Protein AF-0000000070569114 (afdb_homodimer)

Sequence (720 aa):
MTEALQLIELPEAEQGWNDVSFHEATQVRTPNLDVMAGDGVILNNYYVTPLCTPSRAALLTGTYPIRIGMVSALDDSIGEIMKALLFTNAIKDTILVVTTDNGGASGGVDNSAGSNWPLRGTKGTLWEGGVRGVAFVWSTFIRRPHVAHQLMHITDWLPTLYAAAGGKVDDLGDIDGINMWDTLIADNVSPRTEILLNIDPVWNMSALRYHGYKLVEGSLARGRYDGWYIASEPGMQPGNANRIRSQFFSNPGSFNTKCAAARTIRAMGRSMPTHRPDELFVLCGRNNGTSCHPMRRPCLFNIDSDPCELDNIAKEHPDILDFLQLRMKQYKKKMVPPLNQPPTKKADPRNFNYTWAPFIMTEALQLIELPEAEQGWNDVSFHEATQVRTPNLDVMAGDGVILNNYYVTPLCTPSRAALLTGTYPIRIGMVSALDDSIGEIMKALLFTNAIKDTILVVTTDNGGASGGVDNSAGSNWPLRGTKGTLWEGGVRGVAFVWSTFIRRPHVAHQLMHITDWLPTLYAAAGGKVDDLGDIDGINMWDTLIADNVSPRTEILLNIDPVWNMSALRYHGYKLVEGSLARGRYDGWYIASEPGMQPGNANRIRSQFFSNPGSFNTKCAAARTIRAMGRSMPTHRPDELFVLCGRNNGTSCHPMRRPCLFNIDSDPCELDNIAKEHPDILDFLQLRMKQYKKKMVPPLNQPPTKKADPRNFNYTWAPFI

Foldseek 3Di:
DLDDDDDDDDPPPPQDCQNAVCSPVVPDDDPVVNVVCVVDPDDPPDDADPDDLQRVLCVQQVDHSVPDDSVVSNVQSVLVVLLVCVVSVVQQVDKDKDKDPWAAAFPCRVPGLGALPPAWFGDPKLTCRTQVMDMDMDGPLQPDDDDAPADAHPQQVVLQVCVVVVHDSVVVPDGPHDHCNCCRRVVDHDPDFKDWRDQDPQQRWTWIDGHQKIKTAGTDPQCPGGGGGDNPPPPDDPPDSDCPWPCVPPPQDDPPCPGSNNVSCVVVVHDDDGDDVVVVTDDQADQPPDDDRRHVPMFMDRCVRHVRRRYGCCVVCVPVVVVVVVVVVVVVVVDDPLCPPDPDVCVRCVNVVVPPPRSD/DLPDDDDDDDPPPPQDCQNAVCSPVVPDDDPVVNVVCVVDPDDPPDDADPDDLQRVLCVQQVDHSVPDDSVVSNVQSVLVVLLVCVVSVVQQVDKDKDKDPWAAAFPCRVPGLGALPPAWFGDPKLTCRTQVMDMDMDGPLQPDDDDAPADAHPQQVVLQVCVVVVHDSVVVPDGPHDHCNCCRRVVDHDPDFKDWRDQDPQQRWTWIDGHQKIKTAGTDPQCPGGGGGDNPPPPDDPPDSDCVWPCVPPDLDDPPCPGSNNVSCVVVVHDDDHDDVVVVTDDQADQPPDDDNRHVPMFMDRCVRGVRRRYGCCVVCVPVVVVVVVVVVVVVVVDDPLCPPDPDVCNRCVNVVVPPDRSD

Organism: Amblyomma americanum (NCBI:txid6943)

Structure (mmCIF, N/CA/C/O backbone):
data_AF-0000000070569114-model_v1
#
loop_
_entity.id
_entity.type
_entity.pdbx_description
1 polymer 'Sulfatase N-terminal domain-containing protein'
#
loop_
_atom_site.group_PDB
_atom_site.id
_atom_site.type_symbol
_atom_site.label_atom_id
_atom_site.label_alt_id
_atom_site.label_comp_id
_atom_site.label_asym_id
_atom_site.label_entity_id
_atom_site.label_seq_id
_atom_site.pdbx_PDB_ins_code
_atom_site.Cartn_x
_atom_site.Cartn_y
_atom_site.Cartn_z
_atom_site.occupancy
_atom_site.B_iso_or_equiv
_atom_site.auth_seq_id
_atom_site.auth_comp_id
_atom_site.auth_asym_id
_atom_site.auth_atom_id
_atom_site.pdbx_PDB_model_num
ATOM 1 N N . MET A 1 1 ? -30.438 -8.219 -2.092 1 23.2 1 MET A N 1
ATOM 2 C CA . MET A 1 1 ? -29.703 -7.672 -0.954 1 23.2 1 MET A CA 1
ATOM 3 C C . MET A 1 1 ? -28.203 -7.656 -1.231 1 23.2 1 MET A C 1
ATOM 5 O O . MET A 1 1 ? -27.547 -8.695 -1.167 1 23.2 1 MET A O 1
ATOM 9 N N . THR A 1 2 ? -27.797 -6.949 -2.164 1 28.5 2 THR A N 1
ATOM 10 C CA . THR A 1 2 ? -26.469 -6.879 -2.783 1 28.5 2 THR A CA 1
ATOM 11 C C . THR A 1 2 ? -25.406 -6.508 -1.753 1 28.5 2 THR A C 1
ATOM 13 O O . THR A 1 2 ? -25.438 -5.406 -1.199 1 28.5 2 THR A O 1
ATOM 16 N N . GLU A 1 3 ? -25.062 -7.449 -0.856 1 33.03 3 GLU A N 1
ATOM 17 C CA . GLU A 1 3 ? -24.219 -7.508 0.332 1 33.03 3 GLU A CA 1
ATOM 18 C C . GLU A 1 3 ? -22.828 -6.93 0.052 1 33.03 3 GLU A C 1
ATOM 20 O O . GLU A 1 3 ? -22.266 -7.152 -1.019 1 33.03 3 GLU A O 1
ATOM 25 N N . ALA A 1 4 ? -22.703 -5.723 0.595 1 34.94 4 ALA A N 1
ATOM 26 C CA . ALA A 1 4 ? -21.547 -4.82 0.541 1 34.94 4 ALA A CA 1
ATOM 27 C C . ALA A 1 4 ? -20.266 -5.551 0.885 1 34.94 4 ALA A C 1
ATOM 29 O O . ALA A 1 4 ? -20.156 -6.184 1.938 1 34.94 4 ALA A O 1
ATOM 30 N N . LEU A 1 5 ? -19.594 -5.965 -0.078 1 35.66 5 LEU A N 1
ATOM 31 C CA . LEU A 1 5 ? -18.312 -6.656 0.064 1 35.66 5 LEU A CA 1
ATOM 32 C C . LEU A 1 5 ? -17.25 -5.715 0.625 1 35.66 5 LEU A C 1
ATOM 34 O O . LEU A 1 5 ? -17.156 -4.562 0.2 1 35.66 5 LEU A O 1
ATOM 38 N N . GLN A 1 6 ? -16.953 -5.875 1.945 1 39.44 6 GLN A N 1
ATOM 39 C CA . GLN A 1 6 ? -15.844 -5.152 2.551 1 39.44 6 GLN A CA 1
ATOM 40 C C . GLN A 1 6 ? -14.5 -5.746 2.123 1 39.44 6 GLN A C 1
ATOM 42 O O . GLN A 1 6 ? -14.328 -6.965 2.139 1 39.44 6 GLN A O 1
ATOM 47 N N . LEU A 1 7 ? -13.805 -4.883 1.238 1 37.47 7 LEU A N 1
ATOM 48 C CA . LEU A 1 7 ? -12.477 -5.344 0.847 1 37.47 7 LEU A CA 1
ATOM 49 C C . LEU A 1 7 ? -11.406 -4.746 1.755 1 37.47 7 LEU A C 1
ATOM 51 O O . LEU A 1 7 ? -11.406 -3.541 2.012 1 37.47 7 LEU A O 1
ATOM 55 N N . ILE A 1 8 ? -10.852 -5.527 2.619 1 34.62 8 ILE A N 1
ATOM 56 C CA . ILE A 1 8 ? -9.664 -5.078 3.338 1 34.62 8 ILE A CA 1
ATOM 57 C C . ILE A 1 8 ? -8.414 -5.566 2.617 1 34.62 8 ILE A C 1
ATOM 59 O O . ILE A 1 8 ? -8.258 -6.766 2.371 1 34.62 8 ILE A O 1
ATOM 63 N N . GLU A 1 9 ? -7.789 -4.648 1.785 1 37.62 9 GLU A N 1
ATOM 64 C CA . GLU A 1 9 ? -6.52 -5.035 1.18 1 37.62 9 GLU A CA 1
ATOM 65 C C . GLU A 1 9 ? -5.34 -4.602 2.047 1 37.62 9 GLU A C 1
ATOM 67 O O . GLU A 1 9 ? -5.266 -3.447 2.471 1 37.62 9 GLU A O 1
ATOM 72 N N . LEU A 1 10 ? -4.598 -5.574 2.656 1 36.81 10 LEU A N 1
ATOM 73 C CA . LEU A 1 10 ? -3.426 -5.281 3.473 1 36.81 10 LEU A CA 1
ATOM 74 C C . LEU A 1 10 ? -2.141 -5.531 2.689 1 36.81 10 LEU A C 1
ATOM 76 O O . LEU A 1 10 ? -1.729 -6.684 2.52 1 36.81 10 LEU A O 1
ATOM 80 N N . PRO A 1 11 ? -1.779 -4.469 1.733 1 37.59 11 PRO A N 1
ATOM 81 C CA . PRO A 1 11 ? -0.485 -4.754 1.108 1 37.59 11 PRO A CA 1
ATOM 82 C C . PRO A 1 11 ? 0.663 -4.781 2.115 1 37.59 11 PRO A C 1
ATOM 84 O O . PRO A 1 11 ? 0.743 -3.914 2.99 1 37.59 11 PRO A O 1
ATOM 87 N N . GLU A 1 12 ? 1.158 -5.949 2.611 1 39.28 12 GLU A N 1
ATOM 88 C CA . GLU A 1 12 ? 2.346 -6.004 3.459 1 39.28 12 GLU A CA 1
ATOM 89 C C . GLU A 1 12 ? 3.611 -5.73 2.65 1 39.28 12 GLU A C 1
ATOM 91 O O . GLU A 1 12 ? 3.891 -6.418 1.667 1 39.28 12 GLU A O 1
ATOM 96 N N . ALA A 1 13 ? 3.98 -4.492 2.75 1 41.88 13 ALA A N 1
ATOM 97 C CA . ALA A 1 13 ? 5.234 -4.117 2.102 1 41.88 13 ALA A CA 1
ATOM 98 C C . ALA A 1 13 ? 6.418 -4.852 2.73 1 41.88 13 ALA A C 1
ATOM 100 O O . ALA A 1 13 ? 6.438 -5.086 3.939 1 41.88 13 ALA A O 1
ATOM 101 N N . GLU A 1 14 ? 7.285 -5.438 2.006 1 42.25 14 GLU A N 1
ATOM 102 C CA . GLU A 1 14 ? 8.633 -5.93 2.291 1 42.25 14 GLU A CA 1
ATOM 103 C C . GLU A 1 14 ? 8.586 -7.305 2.957 1 42.25 14 GLU A C 1
ATOM 105 O O . GLU A 1 14 ? 9.586 -7.758 3.523 1 42.25 14 GLU A O 1
ATOM 110 N N . GLN A 1 15 ? 7.355 -7.844 3.051 1 38 15 GLN A N 1
ATOM 111 C CA . GLN A 1 15 ? 7.344 -9.188 3.623 1 38 15 GLN A CA 1
ATOM 112 C C . GLN A 1 15 ? 7.707 -10.234 2.576 1 38 15 GLN A C 1
ATOM 114 O O . GLN A 1 15 ? 7.109 -10.281 1.498 1 38 15 GLN A O 1
ATOM 119 N N . GLY A 1 16 ? 8.82 -10.781 2.797 1 38.16 16 GLY A N 1
ATOM 120 C CA . GLY A 1 16 ? 9.219 -11.906 1.964 1 38.16 16 GLY A CA 1
ATOM 121 C C . GLY A 1 16 ? 8.398 -13.156 2.223 1 38.16 16 GLY A C 1
ATOM 122 O O . GLY A 1 16 ? 7.527 -13.172 3.094 1 38.16 16 GLY A O 1
ATOM 123 N N . TRP A 1 17 ? 8.492 -14.039 1.322 1 37.25 17 TRP A N 1
ATOM 124 C CA . TRP A 1 17 ? 7.793 -15.32 1.345 1 37.25 17 TRP A CA 1
ATOM 125 C C . TRP A 1 17 ? 7.809 -15.922 2.744 1 37.25 17 TRP A C 1
ATOM 127 O O . TRP A 1 17 ? 6.797 -16.453 3.211 1 37.25 17 TRP A O 1
ATOM 137 N N . ASN A 1 18 ? 8.836 -15.648 3.529 1 37.94 18 ASN A N 1
ATOM 138 C CA . ASN A 1 18 ? 9 -16.297 4.824 1 37.94 18 ASN A CA 1
ATOM 139 C C . ASN A 1 18 ? 8.758 -15.32 5.977 1 37.94 18 ASN A C 1
ATOM 141 O O . ASN A 1 18 ? 9.164 -15.586 7.109 1 37.94 18 ASN A O 1
ATOM 145 N N . ASP A 1 19 ? 8.172 -14.203 5.73 1 39.88 19 ASP A N 1
ATOM 146 C CA . ASP A 1 19 ? 8.023 -13.219 6.801 1 39.88 19 ASP A CA 1
ATOM 147 C C . ASP A 1 19 ? 6.695 -13.391 7.531 1 39.88 19 ASP A C 1
ATOM 149 O O . ASP A 1 19 ? 6.457 -12.758 8.562 1 39.88 19 ASP A O 1
ATOM 153 N N . VAL A 1 20 ? 5.723 -14.164 7.023 1 34.66 20 VAL A N 1
ATOM 154 C CA . VAL A 1 20 ? 4.453 -14.422 7.691 1 34.66 20 VAL A CA 1
ATOM 155 C C . VAL A 1 20 ? 4.441 -15.852 8.234 1 34.66 20 VAL A C 1
ATOM 157 O O . VAL A 1 20 ? 4.977 -16.766 7.609 1 34.66 20 VAL A O 1
ATOM 160 N N . SER A 1 21 ? 3.988 -15.953 9.547 1 36.78 21 SER A N 1
ATOM 161 C CA . SER A 1 21 ? 4.078 -17.25 10.219 1 36.78 21 SER A CA 1
ATOM 162 C C . SER A 1 21 ? 3.404 -18.344 9.398 1 36.78 21 SER A C 1
ATOM 164 O O . SER A 1 21 ?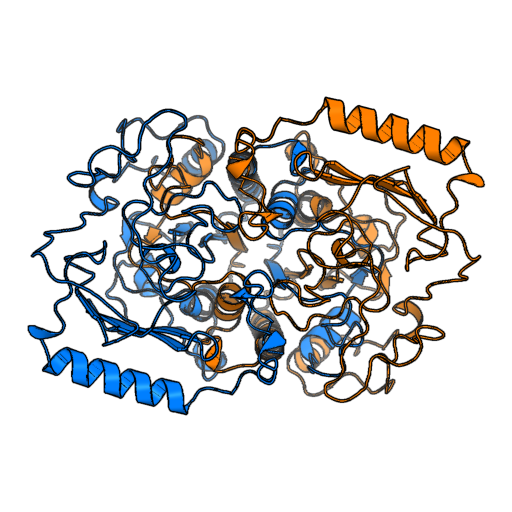 3.795 -19.5 9.477 1 36.78 21 SER A O 1
ATOM 166 N N . PHE A 1 22 ? 2.336 -17.875 8.656 1 34.53 22 PHE A N 1
ATOM 167 C CA . PHE A 1 22 ? 1.723 -19 7.973 1 34.53 22 PHE A CA 1
ATOM 168 C C . PHE A 1 22 ? 2.615 -19.5 6.84 1 34.53 22 PHE A C 1
ATOM 170 O O . PHE A 1 22 ? 2.365 -20.562 6.266 1 34.53 22 PHE A O 1
ATOM 177 N N . HIS A 1 23 ? 3.57 -18.625 6.449 1 34.56 23 HIS A N 1
ATOM 178 C CA . HIS A 1 23 ? 4.609 -19.125 5.566 1 34.56 23 HIS A CA 1
ATOM 179 C C . HIS A 1 23 ? 5.914 -19.359 6.328 1 34.56 23 HIS A C 1
ATOM 181 O O . HIS A 1 23 ? 7 -19.172 5.777 1 34.56 23 HIS A O 1
ATOM 187 N N . GLU A 1 24 ? 5.945 -19.672 7.543 1 40.38 24 GLU A N 1
ATOM 188 C CA . GLU A 1 24 ? 7.02 -20.281 8.312 1 40.38 24 GLU A CA 1
ATOM 189 C C . GLU A 1 24 ? 7.902 -19.234 8.977 1 40.38 24 GLU A C 1
ATOM 191 O O . GLU A 1 24 ? 9.055 -19.516 9.312 1 40.38 24 GLU A O 1
ATOM 196 N N . ALA A 1 25 ? 7.516 -17.875 8.977 1 41.66 25 ALA A N 1
ATOM 197 C CA . ALA A 1 25 ? 8.43 -16.953 9.656 1 41.66 25 ALA A CA 1
ATOM 198 C C . ALA A 1 25 ? 8.406 -17.203 11.164 1 41.66 25 ALA A C 1
ATOM 200 O O . ALA A 1 25 ? 7.34 -17.25 11.781 1 41.66 25 ALA A O 1
ATOM 201 N N . THR A 1 26 ? 9.516 -17.891 11.797 1 43.16 26 THR A N 1
ATOM 202 C CA . THR A 1 26 ? 9.633 -18.25 13.211 1 43.16 26 THR A CA 1
ATOM 203 C C . THR A 1 26 ? 9.773 -17 14.078 1 43.16 26 THR A C 1
ATOM 205 O O . THR A 1 26 ? 9.586 -17.062 15.289 1 43.16 26 THR A O 1
ATOM 208 N N . GLN A 1 27 ? 9.969 -15.844 13.422 1 49.16 27 GLN A N 1
ATOM 209 C CA . GLN A 1 27 ? 10.406 -14.773 14.312 1 49.16 27 GLN A CA 1
ATOM 210 C C . GLN A 1 27 ? 9.219 -13.93 14.781 1 49.16 27 GLN A C 1
ATOM 212 O O . GLN A 1 27 ? 9.211 -13.445 15.914 1 49.16 27 GLN A O 1
ATOM 217 N N . VAL A 1 28 ? 8.258 -13.797 13.945 1 57.84 28 VAL A N 1
ATOM 218 C CA . VAL A 1 28 ? 7.141 -12.961 14.375 1 57.84 28 VAL A CA 1
ATOM 219 C C . VAL A 1 28 ? 5.848 -13.773 14.344 1 57.84 28 VAL A C 1
ATOM 221 O O . VAL A 1 28 ? 5.508 -14.367 13.312 1 57.84 28 VAL A O 1
ATOM 224 N N . ARG A 1 29 ? 5.281 -13.953 15.539 1 67.75 29 ARG A N 1
ATOM 225 C CA . ARG A 1 29 ? 4.023 -14.68 15.648 1 67.75 29 ARG A CA 1
ATOM 226 C C . ARG A 1 29 ? 2.859 -13.852 15.117 1 67.75 29 ARG A C 1
ATOM 228 O O . ARG A 1 29 ? 2.736 -12.664 15.445 1 67.75 29 ARG A O 1
ATOM 235 N N . THR A 1 30 ? 2.131 -14.453 14.109 1 78.5 30 THR A N 1
ATOM 236 C CA . THR A 1 30 ? 0.948 -13.797 13.562 1 78.5 30 THR A CA 1
ATOM 237 C C . THR A 1 30 ? -0.278 -14.695 13.703 1 78.5 30 THR A C 1
ATOM 239 O O . THR A 1 30 ? -0.872 -15.102 12.703 1 78.5 30 THR A O 1
ATOM 242 N N . PRO A 1 31 ? -0.72 -14.945 14.961 1 84.06 31 PRO A N 1
ATOM 243 C CA . PRO A 1 31 ? -1.785 -15.922 15.195 1 84.06 31 PRO A CA 1
ATOM 244 C C . PRO A 1 31 ? -3.09 -15.547 14.492 1 84.06 31 PRO A C 1
ATOM 246 O O . PRO A 1 31 ? -3.812 -16.422 14.016 1 84.06 31 PRO A O 1
ATOM 249 N N . ASN A 1 32 ? -3.463 -14.273 14.469 1 86.19 32 ASN A N 1
ATOM 250 C CA . ASN A 1 32 ? -4.707 -13.867 13.828 1 86.19 32 ASN A CA 1
ATOM 251 C C . ASN A 1 32 ? -4.672 -14.109 12.328 1 86.19 32 ASN A C 1
ATOM 253 O O . ASN A 1 32 ? -5.617 -14.672 11.758 1 86.19 32 ASN A O 1
ATOM 257 N N . LEU A 1 33 ? -3.535 -13.766 11.734 1 82.62 33 LEU A N 1
ATOM 258 C CA . LEU A 1 33 ? -3.371 -14 10.305 1 82.62 33 LEU A CA 1
ATOM 259 C C . LEU A 1 33 ? -3.373 -15.492 9.992 1 82.62 33 LEU A C 1
ATOM 261 O O . LEU A 1 33 ? -3.951 -15.922 8.992 1 82.62 33 LEU A O 1
ATOM 265 N N . ASP A 1 34 ? -2.746 -16.234 10.859 1 83.25 34 ASP A N 1
ATOM 266 C CA . ASP A 1 34 ? -2.684 -17.672 10.656 1 83.25 34 ASP A CA 1
ATOM 267 C C . ASP A 1 34 ? -4.082 -18.281 10.664 1 83.25 34 ASP A C 1
ATOM 269 O O . ASP A 1 34 ? -4.406 -19.109 9.812 1 83.25 34 ASP A O 1
ATOM 273 N N . VAL A 1 35 ? -4.848 -17.875 11.594 1 88.75 35 VAL A N 1
ATOM 274 C CA . VAL A 1 35 ? -6.199 -18.406 11.719 1 88.75 35 VAL A CA 1
ATOM 275 C C . VAL A 1 35 ? -7.031 -18 10.508 1 88.75 35 VAL A C 1
ATOM 277 O O . VAL A 1 35 ? -7.738 -18.828 9.922 1 88.75 35 VAL A O 1
ATOM 280 N N . MET A 1 36 ? -6.93 -16.75 10.117 1 89.12 36 MET A N 1
ATOM 281 C CA . MET A 1 36 ? -7.715 -16.281 8.984 1 89.12 36 MET A CA 1
ATOM 282 C C . MET A 1 36 ? -7.301 -16.969 7.699 1 89.12 36 MET A C 1
ATOM 284 O O . MET A 1 36 ? -8.148 -17.359 6.891 1 89.12 36 MET A O 1
ATOM 288 N N . ALA A 1 37 ? -6.004 -17.109 7.539 1 87.5 37 ALA A N 1
ATOM 289 C CA . ALA A 1 37 ? -5.508 -17.828 6.363 1 87.5 37 ALA A CA 1
ATOM 290 C C . ALA A 1 37 ? -5.98 -19.281 6.355 1 87.5 37 ALA A C 1
ATOM 292 O O . ALA A 1 37 ? -6.43 -19.781 5.324 1 87.5 37 ALA A O 1
ATOM 293 N N . GLY A 1 38 ? -5.883 -19.906 7.484 1 89.81 38 GLY A N 1
ATOM 294 C CA . GLY A 1 38 ? -6.301 -21.281 7.602 1 89.81 38 GLY A CA 1
ATOM 295 C C . GLY A 1 38 ? -7.785 -21.484 7.359 1 89.81 38 GLY A C 1
ATOM 296 O O . GLY A 1 38 ? -8.211 -22.531 6.871 1 89.81 38 GLY A O 1
ATOM 297 N N . ASP A 1 39 ? -8.57 -20.484 7.738 1 93 39 ASP A N 1
ATOM 298 C CA . ASP A 1 39 ? -10.023 -20.562 7.578 1 93 39 ASP A CA 1
ATOM 299 C C . ASP A 1 39 ? -10.453 -20.031 6.211 1 93 39 ASP A C 1
ATOM 301 O O . ASP A 1 39 ? -11.641 -20 5.902 1 93 39 ASP A O 1
ATOM 305 N N . GLY A 1 40 ? -9.508 -19.609 5.406 1 93.56 40 GLY A N 1
ATOM 306 C CA . GLY A 1 40 ? -9.766 -19.062 4.082 1 93.56 40 GLY A CA 1
ATOM 307 C C . GLY A 1 40 ? -9.109 -19.875 2.973 1 93.56 40 GLY A C 1
ATOM 308 O O . GLY A 1 40 ? -9.07 -21.094 3.029 1 93.56 40 GLY A O 1
ATOM 309 N N . VAL A 1 41 ? -8.75 -19.219 1.912 1 94 41 VAL A N 1
ATOM 310 C CA . VAL A 1 41 ? -8.016 -19.812 0.793 1 94 41 VAL A CA 1
ATOM 311 C C . VAL A 1 41 ? -6.625 -19.188 0.711 1 94 41 VAL A C 1
ATOM 313 O O . VAL A 1 41 ? -6.48 -17.984 0.477 1 94 41 VAL A O 1
ATOM 316 N N . ILE A 1 42 ? -5.617 -19.969 0.949 1 90.88 42 ILE A N 1
ATOM 317 C CA . ILE A 1 42 ? -4.234 -19.531 0.82 1 90.88 42 ILE A CA 1
ATOM 318 C C . ILE A 1 42 ? -3.785 -19.656 -0.634 1 90.88 42 ILE A C 1
ATOM 320 O O . ILE A 1 42 ? -4.023 -20.688 -1.277 1 90.88 42 ILE A O 1
ATOM 324 N N . LEU A 1 43 ? -3.182 -18.609 -1.142 1 92.25 43 LEU A N 1
ATOM 325 C CA . LEU A 1 43 ? -2.734 -18.625 -2.531 1 92.25 43 LEU A CA 1
ATOM 326 C C . LEU A 1 43 ? -1.269 -19.031 -2.627 1 92.25 43 LEU A C 1
ATOM 328 O O . LEU A 1 43 ? -0.378 -18.25 -2.299 1 92.25 43 LEU A O 1
ATOM 332 N N . ASN A 1 44 ? -1.009 -20.219 -3.197 1 90.06 44 ASN A N 1
ATOM 333 C CA . ASN A 1 44 ? 0.342 -20.781 -3.191 1 90.06 44 ASN A CA 1
ATOM 334 C C . ASN A 1 44 ? 1.004 -20.656 -4.559 1 90.06 44 ASN A C 1
ATOM 336 O O . ASN A 1 44 ? 2.146 -21.078 -4.742 1 90.06 44 ASN A O 1
ATOM 340 N N . ASN A 1 45 ? 0.341 -20.219 -5.508 1 94.12 45 ASN A N 1
ATOM 341 C CA . ASN A 1 45 ? 0.81 -19.953 -6.859 1 94.12 45 ASN A CA 1
ATOM 342 C C . ASN A 1 45 ? 0.359 -18.562 -7.336 1 94.12 45 ASN A C 1
ATOM 344 O O . ASN A 1 45 ? -0.209 -18.438 -8.422 1 94.12 45 ASN A O 1
ATOM 348 N N . TYR A 1 46 ? 0.665 -17.578 -6.457 1 94.5 46 TYR A N 1
ATOM 349 C CA . TYR A 1 46 ? 0.274 -16.188 -6.613 1 94.5 46 TYR A CA 1
ATOM 350 C C . TYR A 1 46 ? 1.484 -15.312 -6.922 1 94.5 46 TYR A C 1
ATOM 352 O O . TYR A 1 46 ? 2.541 -15.461 -6.301 1 94.5 46 TYR A O 1
ATOM 360 N N . TYR A 1 47 ? 1.212 -14.414 -7.926 1 96.56 47 TYR A N 1
ATOM 361 C CA . TYR A 1 47 ? 2.35 -13.609 -8.352 1 96.56 47 TYR A CA 1
ATOM 362 C C . TYR A 1 47 ? 2.006 -12.125 -8.328 1 96.56 47 TYR A C 1
ATOM 364 O O . TYR A 1 47 ? 0.844 -11.742 -8.5 1 96.56 47 TYR A O 1
ATOM 372 N N . VAL A 1 48 ? 3.025 -11.383 -8.047 1 92.94 48 VAL A N 1
ATOM 373 C CA . VAL A 1 48 ? 2.992 -9.922 -8.008 1 92.94 48 VAL A CA 1
ATOM 374 C C . VAL A 1 48 ? 4.102 -9.359 -8.898 1 92.94 48 VAL A C 1
ATOM 376 O O . VAL A 1 48 ? 4.793 -10.109 -9.586 1 92.94 48 VAL A O 1
ATOM 379 N N . THR A 1 49 ? 4.188 -8.055 -9 1 88.06 49 THR A N 1
ATOM 380 C CA . THR A 1 49 ? 5.324 -7.426 -9.672 1 88.06 49 THR A CA 1
ATOM 381 C C . THR A 1 49 ? 6.5 -7.277 -8.711 1 88.06 49 THR A C 1
ATOM 383 O O . THR A 1 49 ? 6.359 -7.504 -7.508 1 88.06 49 THR A O 1
ATOM 386 N N . PRO A 1 50 ? 7.645 -7.012 -9.211 1 85.31 50 PRO A N 1
ATOM 387 C CA . PRO A 1 50 ? 8.82 -7.02 -8.344 1 85.31 50 PRO A CA 1
ATOM 388 C C . PRO A 1 50 ? 8.906 -5.785 -7.445 1 85.31 50 PRO A C 1
ATOM 390 O O . PRO A 1 50 ? 9.734 -5.73 -6.535 1 85.31 50 PRO A O 1
ATOM 393 N N . LEU A 1 51 ? 7.98 -4.816 -7.707 1 74.88 51 LEU A N 1
ATOM 394 C CA . LEU A 1 51 ? 8.039 -3.584 -6.93 1 74.88 51 LEU A CA 1
ATOM 395 C C . LEU A 1 51 ? 6.656 -3.207 -6.406 1 74.88 51 LEU A C 1
ATOM 397 O O . LEU A 1 51 ? 5.641 -3.564 -7.008 1 74.88 51 LEU A O 1
ATOM 401 N N . CYS A 1 52 ? 6.629 -2.428 -5.336 1 71.25 52 CYS A N 1
ATOM 402 C CA . CYS A 1 52 ? 5.414 -2.111 -4.598 1 71.25 52 CYS A CA 1
ATOM 403 C C . CYS A 1 52 ? 4.465 -1.266 -5.441 1 71.25 52 CYS A C 1
ATOM 405 O O . CYS A 1 52 ? 3.316 -1.647 -5.664 1 71.25 52 CYS A O 1
ATOM 407 N N . THR A 1 53 ? 4.961 -0.062 -6.043 1 67.88 53 THR A N 1
ATOM 408 C CA . THR A 1 53 ? 4.082 0.863 -6.75 1 67.88 53 THR A CA 1
ATOM 409 C C . THR A 1 53 ? 3.441 0.185 -7.957 1 67.88 53 THR A C 1
ATOM 411 O O . THR A 1 53 ? 2.219 0.217 -8.117 1 67.88 53 THR A O 1
ATOM 414 N N . PRO A 1 54 ? 4.27 -0.544 -8.781 1 74.38 54 PRO A N 1
ATOM 415 C CA . PRO A 1 54 ? 3.654 -1.23 -9.914 1 74.38 54 PRO A CA 1
ATOM 416 C C . PRO A 1 54 ? 2.666 -2.312 -9.484 1 74.38 54 PRO A C 1
ATOM 418 O O . PRO A 1 54 ? 1.637 -2.508 -10.141 1 74.38 54 PRO A O 1
ATOM 421 N N . SER A 1 55 ? 2.945 -3.053 -8.422 1 82.19 55 SER A N 1
ATOM 422 C CA . SER A 1 55 ? 2.027 -4.082 -7.941 1 82.19 55 SER A CA 1
ATOM 423 C C . SER A 1 55 ? 0.704 -3.477 -7.488 1 82.19 55 SER A C 1
ATOM 425 O O . SER A 1 55 ? -0.365 -4.012 -7.789 1 82.19 55 SER A O 1
ATOM 427 N N . ARG A 1 56 ? 0.753 -2.443 -6.816 1 74.81 56 ARG A N 1
ATOM 428 C CA . ARG A 1 56 ? -0.467 -1.802 -6.336 1 74.81 56 ARG A CA 1
ATOM 429 C C . ARG A 1 56 ? -1.284 -1.244 -7.496 1 74.81 56 ARG A C 1
ATOM 431 O O . ARG A 1 56 ? -2.512 -1.353 -7.508 1 74.81 56 ARG A O 1
ATOM 438 N N . ALA A 1 57 ? -0.555 -0.61 -8.422 1 72.06 57 ALA A N 1
ATOM 439 C CA . ALA A 1 57 ? -1.25 -0.176 -9.633 1 72.06 57 ALA A CA 1
ATOM 440 C C . ALA A 1 57 ? -1.915 -1.355 -10.336 1 72.06 57 ALA A C 1
ATOM 442 O O . ALA A 1 57 ? -3.074 -1.266 -10.75 1 72.06 57 ALA A O 1
ATOM 443 N N . ALA A 1 58 ? -1.209 -2.404 -10.438 1 85.31 58 ALA A N 1
ATOM 444 C CA . ALA A 1 58 ? -1.739 -3.6 -11.086 1 85.31 58 ALA A CA 1
ATOM 445 C C . ALA A 1 58 ? -2.957 -4.137 -10.336 1 85.31 58 ALA A C 1
ATOM 447 O O . ALA A 1 58 ? -3.936 -4.559 -10.953 1 85.31 58 ALA A O 1
ATOM 448 N N . LEU A 1 59 ? -2.885 -4.145 -9.055 1 85.81 59 LEU A N 1
ATOM 449 C CA . LEU A 1 59 ? -3.977 -4.605 -8.203 1 85.81 59 LEU A CA 1
ATOM 450 C C . LEU A 1 59 ? -5.23 -3.768 -8.43 1 85.81 59 LEU A C 1
ATOM 452 O O . LEU A 1 59 ? -6.328 -4.312 -8.562 1 85.81 59 LEU A O 1
ATOM 456 N N . LEU A 1 60 ? -5.062 -2.492 -8.555 1 75.88 60 LEU A N 1
ATOM 457 C CA . LEU A 1 60 ? -6.191 -1.569 -8.594 1 75.88 60 LEU A CA 1
ATOM 458 C C . LEU A 1 60 ? -6.734 -1.434 -10.016 1 75.88 60 LEU A C 1
ATOM 460 O O . LEU A 1 60 ? -7.914 -1.14 -10.203 1 75.88 60 LEU A O 1
ATOM 464 N N . THR A 1 61 ? -5.867 -1.677 -11.047 1 79 61 THR A N 1
ATOM 465 C CA . THR A 1 61 ? -6.293 -1.395 -12.414 1 79 61 THR A CA 1
ATOM 466 C C . THR A 1 61 ? -6.559 -2.689 -13.172 1 79 61 THR A C 1
ATOM 468 O O . THR A 1 61 ? -7.191 -2.676 -14.234 1 79 61 THR A O 1
ATOM 471 N N . GLY A 1 62 ? -5.984 -3.766 -12.68 1 87.88 62 GLY A N 1
ATOM 472 C CA . GLY A 1 62 ? -6.105 -5.027 -13.391 1 87.88 62 GLY A CA 1
ATOM 473 C C . GLY A 1 62 ? -5.254 -5.086 -14.641 1 87.88 62 GLY A C 1
ATOM 474 O O . GLY A 1 62 ? -5.492 -5.918 -15.523 1 87.88 62 GLY A O 1
ATOM 475 N N . THR A 1 63 ? -4.293 -4.129 -14.742 1 86.56 63 THR A N 1
ATOM 476 C CA . THR A 1 63 ? -3.449 -4.059 -15.93 1 86.56 63 THR A CA 1
ATOM 477 C C . THR A 1 63 ? -1.976 -4.191 -15.562 1 86.56 63 THR A C 1
ATOM 479 O O . THR A 1 63 ? -1.57 -3.797 -14.461 1 86.56 63 THR A O 1
ATOM 482 N N . TYR A 1 64 ? -1.229 -4.762 -16.516 1 88.06 64 TYR A N 1
ATOM 483 C CA . TYR A 1 64 ? 0.217 -4.773 -16.328 1 88.06 64 TYR A CA 1
ATOM 484 C C . TYR A 1 64 ? 0.779 -3.357 -16.344 1 88.06 64 TYR A C 1
ATOM 486 O O . TYR A 1 64 ? 0.355 -2.52 -17.141 1 88.06 64 TYR A O 1
ATOM 494 N N . PRO A 1 65 ? 1.76 -3.102 -15.461 1 73.75 65 PRO A N 1
ATOM 495 C CA . PRO A 1 65 ? 2.307 -1.745 -15.359 1 73.75 65 PRO A CA 1
ATOM 496 C C . PRO A 1 65 ? 2.945 -1.271 -16.672 1 73.75 65 PRO A C 1
ATOM 498 O O . PRO A 1 65 ? 3.025 -0.065 -16.922 1 73.75 65 PRO A O 1
ATOM 501 N N . ILE A 1 66 ? 3.355 -2.117 -17.484 1 67.06 66 ILE A N 1
ATOM 502 C CA . ILE A 1 66 ? 4.039 -1.742 -18.719 1 67.06 66 ILE A CA 1
ATOM 503 C C . ILE A 1 66 ? 3.045 -1.092 -19.672 1 67.06 66 ILE A C 1
ATOM 505 O O . ILE A 1 66 ? 3.445 -0.436 -20.641 1 67.06 66 ILE A O 1
ATOM 509 N N . ARG A 1 67 ? 1.767 -1.295 -19.594 1 60.75 67 ARG A N 1
ATOM 510 C CA . ARG A 1 67 ? 0.743 -0.87 -20.547 1 60.75 67 ARG A CA 1
ATOM 511 C C . ARG A 1 67 ? 0.26 0.542 -20.234 1 60.75 67 ARG A C 1
ATOM 513 O O . ARG A 1 67 ? -0.424 1.164 -21.047 1 60.75 67 ARG A O 1
ATOM 520 N N . ILE A 1 68 ? 0.427 0.975 -18.984 1 55.94 68 ILE A N 1
ATOM 521 C CA . ILE A 1 68 ? -0.33 2.186 -18.688 1 55.94 68 ILE A CA 1
ATOM 522 C C . ILE A 1 68 ? 0.484 3.088 -17.766 1 55.94 68 ILE A C 1
ATOM 524 O O . ILE A 1 68 ? 1.349 2.609 -17.016 1 55.94 68 ILE A O 1
ATOM 528 N N . GLY A 1 69 ? 0.355 4.434 -18.125 1 60.97 69 GLY A N 1
ATOM 529 C CA . GLY A 1 69 ? 0.732 5.348 -17.062 1 60.97 69 GLY A CA 1
ATOM 530 C C . GLY A 1 69 ? 0.013 5.07 -15.75 1 60.97 69 GLY A C 1
ATOM 531 O O . GLY A 1 69 ? -1.219 5.082 -15.703 1 60.97 69 GLY A O 1
ATOM 532 N N . MET A 1 70 ? 0.699 4.656 -14.758 1 61.41 70 MET A N 1
ATOM 533 C CA . MET A 1 70 ? 0.169 4.141 -13.5 1 61.41 70 MET A CA 1
ATOM 534 C C . MET A 1 70 ? -0.849 5.105 -12.898 1 61.41 70 MET A C 1
ATOM 536 O O . MET A 1 70 ? -1.919 4.688 -12.453 1 61.41 70 MET A O 1
ATOM 540 N N . VAL A 1 71 ? -0.624 6.355 -13.016 1 63.84 71 VAL A N 1
ATOM 541 C CA . VAL A 1 71 ? -1.484 7.336 -12.359 1 63.84 71 VAL A CA 1
ATOM 542 C C . VAL A 1 71 ? -2.797 7.465 -13.125 1 63.84 71 VAL A C 1
ATOM 544 O O . VAL A 1 71 ? -3.873 7.508 -12.523 1 63.84 71 VAL A O 1
ATOM 547 N N . SER A 1 72 ? -2.703 7.477 -14.445 1 68.88 72 SER A N 1
ATOM 548 C CA . SER A 1 72 ? -3.906 7.582 -15.266 1 68.88 72 SER A CA 1
ATOM 549 C C . SER A 1 72 ? -4.773 6.332 -15.141 1 68.88 72 SER A C 1
ATOM 551 O O . SER A 1 72 ? -6 6.426 -15.086 1 68.88 72 SER A O 1
ATOM 553 N N . ALA A 1 73 ? -4.125 5.25 -15.109 1 69.62 73 ALA A N 1
ATOM 554 C CA . ALA A 1 73 ? -4.859 3.994 -14.969 1 69.62 73 ALA A CA 1
ATOM 555 C C . ALA A 1 73 ? -5.574 3.922 -13.625 1 69.62 73 ALA A C 1
ATOM 557 O O . ALA A 1 73 ? -6.715 3.469 -13.547 1 69.62 73 ALA A O 1
ATOM 558 N N . LEU A 1 74 ? -4.91 4.363 -12.617 1 70.69 74 LEU A N 1
ATOM 559 C CA . LEU A 1 74 ? -5.531 4.418 -11.297 1 70.69 74 LEU A CA 1
ATOM 560 C C . LEU A 1 74 ? -6.734 5.355 -11.305 1 70.69 74 LEU A C 1
ATOM 562 O O . LEU A 1 74 ? -7.785 5.027 -10.742 1 70.69 74 LEU A O 1
ATOM 566 N N . ASP A 1 75 ? -6.578 6.492 -11.938 1 76.19 75 ASP A N 1
ATOM 567 C CA . ASP A 1 75 ? -7.668 7.457 -12.047 1 76.19 75 ASP A CA 1
ATOM 568 C C . ASP A 1 75 ? -8.883 6.836 -12.727 1 76.19 75 ASP A C 1
ATOM 570 O O . ASP A 1 75 ? -10 6.93 -12.211 1 76.19 75 ASP A O 1
ATOM 574 N N . ASP A 1 76 ? -8.625 6.176 -13.82 1 76 76 ASP A N 1
ATOM 575 C CA . ASP A 1 76 ? -9.703 5.527 -14.562 1 76 76 ASP A CA 1
ATOM 576 C C . ASP A 1 76 ? -10.375 4.441 -13.719 1 76 76 ASP A C 1
ATOM 578 O O . ASP A 1 76 ? -11.602 4.309 -13.727 1 76 76 ASP A O 1
ATOM 582 N N . SER A 1 77 ? -9.578 3.758 -13.039 1 73.88 77 SER A N 1
ATOM 583 C CA . SER A 1 77 ? -10.102 2.686 -12.203 1 73.88 77 SER A CA 1
ATOM 584 C C . SER A 1 77 ? -11.023 3.234 -11.117 1 73.88 77 SER A C 1
ATOM 586 O O . SER A 1 77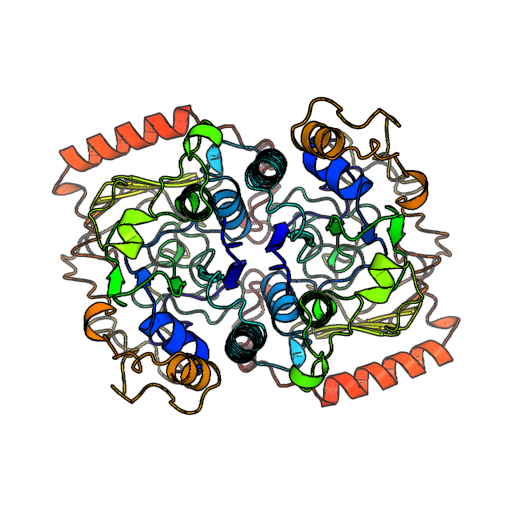 ? -12.07 2.648 -10.828 1 73.88 77 SER A O 1
ATOM 588 N N . ILE A 1 78 ? -10.633 4.281 -10.57 1 78 78 ILE A N 1
ATOM 589 C CA . ILE A 1 78 ? -11.461 4.902 -9.539 1 78 78 ILE A CA 1
ATOM 590 C C . ILE A 1 78 ? -12.797 5.324 -10.133 1 78 78 ILE A C 1
ATOM 592 O O . ILE A 1 78 ? -13.852 5.121 -9.523 1 78 78 ILE A O 1
ATOM 596 N N . GLY A 1 79 ? -12.766 5.906 -11.305 1 84.06 79 GLY A N 1
ATOM 597 C CA . GLY A 1 79 ? -14.008 6.242 -11.992 1 84.06 79 GLY A CA 1
ATOM 598 C C . GLY A 1 79 ? -14.922 5.047 -12.188 1 84.06 79 GLY A C 1
ATOM 599 O O . GLY A 1 79 ? -16.109 5.113 -11.875 1 84.06 79 GLY A O 1
ATOM 600 N N . GLU A 1 80 ? -14.359 3.975 -12.594 1 79.75 80 GLU A N 1
ATOM 601 C CA . GLU A 1 80 ? -15.141 2.77 -12.867 1 79.75 80 GLU A CA 1
ATOM 602 C C . GLU A 1 80 ? -15.672 2.152 -11.57 1 79.75 80 GLU A C 1
ATOM 604 O O . GLU A 1 80 ? -16.781 1.623 -11.547 1 79.75 80 GLU A O 1
ATOM 609 N N . ILE A 1 81 ? -14.867 2.215 -10.57 1 76.69 81 ILE A N 1
ATOM 610 C CA . ILE A 1 81 ? -15.289 1.696 -9.281 1 76.69 81 ILE A CA 1
ATOM 611 C C . ILE A 1 81 ? -16.5 2.492 -8.773 1 76.69 81 ILE A C 1
ATOM 613 O O . ILE A 1 81 ? -17.469 1.914 -8.297 1 76.69 81 ILE A O 1
ATOM 617 N N . MET A 1 82 ? -16.438 3.766 -8.922 1 84.56 82 MET A N 1
ATOM 618 C CA . MET A 1 82 ? -17.547 4.605 -8.469 1 84.56 82 MET A CA 1
ATOM 619 C C . MET A 1 82 ? -18.812 4.324 -9.273 1 84.56 82 MET A C 1
ATOM 621 O O . MET A 1 82 ? -19.906 4.273 -8.719 1 84.56 82 MET A O 1
ATOM 625 N N . LYS A 1 83 ? -18.641 4.148 -10.516 1 85.94 83 LYS A N 1
ATOM 626 C CA . LYS A 1 83 ? -19.75 3.777 -11.383 1 85.94 83 LYS A CA 1
ATOM 627 C C . LYS A 1 83 ? -20.375 2.459 -10.938 1 85.94 83 LYS A C 1
ATOM 629 O O . LYS A 1 83 ? -21.609 2.354 -10.828 1 85.94 83 LYS A O 1
ATOM 634 N N . ALA A 1 84 ? -19.562 1.561 -10.703 1 75.25 84 ALA A N 1
ATOM 635 C CA . ALA A 1 84 ? -20.047 0.245 -10.289 1 75.25 84 ALA A CA 1
ATOM 636 C C . ALA A 1 84 ? -20.781 0.322 -8.953 1 75.25 84 ALA A C 1
ATOM 638 O O . ALA A 1 84 ? -21.812 -0.332 -8.766 1 75.25 84 ALA A O 1
ATOM 639 N N . LEU A 1 85 ? -20.219 1.061 -8.047 1 78.81 85 LEU A N 1
ATOM 640 C CA . LEU A 1 85 ? -20.828 1.217 -6.734 1 78.81 85 LEU A CA 1
ATOM 641 C C . LEU A 1 85 ? -22.203 1.857 -6.852 1 78.81 85 LEU A C 1
ATOM 643 O O . LEU A 1 85 ? -23.125 1.507 -6.102 1 78.81 85 LEU A O 1
ATOM 647 N N . LEU A 1 86 ? -22.344 2.793 -7.777 1 87.12 86 LEU A N 1
ATOM 648 C CA . LEU A 1 86 ? -23.641 3.404 -8.008 1 87.12 86 LEU A CA 1
ATOM 649 C C . LEU A 1 86 ? -24.625 2.383 -8.562 1 87.12 86 LEU A C 1
ATOM 651 O O . LEU A 1 86 ? -25.75 2.277 -8.07 1 87.12 86 LEU A O 1
ATOM 655 N N . PHE A 1 87 ? -24.172 1.596 -9.477 1 81.69 87 PHE A N 1
ATOM 656 C CA . PHE A 1 87 ? -25.031 0.625 -10.148 1 81.69 87 PHE A CA 1
ATOM 657 C C . PHE A 1 87 ? -25.516 -0.437 -9.172 1 81.69 87 PHE A C 1
ATOM 659 O O . PHE A 1 87 ? -26.656 -0.905 -9.273 1 81.69 87 PHE A O 1
ATOM 666 N N . THR A 1 88 ? -24.719 -0.713 -8.242 1 72.56 88 THR A N 1
ATOM 667 C CA . THR A 1 88 ? -25.078 -1.758 -7.293 1 72.56 88 THR A CA 1
ATOM 668 C C . THR A 1 88 ? -25.75 -1.158 -6.055 1 72.56 88 THR A C 1
ATOM 670 O O . THR A 1 88 ? -26.062 -1.876 -5.105 1 72.56 88 THR A O 1
ATOM 673 N N . ASN A 1 89 ? -25.875 0.072 -5.973 1 82.12 89 ASN A N 1
ATOM 674 C CA . ASN A 1 89 ? -26.469 0.825 -4.875 1 82.12 89 ASN A CA 1
ATOM 675 C C . ASN A 1 89 ? -25.641 0.716 -3.6 1 82.12 89 ASN A C 1
ATOM 677 O O . ASN A 1 89 ? -26.141 0.972 -2.504 1 82.12 89 ASN A O 1
ATOM 681 N N . ALA A 1 90 ? -24.438 0.373 -3.785 1 75.44 90 ALA A N 1
ATOM 682 C CA . ALA A 1 90 ? -23.547 0.258 -2.637 1 75.44 90 ALA A CA 1
ATOM 683 C C . ALA A 1 90 ? -22.891 1.598 -2.316 1 75.44 90 ALA A C 1
ATOM 685 O O . ALA A 1 90 ? -22.297 1.765 -1.25 1 75.44 90 ALA A O 1
ATOM 686 N N . ILE A 1 91 ? -23.047 2.541 -3.217 1 84.5 91 ILE A N 1
ATOM 687 C CA . ILE A 1 91 ? -22.359 3.82 -3.123 1 84.5 91 ILE A CA 1
ATOM 688 C C . ILE A 1 91 ? -22.812 4.566 -1.871 1 84.5 91 ILE A C 1
ATOM 690 O O . ILE A 1 91 ? -22.047 5.316 -1.271 1 84.5 91 ILE A O 1
ATOM 694 N N . LYS A 1 92 ? -24 4.301 -1.394 1 86 92 LYS A N 1
ATOM 695 C CA . LYS A 1 92 ? -24.578 5.016 -0.255 1 86 92 LYS A CA 1
ATOM 696 C C . LYS A 1 92 ? -23.875 4.625 1.045 1 86 92 LYS A C 1
ATOM 698 O O . LYS A 1 92 ? -23.906 5.375 2.02 1 86 92 LYS A O 1
ATOM 703 N N . ASP A 1 93 ? -23.219 3.492 0.991 1 76.62 93 ASP A N 1
ATOM 704 C CA . ASP A 1 93 ? -22.547 2.975 2.182 1 76.62 93 ASP A CA 1
ATOM 705 C C . ASP A 1 93 ? -21.031 2.902 1.979 1 76.62 93 ASP A C 1
ATOM 707 O O . ASP A 1 93 ? -20.359 2.084 2.605 1 76.62 93 ASP A O 1
ATOM 711 N N . THR A 1 94 ? -20.578 3.738 1.148 1 82.31 94 THR A N 1
ATOM 712 C CA . THR A 1 94 ? -19.156 3.672 0.799 1 82.31 94 THR A CA 1
ATOM 713 C C . THR A 1 94 ? -18.406 4.879 1.352 1 82.31 94 THR A C 1
ATOM 715 O O . THR A 1 94 ? -18.891 6.008 1.28 1 82.31 94 THR A O 1
ATOM 718 N N . ILE A 1 95 ? -17.281 4.559 2.016 1 84.69 95 ILE A N 1
ATOM 719 C CA . ILE A 1 95 ? -16.266 5.57 2.309 1 84.69 95 ILE A CA 1
ATOM 720 C C . ILE A 1 95 ? -15.023 5.316 1.455 1 84.69 95 ILE A C 1
ATOM 722 O O . ILE A 1 95 ? -14.445 4.23 1.495 1 84.69 95 ILE A O 1
ATOM 726 N N . LEU A 1 96 ? -14.695 6.293 0.612 1 84.38 96 LEU A N 1
ATOM 727 C CA . LEU A 1 96 ? -13.492 6.23 -0.21 1 84.38 96 LEU A CA 1
ATOM 728 C C . LEU A 1 96 ? -12.375 7.078 0.394 1 84.38 96 LEU A C 1
ATOM 730 O O . LEU A 1 96 ? -12.547 8.281 0.596 1 84.38 96 LEU A O 1
ATOM 734 N N . VAL A 1 97 ? -11.312 6.418 0.756 1 86.12 97 VAL A N 1
ATOM 735 C CA . VAL A 1 97 ? -10.133 7.129 1.235 1 86.12 97 VAL A CA 1
ATOM 736 C C . VAL A 1 97 ? -8.992 6.977 0.229 1 86.12 97 VAL A C 1
ATOM 738 O O . VAL A 1 97 ? -8.656 5.859 -0.169 1 86.12 97 VAL A O 1
ATOM 741 N N . VAL A 1 98 ? -8.5 8.078 -0.21 1 82.44 98 VAL A N 1
ATOM 742 C CA . VAL A 1 98 ? -7.301 8.102 -1.036 1 82.44 98 VAL A CA 1
ATOM 743 C C . VAL A 1 98 ? -6.172 8.805 -0.285 1 82.44 98 VAL A C 1
ATOM 745 O O . VAL A 1 98 ? -6.344 9.922 0.209 1 82.44 98 VAL A O 1
ATOM 748 N N . THR A 1 99 ? -5.062 8.109 -0.124 1 84.12 99 THR A N 1
ATOM 749 C CA . THR A 1 99 ? -3.967 8.672 0.655 1 84.12 99 THR A CA 1
ATOM 750 C C . THR A 1 99 ? -2.621 8.211 0.104 1 84.12 99 THR A C 1
ATOM 752 O O . THR A 1 99 ? -2.482 7.066 -0.333 1 84.12 99 THR A O 1
ATOM 755 N N . THR A 1 100 ? -1.696 9.133 0.192 1 79.12 100 THR A N 1
ATOM 756 C CA . THR A 1 100 ? -0.311 8.711 0.002 1 79.12 100 THR A CA 1
ATOM 757 C C . THR A 1 100 ? 0.243 8.078 1.276 1 79.12 100 THR A C 1
ATOM 759 O O . THR A 1 100 ? -0.347 8.219 2.35 1 79.12 100 THR A O 1
ATOM 762 N N . ASP A 1 101 ? 1.323 7.316 1.089 1 77.69 101 ASP A N 1
ATOM 763 C CA . ASP A 1 101 ? 1.908 6.68 2.264 1 77.69 101 ASP A CA 1
ATOM 764 C C . ASP A 1 101 ? 3.268 7.289 2.6 1 77.69 101 ASP A C 1
ATOM 766 O O . ASP A 1 101 ? 3.84 7.004 3.654 1 77.69 101 ASP A O 1
ATOM 770 N N . ASN A 1 102 ? 3.822 8.102 1.809 1 81.31 102 ASN A N 1
ATOM 771 C CA . ASN A 1 102 ? 5.008 8.922 2.025 1 81.31 102 ASN A CA 1
ATOM 772 C C . ASN A 1 102 ? 5.129 10.023 0.971 1 81.31 102 ASN A C 1
ATOM 774 O O . ASN A 1 102 ? 4.352 10.062 0.017 1 81.31 102 ASN A O 1
ATOM 778 N N . GLY A 1 103 ? 5.996 10.969 1.224 1 80.12 103 GLY A N 1
ATOM 779 C CA . GLY A 1 103 ? 6.27 11.961 0.194 1 80.12 103 GLY A CA 1
ATOM 780 C C . GLY A 1 103 ? 6.855 11.359 -1.069 1 80.12 103 GLY A C 1
ATOM 781 O O . GLY A 1 103 ? 7.316 10.219 -1.064 1 80.12 103 GLY A O 1
ATOM 782 N N . GLY A 1 104 ? 6.785 12.148 -2.096 1 74.38 104 GLY A N 1
ATOM 783 C CA . GLY A 1 104 ? 7.305 11.695 -3.377 1 74.38 104 GLY A CA 1
ATOM 784 C C . GLY A 1 104 ? 8.812 11.508 -3.379 1 74.38 104 GLY A C 1
ATOM 785 O O . GLY A 1 104 ? 9.523 12.188 -2.639 1 74.38 104 GLY A O 1
ATOM 786 N N . ALA A 1 105 ? 9.148 10.523 -4.184 1 66.12 105 ALA A N 1
ATOM 787 C CA . ALA A 1 105 ? 10.578 10.352 -4.398 1 66.12 105 ALA A CA 1
ATOM 788 C C . ALA A 1 105 ? 11.117 11.383 -5.379 1 66.12 105 ALA A C 1
ATOM 790 O O . ALA A 1 105 ? 10.914 11.266 -6.59 1 66.12 105 ALA A O 1
ATOM 791 N N . SER A 1 106 ? 11.586 12.461 -4.848 1 63.59 106 SER A N 1
ATOM 792 C CA . SER A 1 106 ? 12.164 13.547 -5.641 1 63.59 106 SER A CA 1
ATOM 793 C C . SER A 1 106 ? 13.68 13.602 -5.484 1 63.59 106 SER A C 1
ATOM 795 O O . SER A 1 106 ? 14.25 12.867 -4.676 1 63.59 106 SER A O 1
ATOM 797 N N . GLY A 1 107 ? 14.211 14.383 -6.332 1 52.94 107 GLY A N 1
ATOM 798 C CA . GLY A 1 107 ? 15.648 14.594 -6.211 1 52.94 107 GLY A CA 1
ATOM 799 C C . GLY A 1 107 ? 16.469 13.367 -6.594 1 52.94 107 GLY A C 1
ATOM 800 O O . GLY A 1 107 ? 17.531 13.141 -6.035 1 52.94 107 GLY A O 1
ATOM 801 N N . GLY A 1 108 ? 15.758 12.602 -7.41 1 49.5 108 GLY A N 1
ATOM 802 C CA . GLY A 1 108 ? 16.484 11.438 -7.883 1 49.5 108 GLY A CA 1
ATOM 803 C C . GLY A 1 108 ? 16.297 10.219 -7.004 1 49.5 108 GLY A C 1
ATOM 804 O O . GLY A 1 108 ? 16.844 9.148 -7.289 1 49.5 108 GLY A O 1
ATOM 805 N N . VAL A 1 109 ? 15.523 10.484 -5.891 1 42.72 109 VAL A N 1
ATOM 806 C CA . VAL A 1 109 ? 15.266 9.352 -5.016 1 42.72 109 VAL A CA 1
ATOM 807 C C . VAL A 1 109 ? 14.422 8.305 -5.758 1 42.72 109 VAL A C 1
ATOM 809 O O . VAL A 1 109 ? 13.5 8.656 -6.496 1 42.72 109 VAL A O 1
ATOM 812 N N . ASP A 1 110 ? 14.75 6.996 -5.621 1 43.59 110 A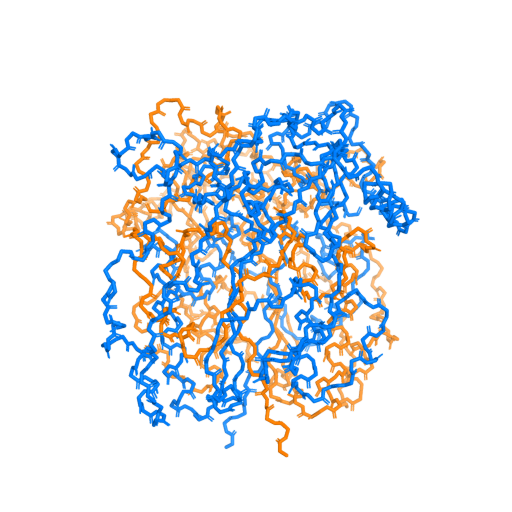SP A N 1
ATOM 813 C CA . ASP A 1 110 ? 14.109 5.824 -6.203 1 43.59 110 ASP A CA 1
ATOM 814 C C . ASP A 1 110 ? 13.953 5.977 -7.715 1 43.59 110 ASP A C 1
ATOM 816 O O . ASP A 1 110 ? 13.055 5.379 -8.312 1 43.59 110 ASP A O 1
ATOM 820 N N . ASN A 1 111 ? 14.727 6.867 -8.32 1 41.56 111 ASN A N 1
ATOM 821 C CA . ASN A 1 111 ? 14.641 7.152 -9.75 1 41.56 111 ASN A CA 1
ATOM 822 C C . ASN A 1 111 ? 13.242 7.613 -10.141 1 41.56 111 ASN A C 1
ATOM 824 O O . ASN A 1 111 ? 12.727 7.215 -11.188 1 41.56 111 ASN A O 1
ATOM 828 N N . SER A 1 112 ? 12.703 8.148 -9.141 1 48.88 112 SER A N 1
ATOM 829 C CA . SER A 1 112 ? 11.32 8.578 -9.359 1 48.88 112 SER A CA 1
ATOM 830 C C . SER A 1 112 ? 11.258 10.07 -9.688 1 48.88 112 SER A C 1
ATOM 832 O O . SER A 1 112 ? 12.203 10.812 -9.406 1 48.88 112 SER A O 1
ATOM 834 N N . ALA A 1 113 ? 10.273 10.414 -10.57 1 48.09 113 ALA A N 1
ATOM 835 C CA . ALA A 1 113 ? 10.055 11.797 -11 1 48.09 113 ALA A CA 1
ATOM 836 C C . ALA A 1 113 ? 8.984 12.469 -10.148 1 48.09 113 ALA A C 1
ATOM 838 O O . ALA A 1 113 ? 8.305 13.391 -10.602 1 48.09 113 ALA A O 1
ATOM 839 N N . GLY A 1 114 ? 8.961 11.945 -8.945 1 59.81 114 GLY A N 1
ATOM 840 C CA . GLY A 1 114 ? 7.988 12.641 -8.117 1 59.81 114 GLY A CA 1
ATOM 841 C C . GLY A 1 114 ? 8.398 14.055 -7.77 1 59.81 114 GLY A C 1
ATOM 842 O O . GLY A 1 114 ? 9.578 14.406 -7.863 1 59.81 114 GLY A O 1
ATOM 843 N N . SER A 1 115 ? 7.398 14.906 -7.602 1 65.38 115 SER A N 1
ATOM 844 C CA . SER A 1 115 ? 7.68 16.281 -7.195 1 65.38 115 SER A CA 1
ATOM 845 C C . SER A 1 115 ? 6.969 16.625 -5.891 1 65.38 115 SER A C 1
ATOM 847 O O . SER A 1 115 ? 5.758 16.438 -5.77 1 65.38 115 SER A O 1
ATOM 849 N N . ASN A 1 116 ? 7.828 17.031 -4.934 1 76.25 116 ASN A N 1
ATOM 850 C CA . ASN A 1 116 ? 7.305 17.531 -3.668 1 76.25 116 ASN A CA 1
ATOM 851 C C . ASN A 1 116 ? 7.312 19.062 -3.627 1 76.25 116 ASN A C 1
ATOM 853 O O . ASN A 1 116 ? 6.836 19.656 -2.664 1 76.25 116 ASN A O 1
ATOM 857 N N . TRP A 1 117 ? 7.781 19.578 -4.758 1 75.25 117 TRP A N 1
ATOM 858 C CA . TRP A 1 117 ? 7.895 21.031 -4.793 1 75.25 117 TRP A CA 1
ATOM 859 C C . TRP A 1 117 ? 6.551 21.688 -4.488 1 75.25 117 TRP A C 1
ATOM 861 O O . TRP A 1 117 ? 5.516 21.25 -4.996 1 75.25 117 TRP A O 1
ATOM 871 N N . PRO A 1 118 ? 6.582 22.781 -3.512 1 81.25 118 PRO A N 1
ATOM 872 C CA . PRO A 1 118 ? 7.715 23.547 -2.969 1 81.25 118 PRO A CA 1
ATOM 873 C C . PRO A 1 118 ? 8.164 23.031 -1.602 1 81.25 118 PRO A C 1
ATOM 875 O O . PRO A 1 118 ? 8.953 23.688 -0.922 1 81.25 118 PRO A O 1
ATOM 878 N N . LEU A 1 119 ? 7.711 21.922 -1.207 1 88.12 119 LEU A N 1
ATOM 879 C CA . LEU A 1 119 ? 8.055 21.375 0.101 1 88.12 119 LEU A CA 1
ATOM 880 C C . LEU A 1 119 ? 9.484 20.844 0.106 1 88.12 119 LEU A C 1
ATOM 882 O O . LEU A 1 119 ? 9.938 20.25 -0.876 1 88.12 119 LEU A O 1
ATOM 886 N N . ARG A 1 120 ? 10.078 21.047 1.195 1 91.25 120 ARG A N 1
ATOM 887 C CA . ARG A 1 120 ? 11.461 20.625 1.398 1 91.25 120 ARG A CA 1
ATOM 888 C C . ARG A 1 120 ? 11.57 19.109 1.551 1 91.25 120 ARG A C 1
ATOM 890 O O . ARG A 1 120 ? 10.742 18.5 2.223 1 91.25 120 ARG A O 1
ATOM 897 N N . GLY A 1 121 ? 12.602 18.578 0.867 1 89.62 121 GLY A N 1
ATOM 898 C CA . GLY A 1 121 ? 12.938 17.188 1.106 1 89.62 121 GLY A CA 1
ATOM 899 C C . GLY A 1 121 ? 12.242 16.234 0.155 1 89.62 121 GLY A C 1
ATOM 900 O O . GLY A 1 121 ? 11.688 16.656 -0.861 1 89.62 121 GLY A O 1
ATOM 901 N N . THR A 1 122 ? 12.375 14.922 0.451 1 84.19 122 THR A N 1
ATOM 902 C CA . THR A 1 122 ? 11.906 13.828 -0.386 1 84.19 122 THR A CA 1
ATOM 903 C C . THR A 1 122 ? 11.57 12.602 0.463 1 84.19 122 THR A C 1
ATOM 905 O O . THR A 1 122 ? 11.766 12.609 1.681 1 84.19 122 THR A O 1
ATOM 908 N N . LYS A 1 123 ? 11.031 11.641 -0.229 1 77.56 123 LYS A N 1
ATOM 909 C CA . LYS A 1 123 ? 10.781 10.367 0.441 1 77.56 123 LYS A CA 1
ATOM 910 C C . LYS A 1 123 ? 11.938 9.992 1.356 1 77.56 123 LYS A C 1
ATOM 912 O O . LYS A 1 123 ? 13.109 10.141 0.983 1 77.56 123 LYS A O 1
ATOM 917 N N . GLY A 1 124 ? 11.648 9.547 2.508 1 82.12 124 GLY A N 1
ATOM 918 C CA . GLY A 1 124 ? 12.68 9.117 3.445 1 82.12 124 GLY A CA 1
ATOM 919 C C . GLY A 1 124 ? 13.094 10.211 4.41 1 82.12 124 GLY A C 1
ATOM 920 O O . GLY A 1 124 ? 13.625 9.93 5.484 1 82.12 124 GLY A O 1
ATOM 921 N N . THR A 1 125 ? 12.938 11.445 3.994 1 90.12 125 THR A N 1
ATOM 922 C CA . THR A 1 125 ? 13.32 12.547 4.863 1 90.12 125 THR A CA 1
ATOM 923 C C . THR A 1 125 ? 12.172 12.93 5.793 1 90.12 125 THR A C 1
ATOM 925 O O . THR A 1 125 ? 11.031 12.5 5.586 1 90.12 125 THR A O 1
ATOM 928 N N . LEU A 1 126 ? 12.547 13.703 6.805 1 96.06 126 LEU A N 1
ATOM 929 C CA . LEU A 1 126 ? 11.523 14.156 7.746 1 96.06 126 LEU A CA 1
ATOM 930 C C . LEU A 1 126 ? 11.141 15.609 7.473 1 96.06 126 LEU A C 1
ATOM 932 O O . LEU A 1 126 ? 10.438 16.219 8.273 1 96.06 126 LEU A O 1
ATOM 936 N N . TRP A 1 127 ? 11.641 16.109 6.328 1 96.12 127 TRP A N 1
ATOM 937 C CA . TRP A 1 127 ? 11.148 17.391 5.844 1 96.12 127 TRP A CA 1
ATOM 938 C C . TRP A 1 127 ? 9.719 17.25 5.328 1 96.12 127 TRP A C 1
ATOM 940 O O . TRP A 1 127 ? 9.234 16.141 5.098 1 96.12 127 TRP A O 1
ATOM 950 N N . GLU A 1 128 ? 9.023 18.375 5.168 1 95.75 128 GLU A N 1
ATOM 951 C CA . GLU A 1 128 ? 7.633 18.359 4.723 1 95.75 128 GLU A CA 1
ATOM 952 C C . GLU A 1 128 ? 7.48 17.547 3.438 1 95.75 128 GLU A C 1
ATOM 954 O O . GLU A 1 128 ? 6.508 16.812 3.279 1 95.75 128 GLU A O 1
ATOM 959 N N . GLY A 1 129 ? 8.406 17.625 2.559 1 90.5 129 GLY A N 1
ATOM 960 C CA . GLY A 1 129 ? 8.328 16.891 1.305 1 90.5 129 GLY A CA 1
ATOM 961 C C . GLY A 1 129 ? 8.344 15.383 1.491 1 90.5 129 GLY A C 1
ATOM 962 O O . GLY A 1 129 ? 7.945 14.641 0.593 1 90.5 129 GLY A O 1
ATOM 963 N N . GLY A 1 130 ? 8.82 14.93 2.619 1 89.81 130 GLY A N 1
ATOM 964 C CA . GLY A 1 130 ? 8.883 13.5 2.891 1 89.81 130 GLY A CA 1
ATOM 965 C C . GLY A 1 130 ? 7.707 13 3.705 1 89.81 130 GLY A C 1
ATOM 966 O O . GLY A 1 130 ? 7.383 11.805 3.664 1 89.81 130 GLY A O 1
ATOM 967 N N . VAL A 1 131 ? 6.992 13.953 4.379 1 94.25 131 VAL A N 1
ATOM 968 C CA . VAL A 1 131 ? 6.074 13.422 5.375 1 94.25 131 VAL A CA 1
ATOM 969 C C . VAL A 1 131 ? 4.715 14.102 5.246 1 94.25 131 VAL A C 1
ATOM 971 O O . VAL A 1 131 ? 3.723 13.648 5.824 1 94.25 131 VAL A O 1
ATOM 974 N N . ARG A 1 132 ? 4.602 15.25 4.637 1 93.62 132 ARG A N 1
ATOM 975 C CA . ARG A 1 132 ? 3.283 15.82 4.383 1 93.62 132 ARG A CA 1
ATOM 976 C C . ARG A 1 132 ? 2.578 15.086 3.246 1 93.62 132 ARG A C 1
ATOM 978 O O . ARG A 1 132 ? 3.002 15.164 2.092 1 93.62 132 ARG A O 1
ATOM 985 N N . GLY A 1 133 ? 1.565 14.398 3.592 1 87.5 133 GLY A N 1
ATOM 986 C CA . GLY A 1 133 ? 0.897 13.516 2.646 1 87.5 133 GLY A CA 1
ATOM 987 C C . GLY A 1 133 ? -0.222 14.203 1.883 1 87.5 133 GLY A C 1
ATOM 988 O O . GLY A 1 133 ? -0.626 15.312 2.227 1 87.5 133 GLY A O 1
ATOM 989 N N . VAL A 1 134 ? -0.624 13.555 0.832 1 83.38 134 VAL A N 1
ATOM 990 C CA . VAL A 1 134 ? -1.794 13.922 0.044 1 83.38 134 VAL A CA 1
ATOM 991 C C . VAL A 1 134 ? -2.926 12.93 0.296 1 83.38 134 VAL A C 1
ATOM 993 O O . VAL A 1 134 ? -2.719 11.719 0.231 1 83.38 134 VAL A O 1
ATOM 996 N N . ALA A 1 135 ? -4.125 13.508 0.607 1 87.5 135 ALA A N 1
ATOM 997 C CA . ALA A 1 135 ? -5.238 12.602 0.875 1 87.5 135 ALA A CA 1
ATOM 998 C C . ALA A 1 135 ? -6.574 13.32 0.734 1 87.5 135 ALA A C 1
ATOM 1000 O O . ALA A 1 135 ? -6.641 14.547 0.829 1 87.5 135 ALA A O 1
ATOM 1001 N N . PHE A 1 136 ? -7.574 12.555 0.415 1 88.38 136 PHE A N 1
ATOM 1002 C CA . PHE A 1 136 ? -8.953 12.992 0.55 1 88.38 136 PHE A CA 1
ATOM 1003 C C . PHE A 1 136 ? -9.859 11.836 0.945 1 88.38 136 PHE A C 1
ATOM 1005 O O . PHE A 1 136 ? -9.477 10.672 0.821 1 88.38 136 PHE A O 1
ATOM 1012 N N . VAL A 1 137 ? -10.992 12.188 1.507 1 90.88 137 VAL A N 1
ATOM 1013 C CA . VAL A 1 137 ? -12.047 11.227 1.817 1 90.88 137 VAL A CA 1
ATOM 1014 C C . VAL A 1 137 ? -13.336 11.633 1.119 1 90.88 137 VAL A C 1
ATOM 1016 O O . VAL A 1 137 ? -13.672 12.812 1.058 1 90.88 137 VAL A O 1
ATOM 1019 N N . TRP A 1 138 ? -13.945 10.641 0.534 1 91.19 138 TRP A N 1
ATOM 1020 C CA . TRP A 1 138 ? -15.242 10.844 -0.093 1 91.19 138 TRP A CA 1
ATOM 1021 C C . TRP A 1 138 ? -16.281 9.875 0.464 1 91.19 138 TRP A C 1
ATOM 1023 O O . TRP A 1 138 ? -15.969 8.703 0.703 1 91.19 138 TRP A O 1
ATOM 1033 N N . SER A 1 139 ? -17.438 10.367 0.686 1 91.81 139 SER A N 1
ATOM 1034 C CA . SER A 1 139 ? -18.594 9.578 1.096 1 91.81 139 SER A CA 1
ATOM 1035 C C . SER A 1 139 ? -19.891 10.352 0.879 1 91.81 139 SER A C 1
ATOM 1037 O O . SER A 1 139 ? -19.891 11.578 0.84 1 91.81 139 SER A O 1
ATOM 1039 N N . THR A 1 140 ? -20.969 9.57 0.751 1 91.38 140 THR A N 1
ATOM 1040 C CA . THR A 1 140 ? -22.266 10.219 0.678 1 91.38 140 THR A CA 1
ATOM 1041 C C . THR A 1 140 ? -22.625 10.875 2.014 1 91.38 140 THR A C 1
ATOM 1043 O O . THR A 1 140 ? -23.516 11.711 2.082 1 91.38 140 THR A O 1
ATOM 1046 N N . PHE A 1 141 ? -21.875 10.562 3.107 1 89.62 141 PHE A N 1
ATOM 1047 C CA . PHE A 1 141 ? -22.094 11.156 4.422 1 89.62 141 PHE A CA 1
ATOM 1048 C C . PHE A 1 141 ? -21.562 12.578 4.473 1 89.62 141 PHE A C 1
ATOM 1050 O O . PHE A 1 141 ? -21.891 13.344 5.379 1 89.62 141 PHE A O 1
ATOM 1057 N N . ILE A 1 142 ? -20.672 12.844 3.586 1 91.94 142 ILE A N 1
ATOM 1058 C CA . ILE A 1 142 ? -20.125 14.195 3.504 1 91.94 142 ILE A CA 1
ATOM 1059 C C . ILE A 1 142 ? -21.094 15.094 2.73 1 91.94 142 ILE A C 1
ATOM 1061 O O . ILE A 1 142 ? -21.234 14.953 1.515 1 91.94 142 ILE A O 1
ATOM 1065 N N . ARG A 1 143 ? -21.703 16.031 3.406 1 89.88 143 ARG A N 1
ATOM 1066 C CA . ARG A 1 143 ? -22.719 16.891 2.807 1 89.88 143 ARG A CA 1
ATOM 1067 C C . ARG A 1 143 ? -22.109 18.188 2.307 1 89.88 143 ARG A C 1
ATOM 1069 O O . ARG A 1 143 ? -22.625 18.812 1.381 1 89.88 143 ARG A O 1
ATOM 1076 N N . ARG A 1 144 ? -21.062 18.562 2.914 1 91.81 144 ARG A N 1
ATOM 1077 C CA . ARG A 1 144 ? -20.391 19.797 2.535 1 91.81 144 ARG A CA 1
ATOM 1078 C C . ARG A 1 144 ? -18.922 19.547 2.174 1 91.81 144 ARG A C 1
ATOM 1080 O O . ARG A 1 144 ? -18.062 19.5 3.053 1 91.81 144 ARG A O 1
ATOM 1087 N N . PRO A 1 145 ? -18.719 19.328 0.847 1 93.19 145 PRO A N 1
ATOM 1088 C CA . PRO A 1 145 ? -17.312 19.203 0.431 1 93.19 145 PRO A CA 1
ATOM 1089 C C . PRO A 1 145 ? -16.469 20.391 0.863 1 93.19 145 PRO A C 1
ATOM 1091 O O . PRO A 1 145 ? -16.938 21.531 0.833 1 93.19 145 PRO A O 1
ATOM 1094 N N . HIS A 1 146 ? -15.18 20.156 1.391 1 92.62 146 HIS A N 1
ATOM 1095 C CA . HIS A 1 146 ? -14.32 21.25 1.848 1 92.62 146 HIS A CA 1
ATOM 1096 C C . HIS A 1 146 ? -12.867 20.797 1.932 1 92.62 146 HIS A C 1
ATOM 1098 O O . HIS A 1 146 ? 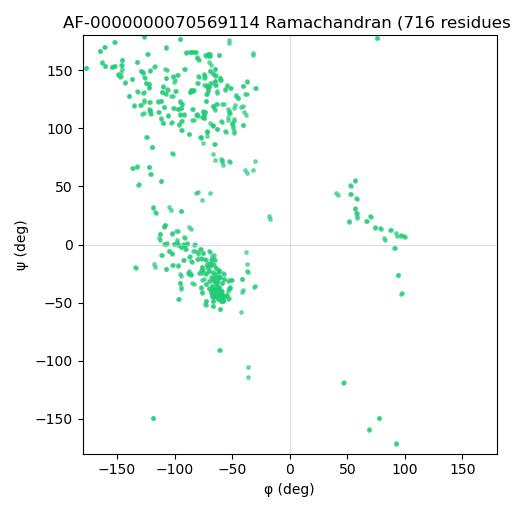-12.562 19.625 1.704 1 92.62 146 HIS A O 1
ATOM 1104 N N . VAL A 1 147 ? -12.039 21.781 2.137 1 91.44 147 VAL A N 1
ATOM 1105 C CA . VAL A 1 147 ? -10.625 21.531 2.416 1 91.44 147 VAL A CA 1
ATOM 1106 C C . VAL A 1 147 ? -10.383 21.562 3.924 1 91.44 147 VAL A C 1
ATOM 1108 O O . VAL A 1 147 ? -10.656 22.578 4.578 1 91.44 147 VAL A O 1
ATOM 1111 N N . ALA A 1 148 ? -9.961 20.422 4.461 1 93.94 148 ALA A N 1
ATOM 1112 C CA . ALA A 1 148 ? -9.695 20.312 5.891 1 93.94 148 ALA A CA 1
ATOM 1113 C C . ALA A 1 148 ? -8.289 20.812 6.223 1 93.94 148 ALA A C 1
ATOM 1115 O O . ALA A 1 148 ? -7.316 20.438 5.559 1 93.94 148 ALA A O 1
ATOM 1116 N N . HIS A 1 149 ? -8.195 21.641 7.258 1 92.75 149 HIS A N 1
ATOM 1117 C CA . HIS A 1 149 ? -6.906 22.156 7.707 1 92.75 149 HIS A CA 1
ATOM 1118 C C . HIS A 1 149 ? -6.547 21.609 9.086 1 92.75 149 HIS A C 1
ATOM 1120 O O . HIS A 1 149 ? -5.535 22.016 9.672 1 92.75 149 HIS A O 1
ATOM 1126 N N . GLN A 1 150 ? -7.363 20.75 9.578 1 95.38 150 GLN A N 1
ATOM 1127 C CA . GLN A 1 150 ? -7.094 20.109 10.859 1 95.38 150 GLN A CA 1
ATOM 1128 C C . GLN A 1 150 ? -5.887 19.188 10.773 1 95.38 150 GLN A C 1
ATOM 1130 O O . GLN A 1 150 ? -5.719 18.469 9.789 1 95.38 150 GLN A O 1
ATOM 1135 N N . LEU A 1 151 ? -5.059 19.25 11.859 1 96.94 151 LEU A N 1
ATOM 1136 C CA . LEU A 1 151 ? -3.914 18.344 11.93 1 96.94 151 LEU A CA 1
ATOM 1137 C C . LEU A 1 151 ? -4.371 16.891 12.008 1 96.94 151 LEU A C 1
ATOM 1139 O O . LEU A 1 151 ? -5.184 16.547 12.867 1 96.94 151 LEU A O 1
ATOM 1143 N N . MET A 1 152 ? -3.945 16.062 11.039 1 97.19 152 MET A N 1
ATOM 1144 C CA . MET A 1 152 ? -4.281 14.648 10.984 1 97.19 152 MET A CA 1
ATOM 1145 C C . MET A 1 152 ? -3.061 13.812 10.617 1 97.19 152 MET A C 1
ATOM 1147 O O . MET A 1 152 ? -2.189 14.266 9.875 1 97.19 152 MET A O 1
ATOM 1151 N N . HIS A 1 153 ? -2.953 12.68 11.211 1 97.5 153 HIS A N 1
ATOM 1152 C CA . HIS A 1 153 ? -1.88 11.734 10.93 1 97.5 153 HIS A CA 1
ATOM 1153 C C . HIS A 1 153 ? -2.432 10.422 10.375 1 97.5 153 HIS A C 1
ATOM 1155 O O . HIS A 1 153 ? -3.576 10.062 10.648 1 97.5 153 HIS A O 1
ATOM 1161 N N . ILE A 1 154 ? -1.636 9.742 9.602 1 93.62 154 ILE A N 1
ATOM 1162 C CA . ILE A 1 154 ? -2.039 8.5 8.961 1 93.62 154 ILE A CA 1
ATOM 1163 C C . ILE A 1 154 ? -2.484 7.492 10.016 1 93.62 154 ILE A C 1
ATOM 1165 O O . ILE A 1 154 ? -3.334 6.637 9.75 1 93.62 154 ILE A O 1
ATOM 1169 N N . THR A 1 155 ? -2.025 7.574 11.289 1 92.19 155 THR A N 1
ATOM 1170 C CA . THR A 1 155 ? -2.461 6.699 12.367 1 92.19 155 THR A CA 1
ATOM 1171 C C . THR A 1 155 ? -3.932 6.934 12.703 1 92.19 155 THR A C 1
ATOM 1173 O O . THR A 1 155 ? -4.566 6.109 13.359 1 92.19 155 THR A O 1
ATOM 1176 N N . ASP A 1 156 ? -4.473 8 12.289 1 96.31 156 ASP A N 1
ATOM 1177 C CA . ASP A 1 156 ? -5.824 8.383 12.672 1 96.31 156 ASP A CA 1
ATOM 1178 C C . ASP A 1 156 ? -6.863 7.645 11.836 1 96.31 156 ASP A C 1
ATOM 1180 O O . ASP A 1 156 ? -8.047 7.613 12.188 1 96.31 156 ASP A O 1
ATOM 1184 N N . TRP A 1 157 ? -6.441 7.012 10.781 1 90.62 157 TRP A N 1
ATOM 1185 C CA . TRP A 1 157 ? -7.406 6.422 9.867 1 90.62 157 TRP A CA 1
ATOM 1186 C C . TRP A 1 157 ? -8.125 5.238 10.508 1 90.62 157 TRP A C 1
ATOM 1188 O O . TRP A 1 157 ? -9.344 5.102 10.391 1 90.62 157 TRP A O 1
ATOM 1198 N N . LEU A 1 158 ? -7.395 4.391 11.258 1 84.56 158 LEU A N 1
ATOM 1199 C CA . LEU A 1 158 ? -8.031 3.211 11.836 1 84.56 158 LEU A CA 1
ATOM 1200 C C . LEU A 1 158 ? -9.164 3.611 12.773 1 84.56 158 LEU A C 1
ATOM 1202 O O . LEU A 1 158 ? -10.312 3.23 12.562 1 84.56 158 LEU A O 1
ATOM 1206 N N . PRO A 1 159 ? -8.898 4.441 13.781 1 89.88 159 PRO A N 1
ATOM 1207 C CA . PRO A 1 159 ? -10 4.789 14.68 1 89.88 159 PRO A CA 1
ATOM 1208 C C . PRO A 1 159 ? -11.086 5.609 13.984 1 89.88 159 PRO A C 1
ATOM 1210 O O . PRO A 1 159 ? -12.266 5.504 14.336 1 89.88 159 PRO A O 1
ATOM 1213 N N . THR A 1 160 ? -10.75 6.383 12.992 1 91.88 160 THR A N 1
ATOM 1214 C CA . THR A 1 160 ? -11.719 7.199 12.258 1 91.88 160 THR A CA 1
ATOM 1215 C C . THR A 1 160 ? -12.688 6.32 11.477 1 91.88 160 THR A C 1
ATOM 1217 O O . THR A 1 160 ? -13.898 6.477 11.586 1 91.88 160 THR A O 1
ATOM 1220 N N . LEU A 1 161 ? -12.141 5.352 10.734 1 84.06 161 LEU A N 1
ATOM 1221 C CA . LEU A 1 161 ? -12.977 4.469 9.93 1 84.06 161 LEU A CA 1
ATOM 1222 C C . LEU A 1 161 ? -13.742 3.488 10.812 1 84.06 161 LEU A C 1
ATOM 1224 O O . LEU A 1 161 ? -14.875 3.113 10.492 1 84.06 161 LEU A O 1
ATOM 1228 N N . TYR A 1 162 ? -13.102 3.09 11.883 1 80.25 162 TYR A N 1
ATOM 1229 C CA . TYR A 1 162 ? -13.773 2.23 12.852 1 80.25 162 TYR A CA 1
ATOM 1230 C C . TYR A 1 162 ? -15 2.922 13.445 1 80.25 162 TYR A C 1
ATOM 1232 O O . TYR A 1 162 ? -16.078 2.32 13.539 1 80.25 162 TYR A O 1
ATOM 1240 N N . ALA A 1 163 ? -14.828 4.117 13.781 1 85.69 163 ALA A N 1
ATOM 1241 C CA . ALA A 1 163 ? -15.938 4.902 14.32 1 85.69 163 ALA A CA 1
ATOM 1242 C C . ALA A 1 163 ? -17.016 5.121 13.266 1 85.69 163 ALA A C 1
ATOM 1244 O O . ALA A 1 163 ? -18.219 5.016 13.562 1 85.69 163 ALA A O 1
ATOM 1245 N N . ALA A 1 164 ? -16.609 5.41 12.086 1 83.19 164 ALA A N 1
ATOM 1246 C CA . ALA A 1 164 ? -17.562 5.617 10.992 1 83.19 164 ALA A CA 1
ATOM 1247 C C . ALA A 1 164 ? -18.422 4.375 10.766 1 83.19 164 ALA A C 1
ATOM 1249 O O . ALA A 1 164 ? -19.594 4.484 10.391 1 83.19 164 ALA A O 1
ATOM 1250 N N . ALA A 1 165 ? -17.812 3.242 11 1 75.62 165 ALA A N 1
ATOM 1251 C CA . ALA A 1 165 ? -18.516 1.975 10.797 1 75.62 165 ALA A CA 1
ATOM 1252 C C . ALA A 1 165 ? -19.375 1.624 12.008 1 75.62 165 ALA A C 1
ATOM 1254 O O . ALA A 1 165 ? -20.016 0.57 12.039 1 75.62 165 ALA A O 1
ATOM 1255 N N . GLY A 1 166 ? -19.344 2.467 12.984 1 77.19 166 GLY A N 1
ATOM 1256 C CA . GLY A 1 166 ? -20.203 2.262 14.141 1 77.19 166 GLY A CA 1
ATOM 1257 C C . GLY A 1 166 ? -19.469 1.636 15.32 1 77.19 166 GLY A C 1
ATOM 1258 O O . GLY A 1 166 ? -20.094 1.339 16.344 1 77.19 166 GLY A O 1
ATOM 1259 N N . GLY A 1 167 ? -18.141 1.506 15.172 1 75.56 167 GLY A N 1
ATOM 1260 C CA . GLY A 1 167 ? -17.359 0.932 16.25 1 75.56 167 GLY A CA 1
ATOM 1261 C C . GLY A 1 167 ? -17.078 1.918 17.375 1 75.56 167 GLY A C 1
ATOM 1262 O O . GLY A 1 167 ? -17.172 3.131 17.172 1 75.56 167 GLY A O 1
ATOM 1263 N N . LYS A 1 168 ? -16.781 1.272 18.5 1 84.62 168 LYS A N 1
ATOM 1264 C CA . LYS A 1 168 ? -16.312 2.072 19.625 1 84.62 168 LYS A CA 1
ATOM 1265 C C . LYS A 1 168 ? -14.789 2.137 19.672 1 84.62 168 LYS A C 1
ATOM 1267 O O . LYS A 1 168 ? -14.117 1.119 19.875 1 84.62 168 LYS A O 1
ATOM 1272 N N . VAL A 1 169 ? -14.32 3.33 19.531 1 87.06 169 VAL A N 1
ATOM 1273 C CA . VAL A 1 169 ? -12.883 3.535 19.375 1 87.06 169 VAL A CA 1
ATOM 1274 C C . VAL A 1 169 ? -12.141 2.938 20.562 1 87.06 169 VAL A C 1
ATOM 1276 O O . VAL A 1 169 ? -11.031 2.422 20.422 1 87.06 169 VAL A O 1
ATOM 1279 N N . ASP A 1 170 ? -12.719 2.893 21.719 1 87 170 ASP A N 1
ATOM 1280 C CA . ASP A 1 170 ? -12.102 2.35 22.922 1 87 170 ASP A CA 1
ATOM 1281 C C . ASP A 1 170 ? -11.773 0.868 22.75 1 87 170 ASP A C 1
ATOM 1283 O O . ASP A 1 170 ? -10.891 0.338 23.422 1 87 170 ASP A O 1
ATOM 1287 N N . ASP A 1 171 ? -12.438 0.248 21.859 1 76 171 ASP A N 1
ATOM 1288 C CA . ASP A 1 171 ? -12.219 -1.175 21.625 1 76 171 ASP A CA 1
ATOM 1289 C C . ASP A 1 171 ? -10.852 -1.422 21 1 76 171 ASP A C 1
ATOM 1291 O O . ASP A 1 171 ? -10.352 -2.549 21.016 1 76 171 ASP A O 1
ATOM 1295 N N . LEU A 1 172 ? -10.266 -0.391 20.438 1 79.5 172 LEU A N 1
ATOM 1296 C CA . LEU A 1 172 ? -9.023 -0.548 19.703 1 79.5 172 LEU A CA 1
ATOM 1297 C C . LEU A 1 172 ? -7.824 -0.559 20.641 1 79.5 172 LEU A C 1
ATOM 1299 O O . LEU A 1 172 ? -6.699 -0.822 20.219 1 79.5 172 LEU A O 1
ATOM 1303 N N . GLY A 1 173 ? -8.062 -0.313 21.922 1 83.56 173 GLY A N 1
ATOM 1304 C CA . GLY A 1 173 ? -6.984 -0.343 22.891 1 83.56 173 GLY A CA 1
ATOM 1305 C C . GLY A 1 173 ? -6.113 0.898 22.859 1 83.56 173 GLY A C 1
ATOM 1306 O O . GLY A 1 173 ? -6.609 2.004 22.625 1 83.56 173 GLY A O 1
ATOM 1307 N N . ASP A 1 174 ? -4.816 0.638 23.219 1 84.94 174 ASP A N 1
ATOM 1308 C CA . ASP A 1 174 ? -3.871 1.746 23.312 1 84.94 174 ASP A CA 1
ATOM 1309 C C . ASP A 1 174 ? -3.217 2.031 21.969 1 84.94 174 ASP A C 1
ATOM 1311 O O . ASP A 1 174 ? -2.199 1.426 21.625 1 84.94 174 ASP A O 1
ATOM 1315 N N . ILE A 1 175 ? -3.779 2.973 21.266 1 88.38 175 ILE A N 1
ATOM 1316 C CA . ILE A 1 175 ? -3.229 3.352 19.969 1 88.38 175 ILE A CA 1
ATOM 1317 C C . ILE A 1 175 ? -2.916 4.844 19.953 1 88.38 175 ILE A C 1
ATOM 1319 O O . ILE A 1 175 ? -3.373 5.59 20.828 1 88.38 175 ILE A O 1
ATOM 1323 N N . ASP A 1 176 ? -2.146 5.234 19 1 92.5 176 ASP A N 1
ATOM 1324 C CA . ASP A 1 176 ? -1.759 6.633 18.875 1 92.5 176 ASP A CA 1
ATOM 1325 C C . ASP A 1 176 ? -2.771 7.406 18.031 1 92.5 176 ASP A C 1
ATOM 1327 O O . ASP A 1 176 ? -2.877 8.633 18.156 1 92.5 176 ASP A O 1
ATOM 1331 N N . GLY A 1 177 ? -3.463 6.652 17.188 1 95.25 177 GLY A N 1
ATOM 1332 C CA . GLY A 1 177 ? -4.445 7.281 16.312 1 95.25 177 GLY A CA 1
ATOM 1333 C C . GLY A 1 177 ? -5.602 7.906 17.062 1 95.25 177 GLY A C 1
ATOM 1334 O O . GLY A 1 177 ? -5.973 7.43 18.141 1 95.25 177 GLY A O 1
ATOM 1335 N N . ILE A 1 178 ? -6.188 8.945 16.5 1 96.94 178 ILE A N 1
ATOM 1336 C CA . ILE A 1 178 ? -7.316 9.688 17.047 1 96.94 178 ILE A CA 1
ATOM 1337 C C . ILE A 1 178 ? -8.484 9.664 16.062 1 96.94 178 ILE A C 1
ATOM 1339 O O . ILE A 1 178 ? -8.289 9.812 14.859 1 96.94 178 ILE A O 1
ATOM 1343 N N . ASN A 1 179 ? -9.664 9.469 16.641 1 95.12 179 ASN A N 1
ATOM 1344 C CA . ASN A 1 179 ? -10.859 9.508 15.812 1 95.12 179 ASN A CA 1
ATOM 1345 C C . ASN A 1 179 ? -11.117 10.906 15.258 1 95.12 179 ASN A C 1
ATOM 1347 O O . ASN A 1 179 ? -11.375 11.836 16.016 1 95.12 179 ASN A O 1
ATOM 1351 N N . MET A 1 180 ? -11.109 10.992 13.906 1 96.25 180 MET A N 1
ATOM 1352 C CA . MET A 1 180 ? -11.266 12.273 13.234 1 96.25 180 MET A CA 1
ATOM 1353 C C . MET A 1 180 ? -12.594 12.336 12.484 1 96.25 180 MET A C 1
ATOM 1355 O O . MET A 1 180 ? -12.828 13.258 11.703 1 96.25 180 MET A O 1
ATOM 1359 N N . TRP A 1 181 ? -13.469 11.375 12.672 1 92.75 181 TRP A N 1
ATOM 1360 C CA . TRP A 1 181 ? -14.656 11.258 11.836 1 92.75 181 TRP A CA 1
ATOM 1361 C C . TRP A 1 181 ? -15.516 12.516 11.93 1 92.75 181 TRP A C 1
ATOM 1363 O O . TRP A 1 181 ? -15.836 13.133 10.914 1 92.75 181 TRP A O 1
ATOM 1373 N N . ASP A 1 182 ? -15.789 12.969 13.117 1 93 182 ASP A N 1
ATOM 1374 C CA . ASP A 1 182 ? -16.625 14.156 13.289 1 93 182 ASP A CA 1
ATOM 1375 C C . ASP A 1 182 ? -15.906 15.398 12.758 1 93 182 ASP A C 1
ATOM 1377 O O . ASP A 1 182 ? -16.547 16.281 12.195 1 93 182 ASP A O 1
ATOM 1381 N N . THR A 1 183 ? -14.633 15.414 12.977 1 94.31 183 THR A N 1
ATOM 1382 C CA . THR A 1 183 ? -13.828 16.516 12.477 1 94.31 183 THR A CA 1
ATOM 1383 C C . THR A 1 183 ? -13.938 16.625 10.961 1 94.31 183 THR A C 1
ATOM 1385 O O . THR A 1 183 ? -14.148 17.703 10.414 1 94.31 183 THR A O 1
ATOM 1388 N N . LEU A 1 184 ? -13.891 15.547 10.281 1 93.5 184 LEU A N 1
ATOM 1389 C CA . LEU A 1 184 ? -13.875 15.539 8.82 1 93.5 184 LEU A CA 1
ATOM 1390 C C . LEU A 1 184 ? -15.273 15.797 8.266 1 93.5 184 LEU A C 1
ATOM 1392 O O . LEU A 1 184 ? -15.43 16.531 7.281 1 93.5 184 LEU A O 1
ATOM 1396 N N . ILE A 1 185 ? -16.312 15.281 8.891 1 91.31 185 ILE A N 1
ATOM 1397 C CA . ILE A 1 185 ? -17.641 15.375 8.312 1 91.31 185 ILE A CA 1
ATOM 1398 C C . ILE A 1 185 ? -18.266 16.719 8.68 1 91.31 185 ILE A C 1
ATOM 1400 O O . ILE A 1 185 ? -18.984 17.312 7.875 1 91.31 185 ILE A O 1
ATOM 1404 N N . ALA A 1 186 ? -17.938 17.234 9.867 1 92.06 186 ALA A N 1
ATOM 1405 C CA . ALA A 1 186 ? -18.609 18.438 10.344 1 92.06 186 ALA A CA 1
ATOM 1406 C C . ALA A 1 186 ? -17.656 19.641 10.32 1 92.06 186 ALA A C 1
ATOM 1408 O O . ALA A 1 186 ? -18.047 20.75 10.695 1 92.06 186 ALA A O 1
ATOM 1409 N N . ASP A 1 187 ? -16.422 19.406 9.883 1 90.94 187 ASP A N 1
ATOM 1410 C CA . ASP A 1 187 ? -15.414 20.453 9.836 1 90.94 187 ASP A CA 1
ATOM 1411 C C . ASP A 1 187 ? -15.18 21.062 11.219 1 90.94 187 ASP A C 1
ATOM 1413 O O . ASP A 1 187 ? -15.094 22.281 11.359 1 90.94 187 ASP A O 1
ATOM 1417 N N . ASN A 1 188 ? -15.203 20.156 12.188 1 88.19 188 ASN A N 1
ATOM 1418 C CA . ASN A 1 188 ? -14.906 20.562 13.562 1 88.19 188 ASN A CA 1
ATOM 1419 C C . ASN A 1 188 ? -13.406 20.641 13.812 1 88.19 188 ASN A C 1
ATOM 1421 O O . ASN A 1 188 ? -12.609 20.219 12.977 1 88.19 188 ASN A O 1
ATOM 1425 N N . VAL A 1 189 ? -13.078 21.281 14.93 1 86.19 189 VAL A N 1
ATOM 1426 C CA . VAL A 1 189 ? -11.672 21.391 15.312 1 86.19 189 VAL A CA 1
ATOM 1427 C C . VAL A 1 189 ? -11.078 20 15.508 1 86.19 189 VAL A C 1
ATOM 1429 O O . VAL A 1 189 ? -11.758 19.094 15.977 1 86.19 189 VAL A O 1
ATOM 1432 N N . SER A 1 190 ? -9.789 19.891 15.102 1 85.69 190 SER A N 1
ATOM 1433 C CA . SER A 1 190 ? -9.102 18.625 15.289 1 85.69 190 SER A CA 1
ATOM 1434 C C . SER A 1 190 ? -8.797 18.359 16.766 1 85.69 190 SER A C 1
ATOM 1436 O O . SER A 1 190 ? -8.305 19.25 17.453 1 85.69 190 SER A O 1
ATOM 1438 N N . PRO A 1 191 ? -9.039 17.188 17.172 1 92.94 191 PRO A N 1
ATOM 1439 C CA . PRO A 1 191 ? -8.594 16.844 18.516 1 92.94 191 PRO A CA 1
ATOM 1440 C C . PRO A 1 191 ? -7.094 16.562 18.594 1 92.94 191 PRO A C 1
ATOM 1442 O O . PRO A 1 191 ? -6.535 16.469 19.688 1 92.94 191 PRO A O 1
ATOM 1445 N N . ARG A 1 192 ? -6.41 16.422 17.469 1 96.06 192 ARG A N 1
ATOM 1446 C CA . ARG A 1 192 ? -4.984 16.109 17.469 1 96.06 192 ARG A CA 1
ATOM 1447 C C . ARG A 1 192 ? -4.148 17.391 17.594 1 96.06 192 ARG A C 1
ATOM 1449 O O . ARG A 1 192 ? -4.348 18.344 16.844 1 96.06 192 ARG A O 1
ATOM 1456 N N . THR A 1 193 ? -3.137 17.312 18.531 1 96.56 193 THR A N 1
ATOM 1457 C CA . THR A 1 193 ? -2.309 18.5 18.75 1 96.56 193 THR A CA 1
ATOM 1458 C C . THR A 1 193 ? -0.854 18.219 18.391 1 96.56 193 THR A C 1
ATOM 1460 O O . THR A 1 193 ? -0.057 19.141 18.234 1 96.56 193 THR A O 1
ATOM 1463 N N . GLU A 1 194 ? -0.568 16.969 18.297 1 97.38 194 GLU A N 1
ATOM 1464 C CA . GLU A 1 194 ? 0.833 16.625 18.094 1 97.38 194 GLU A CA 1
ATOM 1465 C C . GLU A 1 194 ? 0.964 15.375 17.219 1 97.38 194 GLU A C 1
ATOM 1467 O O . GLU A 1 194 ? 0.056 14.547 17.172 1 97.38 194 GLU A O 1
ATOM 1472 N N . ILE A 1 195 ? 2.045 15.305 16.438 1 97.69 195 ILE A N 1
ATOM 1473 C CA . ILE A 1 195 ? 2.371 14.148 15.602 1 97.69 195 ILE A CA 1
ATOM 1474 C C . ILE A 1 195 ? 3.854 13.812 15.75 1 97.69 195 ILE A C 1
ATOM 1476 O O . ILE A 1 195 ? 4.719 14.656 15.508 1 97.69 195 ILE A O 1
ATOM 1480 N N . LEU A 1 196 ? 4.125 12.594 16.219 1 96.75 196 LEU A N 1
ATOM 1481 C CA . LEU A 1 196 ? 5.473 12.07 16.047 1 96.75 196 LEU A CA 1
ATOM 1482 C C . LEU A 1 196 ? 5.695 11.617 14.609 1 96.75 196 LEU A C 1
ATOM 1484 O O . LEU A 1 196 ? 5.117 10.617 14.172 1 96.75 196 LEU A O 1
ATOM 1488 N N . LEU A 1 197 ? 6.484 12.336 13.93 1 96.44 197 LEU A N 1
ATOM 1489 C CA . LEU A 1 197 ? 6.711 12.008 12.523 1 96.44 197 LEU A CA 1
ATOM 1490 C C . LEU A 1 197 ? 7.578 10.758 12.391 1 96.44 197 LEU A C 1
ATOM 1492 O O . LEU A 1 197 ? 7.25 9.844 11.625 1 96.44 197 LEU A O 1
ATOM 1496 N N . ASN A 1 198 ? 8.688 10.734 13.125 1 92.56 198 ASN A N 1
ATOM 1497 C CA . ASN A 1 198 ? 9.523 9.539 13.156 1 92.56 198 ASN A CA 1
ATOM 1498 C C . ASN A 1 198 ? 10.695 9.703 14.117 1 92.56 198 ASN A C 1
ATOM 1500 O O . ASN A 1 198 ? 11.094 10.82 14.438 1 92.56 198 ASN A O 1
ATOM 1504 N N . ILE A 1 199 ? 11.133 8.617 14.641 1 89.88 199 ILE A N 1
ATOM 1505 C CA . ILE A 1 199 ? 12.445 8.477 15.266 1 89.88 199 ILE A CA 1
ATOM 1506 C C . ILE A 1 199 ? 13.234 7.375 14.555 1 89.88 199 ILE A C 1
ATOM 1508 O O . ILE A 1 199 ? 12.82 6.211 14.555 1 89.88 199 ILE A O 1
ATOM 1512 N N . ASP A 1 200 ? 14.25 7.758 13.953 1 82.94 200 ASP A N 1
ATOM 1513 C CA . ASP A 1 200 ? 15.117 6.805 13.266 1 82.94 200 ASP A CA 1
ATOM 1514 C C . ASP A 1 200 ? 16.469 6.688 13.969 1 82.94 200 ASP A C 1
ATOM 1516 O O . ASP A 1 200 ? 17.312 7.57 13.844 1 82.94 200 ASP A O 1
ATOM 1520 N N . PRO A 1 201 ? 16.703 5.594 14.609 1 77.19 201 PRO A N 1
ATOM 1521 C CA . PRO A 1 201 ? 17.969 5.48 15.344 1 77.19 201 PRO A CA 1
ATOM 1522 C C . PRO A 1 201 ? 19.156 5.211 14.43 1 77.19 201 PRO A C 1
ATOM 1524 O O . PRO A 1 201 ? 20.312 5.426 14.82 1 77.19 201 PRO A O 1
ATOM 1527 N N . VAL A 1 202 ? 18.906 4.75 13.258 1 73.81 202 VAL A N 1
ATOM 1528 C CA . VAL A 1 202 ? 20 4.418 12.336 1 73.81 202 VAL A CA 1
ATOM 1529 C C . VAL A 1 202 ? 20.625 5.703 11.805 1 73.81 202 VAL A C 1
ATOM 1531 O O . VAL A 1 202 ? 21.844 5.887 11.898 1 73.81 202 VAL A O 1
ATOM 1534 N N . TRP A 1 203 ? 19.844 6.562 11.32 1 80.38 203 TRP A N 1
ATOM 1535 C CA . TRP A 1 203 ? 20.344 7.828 10.789 1 80.38 203 TRP A CA 1
ATOM 1536 C C . TRP A 1 203 ? 20.344 8.898 11.875 1 80.38 203 TRP A C 1
ATOM 1538 O O . TRP A 1 203 ? 20.734 10.047 11.617 1 80.38 203 TRP A O 1
ATOM 1548 N N . ASN A 1 204 ? 19.906 8.484 13.031 1 87.75 204 ASN A N 1
ATOM 1549 C CA . ASN A 1 204 ? 19.828 9.414 14.148 1 87.75 204 ASN A CA 1
ATOM 1550 C C . ASN A 1 204 ? 19.047 10.672 13.773 1 87.75 204 ASN A C 1
ATOM 1552 O O . ASN A 1 204 ? 19.531 11.789 13.961 1 87.75 204 ASN A O 1
ATOM 1556 N N . MET A 1 205 ? 17.906 10.523 13.227 1 92.94 205 MET A N 1
ATOM 1557 C CA . MET A 1 205 ? 17.031 11.625 12.859 1 92.94 205 MET A CA 1
ATOM 1558 C C . MET A 1 205 ? 15.648 11.453 13.484 1 92.94 205 MET A C 1
ATOM 1560 O O . MET A 1 205 ? 15.18 10.328 13.664 1 92.94 205 MET A O 1
ATOM 1564 N N . SER A 1 206 ? 15.094 12.539 13.859 1 95.81 206 SER A N 1
ATOM 1565 C CA . SER A 1 206 ? 13.758 12.57 14.438 1 95.81 206 SER A CA 1
ATOM 1566 C C . SER A 1 206 ? 13.062 13.898 14.172 1 95.81 206 SER A C 1
ATOM 1568 O O . SER A 1 206 ? 13.719 14.898 13.883 1 95.81 206 SER A O 1
ATOM 1570 N N . ALA A 1 207 ? 11.773 13.867 14.148 1 98.38 207 ALA A N 1
ATOM 1571 C CA . ALA A 1 207 ? 10.992 15.094 14 1 98.38 207 ALA A CA 1
ATOM 1572 C C . ALA A 1 207 ? 9.648 14.977 14.719 1 98.38 207 ALA A C 1
ATOM 1574 O O . ALA A 1 207 ? 9.078 13.891 14.797 1 98.38 207 ALA A O 1
ATOM 1575 N N . LEU A 1 208 ? 9.203 16.031 15.227 1 98.38 208 LEU A N 1
ATOM 1576 C CA . LEU A 1 208 ? 7.977 16.156 16 1 98.38 208 LEU A CA 1
ATOM 1577 C C . LEU A 1 208 ? 7.23 17.438 15.656 1 98.38 208 LEU A C 1
ATOM 1579 O O . LEU A 1 208 ? 7.836 18.5 15.586 1 98.38 208 LEU A O 1
ATOM 1583 N N . ARG A 1 209 ? 5.965 17.25 15.344 1 98.31 209 ARG A N 1
ATOM 1584 C CA . ARG A 1 209 ? 5.078 18.391 15.109 1 98.31 209 ARG A CA 1
ATOM 1585 C C . ARG A 1 209 ? 4.176 18.625 16.312 1 98.31 209 ARG A C 1
ATOM 1587 O O . ARG A 1 209 ? 3.588 17.688 16.859 1 98.31 209 ARG A O 1
ATOM 1594 N N . TYR A 1 210 ? 4.145 19.797 16.812 1 98.12 210 TYR A N 1
ATOM 1595 C CA . TYR A 1 210 ? 3.225 20.266 17.844 1 98.12 210 TYR A CA 1
ATOM 1596 C C . TYR A 1 210 ? 2.5 21.531 17.391 1 98.12 210 TYR A C 1
ATOM 1598 O O . TYR A 1 210 ? 3.102 22.609 17.328 1 98.12 210 TYR A O 1
ATOM 1606 N N . HIS A 1 211 ? 1.172 21.359 17.203 1 96.31 211 HIS A N 1
ATOM 1607 C CA . HIS A 1 211 ? 0.417 22.438 16.562 1 96.31 211 HIS A CA 1
ATOM 1608 C C . HIS A 1 211 ? 1.142 22.953 15.32 1 96.31 211 HIS A C 1
ATOM 1610 O O . HIS A 1 211 ? 1.436 22.172 14.398 1 96.31 211 HIS A O 1
ATOM 1616 N N . GLY A 1 212 ? 1.498 24.172 15.312 1 96.88 212 GLY A N 1
ATOM 1617 C CA . GLY A 1 212 ? 2.119 24.734 14.117 1 96.88 212 GLY A CA 1
ATOM 1618 C C . GLY A 1 212 ? 3.633 24.609 14.125 1 96.88 212 GLY A C 1
ATOM 1619 O O . GLY A 1 212 ? 4.285 24.891 13.117 1 96.88 212 GLY A O 1
ATOM 1620 N N . TYR A 1 213 ? 4.215 24.094 15.203 1 98.44 213 TYR A N 1
ATOM 1621 C CA . TYR A 1 213 ? 5.672 24.047 15.32 1 98.44 213 TYR A CA 1
ATOM 1622 C C . TYR A 1 213 ? 6.203 22.656 14.992 1 98.44 213 TYR A C 1
ATOM 1624 O O . TYR A 1 213 ? 5.602 21.656 15.367 1 98.44 213 TYR A O 1
ATOM 1632 N N . LYS A 1 214 ? 7.324 22.609 14.289 1 98.75 214 LYS A N 1
ATOM 1633 C CA . LYS A 1 214 ? 7.945 21.344 13.93 1 98.75 214 LYS A CA 1
ATOM 1634 C C . LYS A 1 214 ? 9.422 21.328 14.305 1 98.75 214 LYS A C 1
ATOM 1636 O O . LYS A 1 214 ? 10.18 22.203 13.898 1 98.75 214 LYS A O 1
ATOM 1641 N N . LEU A 1 215 ? 9.805 20.422 15.125 1 98.81 215 LEU A N 1
ATOM 1642 C CA . LEU A 1 215 ? 11.188 20.125 15.484 1 98.81 215 LEU A CA 1
ATOM 1643 C C . LEU A 1 215 ? 11.812 19.141 14.508 1 98.81 215 LEU A C 1
ATOM 1645 O O . LEU A 1 215 ? 11.195 18.125 14.156 1 98.81 215 LEU A O 1
ATOM 1649 N N . VAL A 1 216 ? 12.992 19.406 13.992 1 98.62 216 VAL A N 1
ATOM 1650 C CA . VAL A 1 216 ? 13.742 18.5 13.141 1 98.62 216 VAL A CA 1
ATOM 1651 C C . VAL A 1 216 ? 15.148 18.312 13.703 1 98.62 216 VAL A C 1
ATOM 1653 O O . VAL A 1 216 ? 15.875 19.281 13.922 1 98.62 216 VAL A O 1
ATOM 1656 N N . GLU A 1 217 ? 15.523 17.078 13.953 1 98.12 217 GLU A N 1
ATOM 1657 C CA . GLU A 1 217 ? 16.844 16.703 14.445 1 98.12 217 GLU A CA 1
ATOM 1658 C C . GLU A 1 217 ? 17.469 15.617 13.57 1 98.12 217 GLU A C 1
ATOM 1660 O O . GLU A 1 217 ? 16.844 14.586 13.305 1 98.12 217 GLU A O 1
ATOM 1665 N N . GLY A 1 218 ? 18.719 15.883 13.18 1 96.69 218 GLY A N 1
ATOM 1666 C CA . GLY A 1 218 ? 19.391 14.914 12.32 1 96.69 218 GLY A CA 1
ATOM 1667 C C . GLY A 1 218 ? 18.906 14.953 10.883 1 96.69 218 GLY A C 1
ATOM 1668 O O . GLY A 1 218 ? 18.062 15.789 10.531 1 96.69 218 GLY A O 1
ATOM 1669 N N . SER A 1 219 ? 19.531 14.117 10.039 1 93.56 219 SER A N 1
ATOM 1670 C CA . SER A 1 219 ? 19.172 14.125 8.625 1 93.56 219 SER A CA 1
ATOM 1671 C C . SER A 1 219 ? 19.469 12.773 7.977 1 93.56 219 SER A C 1
ATOM 1673 O O . SER A 1 219 ? 20.359 12.039 8.438 1 93.56 219 SER A O 1
ATOM 1675 N N . LEU A 1 220 ? 18.688 12.562 6.957 1 87.19 220 LEU A N 1
ATOM 1676 C CA . LEU A 1 220 ? 18.938 11.383 6.137 1 87.19 220 LEU A CA 1
ATOM 1677 C C . LEU A 1 220 ? 20.203 11.547 5.316 1 87.19 220 LEU A C 1
ATOM 1679 O O . LEU A 1 220 ? 20.453 12.609 4.734 1 87.19 220 LEU A O 1
ATOM 1683 N N . ALA A 1 221 ? 21.062 10.492 5.34 1 81.88 221 ALA A N 1
ATOM 1684 C CA . ALA A 1 221 ? 22.25 10.43 4.5 1 81.88 221 ALA A CA 1
ATOM 1685 C C . ALA A 1 221 ? 23.094 11.688 4.66 1 81.88 221 ALA A C 1
ATOM 1687 O O . ALA A 1 221 ? 23.562 12.266 3.67 1 81.88 221 ALA A O 1
ATOM 1688 N N . ARG A 1 222 ? 23.25 12.117 5.84 1 87.12 222 ARG A N 1
ATOM 1689 C CA . ARG A 1 222 ? 24.094 13.242 6.223 1 87.12 222 ARG A CA 1
ATOM 1690 C C . ARG A 1 222 ? 23.703 14.508 5.469 1 87.12 222 ARG A C 1
ATOM 1692 O O . ARG A 1 222 ? 24.562 15.258 5.012 1 87.12 222 ARG A O 1
ATOM 1699 N N . GLY A 1 223 ? 22.484 14.633 5.16 1 88.44 223 GLY A N 1
ATOM 1700 C CA . GLY A 1 223 ? 21.969 15.883 4.609 1 88.44 223 GLY A CA 1
ATOM 1701 C C . GLY A 1 223 ? 21.891 15.875 3.096 1 88.44 223 GLY A C 1
ATOM 1702 O O . GLY A 1 223 ? 21.562 16.891 2.482 1 88.44 223 GLY A O 1
ATOM 1703 N N . ARG A 1 224 ? 22.109 14.812 2.48 1 83.56 224 ARG A N 1
ATOM 1704 C CA . ARG A 1 224 ? 22.141 14.711 1.024 1 83.56 224 ARG A CA 1
ATOM 1705 C C . ARG A 1 224 ? 20.812 15.117 0.417 1 83.56 224 ARG A C 1
ATOM 1707 O O . ARG A 1 224 ? 20.766 15.648 -0.694 1 83.56 224 ARG A O 1
ATOM 1714 N N . TYR A 1 225 ? 19.781 14.93 1.171 1 85.62 225 TYR A N 1
ATOM 1715 C CA . TYR A 1 225 ? 18.453 15.125 0.615 1 85.62 225 TYR A CA 1
ATOM 1716 C C . TYR A 1 225 ? 17.719 16.234 1.351 1 85.62 225 TYR A C 1
ATOM 1718 O O . TYR A 1 225 ? 16.484 16.203 1.472 1 85.62 225 TYR A O 1
ATOM 1726 N N . ASP A 1 226 ? 18.453 17.188 1.802 1 91 226 ASP A N 1
ATOM 1727 C CA . ASP A 1 226 ? 17.859 18.25 2.631 1 91 226 ASP A CA 1
ATOM 1728 C C . ASP A 1 226 ? 17.391 19.422 1.775 1 91 226 ASP A C 1
ATOM 1730 O O . ASP A 1 226 ? 16.953 20.438 2.305 1 91 226 ASP A O 1
ATOM 1734 N N . GLY A 1 227 ? 17.453 19.297 0.484 1 87.25 227 GLY A N 1
ATOM 1735 C CA . GLY A 1 227 ? 17.156 20.438 -0.369 1 87.25 227 GLY A CA 1
ATOM 1736 C C . GLY A 1 227 ? 15.719 20.469 -0.847 1 87.25 227 GLY A C 1
ATOM 1737 O O . GLY A 1 227 ? 14.898 19.672 -0.396 1 87.25 227 GLY A O 1
ATOM 1738 N N . TRP A 1 228 ? 15.461 21.594 -1.585 1 85.5 228 TRP A N 1
ATOM 1739 C CA . TRP A 1 228 ? 14.211 21.734 -2.324 1 85.5 228 TRP A CA 1
ATOM 1740 C C . TRP A 1 228 ? 14.383 21.297 -3.775 1 85.5 228 TRP A C 1
ATOM 1742 O O . TRP A 1 228 ? 15.289 21.766 -4.465 1 85.5 228 TRP A O 1
ATOM 1752 N N . TYR A 1 229 ? 13.57 20.375 -4.148 1 75.44 229 TYR A N 1
ATOM 1753 C CA . TYR A 1 229 ? 13.742 19.797 -5.477 1 75.44 229 TYR A CA 1
ATOM 1754 C C . TYR A 1 229 ? 12.664 20.312 -6.434 1 75.44 229 TYR A C 1
ATOM 1756 O O . TYR A 1 229 ? 11.477 20.047 -6.242 1 75.44 229 TYR A O 1
ATOM 1764 N N . ILE A 1 230 ? 13.086 21.094 -7.379 1 64 230 ILE A N 1
ATOM 1765 C CA . ILE A 1 230 ? 12.172 21.703 -8.328 1 64 230 ILE A CA 1
ATOM 1766 C C . ILE A 1 230 ? 11.633 20.641 -9.289 1 64 230 ILE A C 1
ATOM 1768 O O . ILE A 1 230 ? 12.359 19.719 -9.672 1 64 230 ILE A O 1
ATOM 1772 N N . ALA A 1 231 ? 10.328 20.766 -9.461 1 55.53 231 ALA A N 1
ATOM 1773 C CA . ALA A 1 231 ? 9.664 19.844 -10.359 1 55.53 231 ALA A CA 1
ATOM 1774 C C . ALA A 1 231 ? 10.297 19.859 -11.75 1 55.53 231 ALA A C 1
ATOM 1776 O O . ALA A 1 231 ? 10.672 20.922 -12.25 1 55.53 231 ALA A O 1
ATOM 1777 N N . SER A 1 232 ? 11.203 18.938 -12.094 1 45.72 232 SER A N 1
ATOM 1778 C CA . SER A 1 232 ? 11.781 18.953 -13.438 1 45.72 232 SER A CA 1
ATOM 1779 C C . SER A 1 232 ? 10.703 18.844 -14.508 1 45.72 232 SER A C 1
ATOM 1781 O O . SER A 1 232 ? 9.898 17.906 -14.492 1 45.72 232 SER A O 1
ATOM 1783 N N . GLU A 1 233 ? 9.797 19.875 -14.734 1 41.53 233 GLU A N 1
ATOM 1784 C CA . GLU A 1 233 ? 9.18 19.672 -16.031 1 41.53 233 GLU A CA 1
ATOM 1785 C C . GLU A 1 233 ? 10.188 19.156 -17.062 1 41.53 233 GLU A C 1
ATOM 1787 O O . GLU A 1 233 ? 11.367 19.516 -17.016 1 41.53 233 GLU A O 1
ATOM 1792 N N . PRO A 1 234 ? 9.906 18.109 -17.766 1 37.62 234 PRO A N 1
ATOM 1793 C CA . PRO A 1 234 ? 10.797 17.969 -18.922 1 37.62 234 PRO A CA 1
ATOM 1794 C C . PRO A 1 234 ? 11.055 19.297 -19.625 1 37.62 234 PRO A C 1
ATOM 1796 O O . PRO A 1 234 ? 10.109 20.016 -19.953 1 37.62 234 PRO A O 1
ATOM 1799 N N . GLY A 1 235 ? 12.305 19.875 -19.75 1 35.38 235 GLY A N 1
ATOM 1800 C CA . GLY A 1 235 ? 12.82 21.062 -20.391 1 35.38 235 GLY A CA 1
ATOM 1801 C C . GLY A 1 235 ? 12.984 22.234 -19.453 1 35.38 235 GLY A C 1
ATOM 1802 O O . GLY A 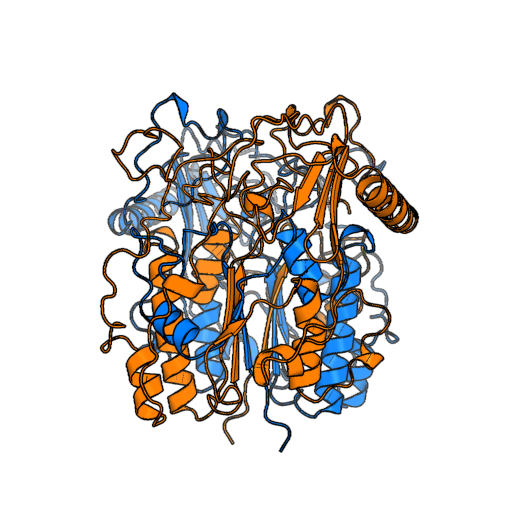1 235 ? 13.5 23.297 -19.844 1 35.38 235 GLY A O 1
ATOM 1803 N N . MET A 1 236 ? 12 22.438 -18.578 1 35.47 236 MET A N 1
ATOM 1804 C CA . MET A 1 236 ? 12.219 23.688 -17.859 1 35.47 236 MET A CA 1
ATOM 1805 C C . MET A 1 236 ? 13.352 23.547 -16.844 1 35.47 236 MET A C 1
ATOM 1807 O O . MET A 1 236 ? 13.461 22.516 -16.172 1 35.47 236 MET A O 1
ATOM 1811 N N . GLN A 1 237 ? 14.398 24.25 -17.094 1 31.12 237 GLN A N 1
ATOM 1812 C CA . GLN A 1 237 ? 15.516 24.469 -16.188 1 31.12 237 GLN A CA 1
ATOM 1813 C C . GLN A 1 237 ? 15.023 24.828 -14.789 1 31.12 237 GLN A C 1
ATOM 1815 O O . GLN A 1 237 ? 13.969 25.453 -14.641 1 31.12 237 GLN A O 1
ATOM 1820 N N . PRO A 1 238 ? 15.484 24.141 -13.695 1 33.88 238 PRO A N 1
ATOM 1821 C CA . PRO A 1 238 ? 15.203 24.594 -12.336 1 33.88 238 PRO A CA 1
ATOM 1822 C C . PRO A 1 238 ? 15.258 26.109 -12.195 1 33.88 238 PRO A C 1
ATOM 1824 O O . PRO A 1 238 ? 16.297 26.734 -12.43 1 33.88 238 PRO A O 1
ATOM 1827 N N . GLY A 1 239 ? 14.383 26.969 -12.844 1 32.16 239 GLY A N 1
ATOM 1828 C CA . GLY A 1 239 ? 14.555 28.391 -12.609 1 32.16 239 GLY A CA 1
ATOM 1829 C C . GLY A 1 239 ? 14.57 28.75 -11.133 1 32.16 239 GLY A C 1
ATOM 1830 O O . GLY A 1 239 ? 14.375 27.891 -10.273 1 32.16 239 GLY A O 1
ATOM 1831 N N . ASN A 1 240 ? 14.883 30.141 -10.812 1 32.31 240 ASN A N 1
ATOM 1832 C CA . ASN A 1 240 ? 15.039 30.812 -9.531 1 32.31 240 ASN A CA 1
ATOM 1833 C C . ASN A 1 240 ? 13.891 30.484 -8.578 1 32.31 240 ASN A C 1
ATOM 1835 O O . ASN A 1 240 ? 12.727 30.453 -9 1 32.31 240 ASN A O 1
ATOM 1839 N N . ALA A 1 241 ? 14.031 29.875 -7.363 1 36.41 241 ALA A N 1
ATOM 1840 C CA . ALA A 1 241 ? 13.383 29.422 -6.141 1 36.41 241 ALA A CA 1
ATOM 1841 C C . ALA A 1 241 ? 12.281 30.375 -5.703 1 36.41 241 ALA A C 1
ATOM 1843 O O . ALA A 1 241 ? 11.578 30.125 -4.723 1 36.41 241 ALA A O 1
ATOM 1844 N N . ASN A 1 242 ? 12.297 31.656 -6.086 1 32.75 242 ASN A N 1
ATOM 1845 C CA . ASN A 1 242 ? 11.469 32.562 -5.273 1 32.75 242 ASN A CA 1
ATOM 1846 C C . ASN A 1 242 ? 10 32.156 -5.332 1 32.75 242 ASN A C 1
ATOM 1848 O O . ASN A 1 242 ? 9.328 32.062 -4.297 1 32.75 242 ASN A O 1
ATOM 1852 N N . ARG A 1 243 ? 9.234 32.688 -6.27 1 32.12 243 ARG A N 1
ATOM 1853 C CA . ARG A 1 243 ? 7.777 32.625 -6.262 1 32.12 243 ARG A CA 1
ATOM 1854 C C . ARG A 1 243 ? 7.305 31.281 -6.812 1 32.12 243 ARG A C 1
ATOM 1856 O O . ARG A 1 243 ? 7.078 31.141 -8.016 1 32.12 243 ARG A O 1
ATOM 1863 N N . ILE A 1 244 ? 7.949 30.25 -6.375 1 37.03 244 ILE A N 1
ATOM 1864 C CA . ILE A 1 244 ? 7.527 29.062 -7.098 1 37.03 244 ILE A CA 1
ATOM 1865 C C . ILE A 1 244 ? 6.074 28.734 -6.762 1 37.03 244 ILE A C 1
ATOM 1867 O O . ILE A 1 244 ? 5.75 28.406 -5.617 1 37.03 244 ILE A O 1
ATOM 1871 N N . ARG A 1 245 ? 5.227 29.562 -7.457 1 34.16 245 ARG A N 1
ATOM 1872 C CA . ARG A 1 245 ? 3.793 29.281 -7.418 1 34.16 245 ARG A CA 1
ATOM 1873 C C . ARG A 1 245 ? 3.508 27.812 -7.738 1 34.16 245 ARG A C 1
ATOM 1875 O O . ARG A 1 245 ? 4.137 27.234 -8.625 1 34.16 245 ARG A O 1
ATOM 1882 N N . SER A 1 246 ? 3.307 27.156 -6.82 1 35.34 246 SER A N 1
ATOM 1883 C CA . SER A 1 246 ? 2.699 25.859 -7.133 1 35.34 246 SER A CA 1
ATOM 1884 C C . SER A 1 246 ? 1.825 25.953 -8.383 1 35.34 246 SER A C 1
ATOM 1886 O O . SER A 1 246 ? 0.938 26.797 -8.461 1 35.34 246 SER A O 1
ATOM 1888 N N . GLN A 1 247 ? 2.49 26.094 -9.57 1 32.34 247 GLN A N 1
ATOM 1889 C CA . GLN A 1 247 ? 1.771 26.234 -10.828 1 32.34 247 GLN A CA 1
ATOM 1890 C C . GLN A 1 247 ? 0.533 25.344 -10.867 1 32.34 247 GLN A C 1
ATOM 1892 O O . GLN A 1 247 ? -0.138 25.25 -11.898 1 32.34 247 GLN A O 1
ATOM 1897 N N . PHE A 1 248 ? 0.42 24.578 -9.914 1 35.5 248 PHE A N 1
ATOM 1898 C CA . PHE A 1 248 ? -0.556 23.5 -10.016 1 35.5 248 PHE A CA 1
ATOM 1899 C C . PHE A 1 248 ? -1.854 24 -10.641 1 35.5 248 PHE A C 1
ATOM 1901 O O . PHE A 1 248 ? -2.572 23.25 -11.289 1 35.5 248 PHE A O 1
ATOM 1908 N N . PHE A 1 249 ? -2.445 25.062 -9.945 1 36.66 249 PHE A N 1
ATOM 1909 C CA . PHE A 1 249 ? -3.787 25.453 -10.367 1 36.66 249 PHE A CA 1
ATOM 1910 C C . PHE A 1 249 ? -3.736 26.25 -11.664 1 36.66 249 PHE A C 1
ATOM 1912 O O . PHE A 1 249 ? -3.654 27.484 -11.633 1 36.66 249 PHE A O 1
ATOM 1919 N N . SER A 1 250 ? -2.848 25.75 -12.422 1 36 250 SER A N 1
ATOM 1920 C CA . SER A 1 250 ? -3.045 26.641 -13.562 1 36 250 SER A CA 1
ATOM 1921 C C . SER A 1 250 ? -4.516 27 -13.734 1 36 250 SER A C 1
ATOM 1923 O O . SER A 1 250 ? -4.879 28.172 -13.719 1 36 250 SER A O 1
ATOM 1925 N N . ASN A 1 251 ? -5.113 26.234 -14.93 1 37.78 251 ASN A N 1
ATOM 1926 C CA . ASN A 1 251 ? -6.336 26.75 -15.539 1 37.78 251 ASN A CA 1
ATOM 1927 C C . ASN A 1 251 ? -7.559 26.453 -14.672 1 37.78 251 ASN A C 1
ATOM 1929 O O . ASN A 1 251 ? -7.863 25.281 -14.398 1 37.78 251 ASN A O 1
ATOM 1933 N N . PRO A 1 252 ? -7.91 27.312 -13.703 1 45.28 252 PRO A N 1
ATOM 1934 C CA . PRO A 1 252 ? -9.266 27.219 -13.156 1 45.28 252 PRO A CA 1
ATOM 1935 C C . PRO A 1 252 ? -10.211 26.422 -14.055 1 45.28 252 PRO A C 1
ATOM 1937 O O . PRO A 1 252 ? -11.391 26.75 -14.156 1 45.28 252 PRO A O 1
ATOM 1940 N N . GLY A 1 253 ? -9.633 25.578 -14.898 1 52.03 253 GLY A N 1
ATOM 1941 C CA . GLY A 1 253 ? -10.648 25 -15.758 1 52.03 253 GLY A CA 1
ATOM 1942 C C . GLY A 1 253 ? -11.578 24.047 -15.031 1 52.03 253 GLY A C 1
ATOM 1943 O O . GLY A 1 253 ? -11.352 23.734 -13.867 1 52.03 253 GLY A O 1
ATOM 1944 N N . SER A 1 254 ? -12.766 23.797 -15.492 1 63.25 254 SER A N 1
ATOM 1945 C CA . SER A 1 254 ? -13.938 23.016 -15.133 1 63.25 254 SER A CA 1
ATOM 1946 C C . SER A 1 254 ? -13.594 21.531 -15.008 1 63.25 254 SER A C 1
ATOM 1948 O O . SER A 1 254 ? -12.672 21.047 -15.672 1 63.25 254 SER A O 1
ATOM 1950 N N . PHE A 1 255 ? -13.844 20.969 -13.75 1 75.62 255 PHE A N 1
ATOM 1951 C CA . PHE A 1 255 ? -13.852 19.5 -13.664 1 75.62 255 PHE A CA 1
ATOM 1952 C C . PHE A 1 255 ? -14.297 18.891 -14.984 1 75.62 255 PHE A C 1
ATOM 1954 O O . PHE A 1 255 ? -15.078 19.484 -15.727 1 75.62 255 PHE A O 1
ATOM 1961 N N . ASN A 1 256 ? -13.516 17.875 -15.344 1 76.69 256 ASN A N 1
ATOM 1962 C CA . ASN A 1 256 ? -13.984 17.109 -16.484 1 76.69 256 ASN A CA 1
ATOM 1963 C C . ASN A 1 256 ? -15.367 16.5 -16.234 1 76.69 256 ASN A C 1
ATOM 1965 O O . ASN A 1 256 ? -15.492 15.5 -15.539 1 76.69 256 ASN A O 1
ATOM 1969 N N . THR A 1 257 ? -16.328 17.109 -16.875 1 84.62 257 THR A N 1
ATOM 1970 C CA . THR A 1 257 ? -17.703 16.703 -16.609 1 84.62 257 THR A CA 1
ATOM 1971 C C . THR A 1 257 ? -18.031 15.398 -17.328 1 84.62 257 THR A C 1
ATOM 1973 O O . THR A 1 257 ? -19.078 14.789 -17.078 1 84.62 257 THR A O 1
ATOM 1976 N N . LYS A 1 258 ? -17.062 14.938 -18.094 1 87.94 258 LYS A N 1
ATOM 1977 C CA . LYS A 1 258 ? -17.359 13.758 -18.891 1 87.94 258 LYS A CA 1
ATOM 1978 C C . LYS A 1 258 ? -16.766 12.5 -18.266 1 87.94 258 LYS A C 1
ATOM 1980 O O . LYS A 1 258 ? -17.031 11.383 -18.719 1 87.94 258 LYS A O 1
ATOM 1985 N N . CYS A 1 259 ? -15.984 12.734 -17.25 1 88.56 259 CYS A N 1
ATOM 1986 C CA . CYS A 1 259 ? -15.359 11.547 -16.672 1 88.56 259 CYS A CA 1
ATOM 1987 C C . CYS A 1 259 ? -16.375 10.727 -15.883 1 88.56 259 CYS A C 1
ATOM 1989 O O . CYS A 1 259 ? -17.469 11.211 -15.57 1 88.56 259 CYS A O 1
ATOM 1991 N N . ALA A 1 260 ? -16.047 9.484 -15.602 1 89.38 260 ALA A N 1
ATOM 1992 C CA . ALA A 1 260 ? -16.953 8.539 -14.961 1 89.38 260 ALA A CA 1
ATOM 1993 C C . ALA A 1 260 ? -17.391 9.039 -13.586 1 89.38 260 ALA A C 1
ATOM 1995 O O . ALA A 1 260 ? -18.562 8.93 -13.227 1 89.38 260 ALA A O 1
ATOM 1996 N N . ALA A 1 261 ? -16.469 9.594 -12.852 1 91.44 261 ALA A N 1
ATOM 1997 C CA . ALA A 1 261 ? -16.781 10.094 -11.516 1 91.44 261 ALA A CA 1
ATOM 1998 C C . ALA A 1 261 ? -17.781 11.234 -11.586 1 91.44 261 ALA A C 1
ATOM 2000 O O . ALA A 1 261 ? -18.719 11.297 -10.789 1 91.44 261 ALA A O 1
ATOM 2001 N N . ALA A 1 262 ? -17.609 12.086 -12.547 1 93.44 262 ALA A N 1
ATOM 2002 C CA . ALA A 1 262 ? -18.547 13.195 -12.719 1 93.44 262 ALA A CA 1
ATOM 2003 C C . ALA A 1 262 ? -19.938 12.695 -13.062 1 93.44 262 ALA A C 1
ATOM 2005 O O . ALA A 1 262 ? -20.938 13.188 -12.516 1 93.44 262 ALA A O 1
ATOM 2006 N N . ARG A 1 263 ? -19.969 11.742 -13.906 1 94.88 263 ARG A N 1
ATOM 2007 C CA . ARG A 1 263 ? -21.266 11.148 -14.266 1 94.88 263 ARG A CA 1
ATOM 2008 C C . ARG A 1 263 ? -21.922 10.516 -13.047 1 94.88 263 ARG A C 1
ATOM 2010 O O . ARG A 1 263 ? -23.141 10.625 -12.875 1 94.88 263 ARG A O 1
ATOM 2017 N N . THR A 1 264 ? -21.109 9.891 -12.281 1 94.44 264 THR A N 1
ATOM 2018 C CA . THR A 1 264 ? -21.625 9.25 -11.086 1 94.44 264 THR A CA 1
ATOM 2019 C C . THR A 1 264 ? -22.172 10.281 -10.102 1 94.44 264 THR A C 1
ATOM 2021 O O . THR A 1 264 ? -23.281 10.141 -9.594 1 94.44 264 THR A O 1
ATOM 2024 N N . ILE A 1 265 ? -21.469 11.328 -9.914 1 94.94 265 ILE A N 1
ATOM 2025 C CA . ILE A 1 265 ? -21.875 12.383 -9 1 94.94 265 ILE A CA 1
ATOM 2026 C C . ILE A 1 265 ? -23.188 13.008 -9.469 1 94.94 265 ILE A C 1
ATOM 2028 O O . ILE A 1 265 ? -24.109 13.203 -8.672 1 94.94 265 ILE A O 1
ATOM 2032 N N . ARG A 1 266 ? -23.297 13.234 -10.703 1 95.06 266 ARG A N 1
ATOM 2033 C CA . ARG A 1 266 ? -24.516 13.805 -11.266 1 95.06 266 ARG A CA 1
ATOM 2034 C C . ARG A 1 266 ? -25.688 12.844 -11.125 1 95.06 266 ARG A C 1
ATOM 2036 O O . ARG A 1 266 ? -26.797 13.25 -10.789 1 95.06 266 ARG A O 1
ATOM 2043 N N . ALA A 1 267 ? -25.406 11.656 -11.398 1 95.88 267 ALA A N 1
ATOM 2044 C CA . ALA A 1 267 ? -26.453 10.641 -11.312 1 95.88 267 ALA A CA 1
ATOM 2045 C C . ALA A 1 267 ? -27 10.523 -9.891 1 95.88 267 ALA A C 1
ATOM 2047 O O . ALA A 1 267 ? -28.141 10.133 -9.688 1 95.88 267 ALA A O 1
ATOM 2048 N N . MET A 1 268 ? -26.203 10.836 -8.961 1 95 268 MET A N 1
ATOM 2049 C CA . MET A 1 268 ? -26.609 10.781 -7.559 1 95 268 MET A CA 1
ATOM 2050 C C . MET A 1 268 ? -27.422 12.023 -7.18 1 95 268 MET A C 1
ATOM 2052 O O . MET A 1 268 ? -27.906 12.125 -6.059 1 95 268 MET A O 1
ATOM 2056 N N . GLY A 1 269 ? -27.484 12.977 -8.086 1 94.06 269 GLY A N 1
ATOM 2057 C CA . GLY A 1 269 ? -28.25 14.188 -7.82 1 94.06 269 GLY A CA 1
ATOM 2058 C C . GLY A 1 269 ? -27.422 15.258 -7.113 1 94.06 269 GLY A C 1
ATOM 2059 O O . GLY A 1 269 ? -27.984 16.219 -6.574 1 94.06 269 GLY A O 1
ATOM 2060 N N . ARG A 1 270 ? -26.156 15.039 -7.098 1 93 270 ARG A N 1
ATOM 2061 C CA . ARG A 1 270 ? -25.281 16.016 -6.465 1 93 270 ARG A CA 1
ATOM 2062 C C . ARG A 1 270 ? -24.781 17.047 -7.48 1 93 270 ARG A C 1
ATOM 2064 O O . ARG A 1 270 ? -24.625 16.734 -8.664 1 93 270 ARG A O 1
ATOM 2071 N N . SER A 1 271 ? -24.516 18.234 -7.02 1 90.31 271 SER A N 1
ATOM 2072 C CA . SER A 1 271 ? -23.906 19.25 -7.871 1 90.31 271 SER A CA 1
ATOM 2073 C C . SER A 1 271 ? -22.422 18.969 -8.102 1 90.31 271 SER A C 1
ATOM 2075 O O . SER A 1 271 ? -21.75 18.406 -7.234 1 90.31 271 SER A O 1
ATOM 2077 N N . MET A 1 272 ? -22.016 19.312 -9.266 1 89.44 272 MET A N 1
ATOM 2078 C CA . MET A 1 272 ? -20.578 19.203 -9.523 1 89.44 272 MET A CA 1
ATOM 2079 C C . MET A 1 272 ? -19.781 20.062 -8.555 1 89.44 272 MET A C 1
ATOM 2081 O O . MET A 1 272 ? -20.188 21.172 -8.219 1 89.44 272 MET A O 1
ATOM 2085 N N . PRO A 1 273 ? -18.656 19.5 -8.156 1 87.38 273 PRO A N 1
ATOM 2086 C CA . PRO A 1 273 ? -17.859 20.281 -7.207 1 87.38 273 PRO A CA 1
ATOM 2087 C C . PRO A 1 273 ? -17.234 21.516 -7.844 1 87.38 273 PRO A C 1
ATOM 2089 O O . PRO A 1 273 ? -17.203 21.641 -9.07 1 87.38 273 PRO A O 1
ATOM 2092 N N . THR A 1 274 ? -16.844 22.406 -6.93 1 80 274 THR A N 1
ATOM 2093 C CA . THR A 1 274 ? -16.156 23.609 -7.352 1 80 274 THR A CA 1
ATOM 2094 C C . THR A 1 274 ? -14.672 23.547 -6.992 1 80 274 THR A C 1
ATOM 2096 O O . THR A 1 274 ? -14.305 22.969 -5.973 1 80 274 THR A O 1
ATOM 2099 N N . HIS A 1 275 ? -13.945 24.109 -7.918 1 73.25 275 HIS A N 1
ATOM 2100 C CA . HIS A 1 275 ? -12.508 24.141 -7.652 1 73.25 275 HIS A CA 1
ATOM 2101 C C . HIS A 1 275 ? -12.188 25.141 -6.539 1 73.25 275 HIS A C 1
ATOM 2103 O O . HIS A 1 275 ? -12.805 26.203 -6.445 1 73.25 275 HIS A O 1
ATOM 2109 N N . ARG A 1 276 ? -11.344 24.734 -5.645 1 74.94 276 ARG A N 1
ATOM 2110 C CA . ARG A 1 276 ? -10.859 25.578 -4.562 1 74.94 276 ARG A CA 1
ATOM 2111 C C . ARG A 1 276 ? -9.336 25.719 -4.617 1 74.94 276 ARG A C 1
ATOM 2113 O O . ARG A 1 276 ? -8.648 25.438 -3.635 1 74.94 276 ARG A O 1
ATOM 2120 N N . PRO A 1 277 ? -8.836 26.25 -5.699 1 67.5 277 PRO A N 1
ATOM 2121 C CA . PRO A 1 277 ? -7.383 26.266 -5.871 1 67.5 277 PRO A CA 1
ATOM 2122 C C . PRO A 1 277 ? -6.672 27.109 -4.812 1 67.5 277 PRO A C 1
ATOM 2124 O O . PRO A 1 277 ? -5.59 26.734 -4.352 1 67.5 277 PRO A O 1
ATOM 2127 N N . ASP A 1 278 ? -7.289 28.203 -4.375 1 71.06 278 ASP A N 1
ATOM 2128 C CA . ASP A 1 278 ? -6.648 29.109 -3.436 1 71.06 278 ASP A CA 1
ATOM 2129 C C . ASP A 1 278 ? -6.441 28.453 -2.076 1 71.06 278 ASP A C 1
ATOM 2131 O O . ASP A 1 278 ? -5.512 28.797 -1.343 1 71.06 278 ASP A O 1
ATOM 2135 N N . GLU A 1 279 ? -7.242 27.469 -1.802 1 76.5 279 GLU A N 1
ATOM 2136 C CA . GLU A 1 279 ? -7.156 26.812 -0.499 1 76.5 279 GLU A CA 1
ATOM 2137 C C . GLU A 1 279 ? -6.105 25.703 -0.505 1 76.5 279 GLU A C 1
ATOM 2139 O O . GLU A 1 279 ? -5.668 25.25 0.554 1 76.5 279 GLU A O 1
ATOM 2144 N N . LEU A 1 280 ? -5.695 25.328 -1.632 1 76.06 280 LEU A N 1
ATOM 2145 C CA . LEU A 1 280 ? -4.812 24.172 -1.728 1 76.06 280 LEU A CA 1
ATOM 2146 C C . LEU A 1 280 ? -3.389 24.609 -2.059 1 76.06 280 LEU A C 1
ATOM 2148 O O . LEU A 1 280 ? -2.465 23.797 -2.018 1 76.06 280 LEU A O 1
ATOM 2152 N N . PHE A 1 281 ? -3.227 25.891 -2.18 1 72.31 281 PHE A N 1
ATOM 2153 C CA . PHE A 1 281 ? -1.907 26.422 -2.502 1 72.31 281 PHE A CA 1
ATOM 2154 C C . PHE A 1 281 ? -1.022 26.469 -1.263 1 72.31 281 PHE A C 1
ATOM 2156 O O . PHE A 1 281 ? -1.49 26.797 -0.172 1 72.31 281 PHE A O 1
ATOM 2163 N N . VAL A 1 282 ? 0.294 26.047 -1.58 1 78.94 282 VAL A N 1
ATOM 2164 C CA . VAL A 1 282 ? 1.271 26.172 -0.503 1 78.94 282 VAL A CA 1
ATOM 2165 C C . VAL A 1 282 ? 1.993 27.516 -0.614 1 78.94 282 VAL A C 1
ATOM 2167 O O . VAL A 1 282 ? 2.605 27.812 -1.642 1 78.94 282 VAL A O 1
ATOM 2170 N N . LEU A 1 283 ? 1.904 28.312 0.381 1 81 283 LEU A N 1
ATOM 2171 C CA . LEU A 1 283 ? 2.633 29.578 0.471 1 81 283 LEU A CA 1
ATOM 2172 C C . LEU A 1 283 ? 3.832 29.438 1.405 1 81 283 LEU A C 1
ATOM 2174 O O . LEU A 1 283 ? 3.666 29.297 2.617 1 81 283 LEU A O 1
ATOM 2178 N N . CYS A 1 284 ? 5.133 29.359 0.901 1 84.88 284 CYS A N 1
ATOM 2179 C CA . CYS A 1 284 ? 6.34 29.031 1.652 1 84.88 284 CYS A CA 1
ATOM 2180 C C . CYS A 1 284 ? 6.707 30.172 2.605 1 84.88 284 CYS A C 1
ATOM 2182 O O . CYS A 1 284 ? 7.41 29.953 3.592 1 84.88 284 CYS A O 1
ATOM 2184 N N . GLY A 1 285 ? 6.152 31.234 2.662 1 78.62 285 GLY A N 1
ATOM 2185 C CA . GLY A 1 285 ? 6.488 32.344 3.547 1 78.62 285 GLY A CA 1
ATOM 2186 C C . GLY A 1 285 ? 7.82 33 3.209 1 78.62 285 GLY A C 1
ATOM 2187 O O . GLY A 1 285 ? 8.281 32.906 2.068 1 78.62 285 GLY A O 1
ATOM 2188 N N . ARG A 1 286 ? 8.43 33.719 4.207 1 79.19 286 ARG A N 1
ATOM 2189 C CA . ARG A 1 286 ? 9.641 34.531 4.008 1 79.19 286 ARG A CA 1
ATOM 2190 C C . ARG A 1 286 ? 10.875 33.75 4.488 1 79.19 286 ARG A C 1
ATOM 2192 O O . ARG A 1 286 ? 10.82 33.062 5.496 1 79.19 286 ARG A O 1
ATOM 2199 N N . ASN A 1 287 ? 11.922 33.719 3.672 1 78.12 287 ASN A N 1
ATOM 2200 C CA . ASN A 1 287 ? 13.227 33.25 4.113 1 78.12 287 ASN A CA 1
ATOM 2201 C C . ASN A 1 287 ? 14.016 34.375 4.797 1 78.12 287 ASN A C 1
ATOM 2203 O O . ASN A 1 287 ? 14.453 35.312 4.145 1 78.12 287 ASN A O 1
ATOM 2207 N N . ASN A 1 288 ? 14.18 34.344 6.109 1 84.25 288 ASN A N 1
ATOM 2208 C CA . ASN A 1 288 ? 14.883 35.375 6.848 1 84.25 288 ASN A CA 1
ATOM 2209 C C . ASN A 1 288 ? 16.391 35.125 6.891 1 84.25 288 ASN A C 1
ATOM 2211 O O . ASN A 1 288 ? 17.094 35.688 7.738 1 84.25 288 ASN A O 1
ATOM 2215 N N . GLY A 1 289 ? 16.844 34.219 6.059 1 84.06 289 GLY A N 1
ATOM 2216 C CA . GLY A 1 289 ? 18.266 33.969 5.934 1 84.06 289 GLY A CA 1
ATOM 2217 C C . GLY A 1 289 ? 18.812 33.094 7.047 1 84.06 289 GLY A C 1
ATOM 2218 O O . GLY A 1 289 ? 20.016 33.062 7.285 1 84.06 289 GLY A O 1
ATOM 2219 N N . THR A 1 290 ? 17.953 32.5 7.754 1 89.06 290 THR A N 1
ATOM 2220 C CA . THR A 1 290 ? 18.406 31.609 8.82 1 89.06 290 THR A CA 1
ATOM 2221 C C . THR A 1 290 ? 18.828 30.25 8.25 1 89.06 290 THR A C 1
ATOM 2223 O O . THR A 1 290 ? 18.297 29.812 7.23 1 89.06 290 THR A O 1
ATOM 2226 N N . SER A 1 291 ? 19.891 29.703 8.922 1 90 291 SER A N 1
ATOM 2227 C CA . SER A 1 291 ? 20.406 28.406 8.461 1 90 291 SER A CA 1
ATOM 2228 C C . SER A 1 291 ? 19.906 27.281 9.352 1 90 291 SER A C 1
ATOM 2230 O O . SER A 1 291 ? 19.703 27.469 10.555 1 90 291 SER A O 1
ATOM 2232 N N . CYS A 1 292 ? 19.656 26.141 8.773 1 94.75 292 CYS A N 1
ATOM 2233 C CA . CYS A 1 292 ? 19.297 24.922 9.477 1 94.75 292 CYS A CA 1
ATOM 2234 C C . CYS A 1 292 ? 20.297 23.812 9.172 1 94.75 292 CYS A C 1
ATOM 2236 O O . CYS A 1 292 ? 20.406 23.359 8.031 1 94.75 292 CYS A O 1
ATOM 2238 N N . HIS A 1 293 ? 21.047 23.406 10.188 1 94.88 293 HIS A N 1
ATOM 2239 C CA . HIS A 1 293 ? 21.953 22.25 10.141 1 94.88 293 HIS A CA 1
ATOM 2240 C C . HIS A 1 293 ? 21.547 21.203 11.18 1 94.88 293 HIS A C 1
ATOM 2242 O O . HIS A 1 293 ? 22.203 21.062 12.219 1 94.88 293 HIS A O 1
ATOM 2248 N N . PRO A 1 294 ? 20.609 20.391 10.812 1 96.94 294 PRO A N 1
ATOM 2249 C CA . PRO A 1 294 ? 19.969 19.547 11.812 1 96.94 294 PRO A CA 1
ATOM 2250 C C . PRO A 1 294 ? 20.906 18.469 12.352 1 96.94 294 PRO A C 1
ATOM 2252 O O . PRO A 1 294 ? 20.609 17.844 13.367 1 96.94 294 PRO A O 1
ATOM 2255 N N . MET A 1 295 ? 22.016 18.203 11.672 1 95.38 295 MET A N 1
ATOM 2256 C CA . MET A 1 295 ? 22.984 17.234 12.195 1 95.38 295 MET A CA 1
ATOM 2257 C C . MET A 1 295 ? 23.812 17.844 13.312 1 95.38 295 MET A C 1
ATOM 2259 O O . MET A 1 295 ? 24.438 17.125 14.094 1 95.38 295 MET A O 1
ATOM 2263 N N . ARG A 1 296 ? 23.906 19.125 13.359 1 95.25 296 ARG A N 1
ATOM 2264 C CA . ARG A 1 296 ? 24.703 19.828 14.359 1 95.25 296 ARG A CA 1
ATOM 2265 C C . ARG A 1 296 ? 23.828 20.297 15.523 1 95.25 296 ARG A C 1
ATOM 2267 O O . ARG A 1 296 ? 24.203 20.172 16.688 1 95.25 296 ARG A O 1
ATOM 2274 N N . ARG A 1 297 ? 22.75 20.875 15.18 1 96.5 297 ARG A N 1
ATOM 2275 C CA . ARG A 1 297 ? 21.812 21.375 16.172 1 96.5 297 ARG A CA 1
ATOM 2276 C C . ARG A 1 297 ? 20.375 21.25 15.664 1 96.5 297 ARG A C 1
ATOM 2278 O O . ARG A 1 297 ? 20.125 21.312 14.461 1 96.5 297 ARG A O 1
ATOM 2285 N N . PRO A 1 298 ? 19.422 21.156 16.625 1 97.88 298 PRO A N 1
ATOM 2286 C CA . PRO A 1 298 ? 18.016 21.031 16.219 1 97.88 298 PRO A CA 1
ATOM 2287 C C . PRO A 1 298 ? 17.516 22.281 15.484 1 97.88 298 PRO A C 1
ATOM 2289 O O . PRO A 1 298 ? 17.953 23.391 15.773 1 97.88 298 PRO A O 1
ATOM 2292 N N . CYS A 1 299 ? 16.656 22.078 14.516 1 98.5 299 CYS A N 1
ATOM 2293 C CA . CYS A 1 299 ? 15.969 23.141 13.805 1 98.5 299 CYS A CA 1
ATOM 2294 C C . CYS A 1 299 ? 14.5 23.219 14.219 1 98.5 299 CYS A C 1
ATOM 2296 O O . CYS A 1 299 ? 13.914 22.203 14.617 1 98.5 299 CYS A O 1
ATOM 2298 N N . LEU A 1 300 ? 13.945 24.391 14.164 1 98.62 300 LEU A N 1
ATOM 2299 C CA . LEU A 1 300 ? 12.555 24.656 14.516 1 98.62 300 LEU A CA 1
ATOM 2300 C C . LEU A 1 300 ? 11.867 25.5 13.445 1 98.62 300 LEU A C 1
ATOM 2302 O O . LEU A 1 300 ? 12.422 26.5 12.984 1 98.62 300 LEU A O 1
ATOM 2306 N N . PHE A 1 301 ? 10.688 25.031 13.055 1 98.12 301 PHE A N 1
ATOM 2307 C CA . PHE A 1 301 ? 9.922 25.766 12.047 1 98.12 301 PHE A CA 1
ATOM 2308 C C . PHE A 1 301 ? 8.492 26 12.516 1 98.12 301 PHE A C 1
ATOM 2310 O O . PHE A 1 301 ? 7.965 25.219 13.32 1 98.12 301 PHE A O 1
ATOM 2317 N N . ASN A 1 302 ? 7.906 27.078 12.102 1 97.38 302 ASN A N 1
ATOM 2318 C CA . ASN A 1 302 ? 6.461 27.266 12.156 1 97.38 302 ASN A CA 1
ATOM 2319 C C . ASN A 1 302 ? 5.793 26.922 10.828 1 97.38 302 ASN A C 1
ATOM 2321 O O . ASN A 1 302 ? 5.777 27.734 9.906 1 97.38 302 ASN A O 1
ATOM 2325 N N . ILE A 1 303 ? 5.168 25.75 10.797 1 96.75 303 ILE A N 1
ATOM 2326 C CA . ILE A 1 303 ? 4.703 25.172 9.547 1 96.75 303 ILE A CA 1
ATOM 2327 C C . ILE A 1 303 ? 3.488 25.938 9.031 1 96.75 303 ILE A C 1
ATOM 2329 O O . ILE A 1 303 ? 3.229 25.969 7.828 1 96.75 303 ILE A O 1
ATOM 2333 N N . ASP A 1 304 ? 2.744 26.594 9.867 1 94 304 ASP A N 1
ATOM 2334 C CA . ASP A 1 304 ? 1.588 27.375 9.445 1 94 304 ASP A CA 1
ATOM 2335 C C . ASP A 1 304 ? 2.014 28.547 8.562 1 94 304 ASP A C 1
ATOM 2337 O O . ASP A 1 304 ? 1.37 28.844 7.555 1 94 304 ASP A O 1
ATOM 2341 N N . SER A 1 305 ? 3.07 29.141 8.922 1 92.94 305 SER A N 1
ATOM 2342 C CA . SER A 1 305 ? 3.529 30.312 8.172 1 92.94 305 SER A CA 1
ATOM 2343 C C . SER A 1 305 ? 4.688 29.953 7.246 1 92.94 305 SER A C 1
ATOM 2345 O O . SER A 1 305 ? 5.023 30.719 6.344 1 92.94 305 SER A O 1
ATOM 2347 N N . ASP A 1 306 ? 5.324 28.875 7.469 1 94.38 306 ASP A N 1
ATOM 2348 C CA . ASP A 1 306 ? 6.492 28.438 6.707 1 94.38 306 ASP A CA 1
ATOM 2349 C C . ASP A 1 306 ? 6.406 26.953 6.367 1 94.38 306 ASP A C 1
ATOM 2351 O O . ASP A 1 306 ? 7.27 26.172 6.762 1 94.38 306 ASP A O 1
ATOM 2355 N N . PRO A 1 307 ? 5.426 26.609 5.539 1 93.56 307 PRO A N 1
ATOM 2356 C CA . PRO A 1 307 ? 5.266 25.188 5.188 1 93.56 307 PRO A CA 1
ATOM 2357 C C . PRO A 1 307 ? 6.441 24.641 4.383 1 93.56 307 PRO A C 1
ATOM 2359 O O . PRO A 1 307 ? 6.605 23.422 4.27 1 93.56 307 PRO A O 1
ATOM 2362 N N . CYS A 1 308 ? 7.32 25.516 3.869 1 91.81 308 CYS A N 1
ATOM 2363 C CA . CYS A 1 308 ? 8.438 25.062 3.043 1 91.81 308 CYS A CA 1
ATOM 2364 C C . CYS A 1 308 ? 9.711 24.938 3.873 1 91.81 308 CYS A C 1
ATOM 2366 O O . CYS A 1 308 ? 10.758 24.547 3.352 1 91.81 308 CYS A O 1
ATOM 2368 N N . GLU A 1 309 ? 9.633 25.219 5.094 1 96.31 309 GLU A N 1
ATOM 2369 C CA . GLU A 1 309 ? 10.727 25.047 6.039 1 96.31 309 GLU A CA 1
ATOM 2370 C C . GLU A 1 309 ? 11.969 25.812 5.598 1 96.31 309 GLU A C 1
ATOM 2372 O O . GLU A 1 309 ? 13.07 25.266 5.555 1 96.31 309 GLU A O 1
ATOM 2377 N N . LEU A 1 310 ? 11.719 27.125 5.387 1 93.88 310 LEU A N 1
ATOM 2378 C CA . LEU A 1 310 ? 12.766 28.031 4.93 1 93.88 310 LEU A CA 1
ATOM 2379 C C . LEU A 1 310 ? 13.43 28.734 6.113 1 93.88 310 LEU A C 1
ATOM 2381 O O . LEU A 1 310 ? 14.641 28.953 6.098 1 93.88 310 LEU A O 1
ATOM 2385 N N . ASP A 1 311 ? 12.68 29.062 7.098 1 95.25 311 ASP A N 1
ATOM 2386 C CA . ASP A 1 311 ? 13.125 29.938 8.188 1 95.25 311 ASP A CA 1
ATOM 2387 C C . ASP A 1 311 ? 13.273 29.141 9.484 1 95.25 311 ASP A C 1
ATOM 2389 O O . ASP A 1 311 ? 12.281 28.875 10.172 1 95.25 311 ASP A O 1
ATOM 2393 N N . ASN A 1 312 ? 14.508 28.859 9.859 1 97.12 312 ASN A N 1
ATOM 2394 C CA . ASN A 1 312 ? 14.797 28.219 11.148 1 97.12 312 ASN A CA 1
ATOM 2395 C C . ASN A 1 312 ? 14.648 29.219 12.297 1 97.12 312 ASN A C 1
ATOM 2397 O O . ASN A 1 312 ? 15.492 30.094 12.484 1 97.12 312 ASN A O 1
ATOM 2401 N N . ILE A 1 313 ? 13.664 29 13.188 1 97.44 313 ILE A N 1
ATOM 2402 C CA . ILE A 1 313 ? 13.359 29.984 14.219 1 97.44 313 ILE A CA 1
ATOM 2403 C C . ILE A 1 313 ? 13.812 29.453 15.578 1 97.44 313 ILE A C 1
ATOM 2405 O O . ILE A 1 313 ? 13.336 29.906 16.625 1 97.44 313 ILE A O 1
ATOM 2409 N N . ALA A 1 314 ? 14.648 28.469 15.586 1 97.88 314 ALA A N 1
ATOM 2410 C CA . ALA A 1 314 ? 15.117 27.844 16.828 1 97.88 314 ALA A CA 1
ATOM 2411 C C . ALA A 1 314 ? 15.711 28.875 17.766 1 97.88 314 ALA A C 1
ATOM 2413 O O . ALA A 1 314 ? 15.461 28.828 18.984 1 97.88 314 ALA A O 1
ATOM 2414 N N . LYS A 1 315 ? 16.5 29.781 17.266 1 96.44 315 LYS A N 1
ATOM 2415 C CA . LYS A 1 315 ? 17.156 30.781 18.094 1 96.44 315 LYS A CA 1
ATOM 2416 C C . LYS A 1 315 ? 16.156 31.781 18.656 1 96.44 315 LYS A C 1
ATOM 2418 O O . LYS A 1 315 ? 16.328 32.312 19.75 1 96.44 315 LYS A O 1
ATOM 2423 N N . GLU A 1 316 ? 15.117 32.031 17.922 1 95.94 316 GLU A N 1
ATOM 2424 C CA . GLU A 1 316 ? 14.109 33 18.297 1 95.94 316 GLU A CA 1
ATOM 2425 C C . GLU A 1 316 ? 13.156 32.438 19.359 1 95.94 316 GLU A C 1
ATOM 2427 O O . GLU A 1 316 ? 12.531 33.219 20.094 1 95.94 316 GLU A O 1
ATOM 2432 N N . HIS A 1 317 ? 13.031 31.172 19.406 1 97.25 317 HIS A N 1
ATOM 2433 C CA . HIS A 1 317 ? 12.062 30.562 20.312 1 97.25 317 HIS A CA 1
ATOM 2434 C C . HIS A 1 317 ? 12.688 29.406 21.094 1 97.25 317 HIS A C 1
ATOM 2436 O O . HIS A 1 317 ? 12.227 28.266 21.016 1 97.25 317 HIS A O 1
ATOM 2442 N N . PRO A 1 318 ? 13.625 29.688 21.984 1 97.38 318 PRO A N 1
ATOM 2443 C CA . PRO A 1 318 ? 14.297 28.609 22.734 1 97.38 318 PRO A CA 1
ATOM 2444 C C . PRO A 1 318 ? 13.352 27.859 23.656 1 97.38 318 PRO A C 1
ATOM 2446 O O . PRO A 1 318 ? 13.539 26.656 23.891 1 97.38 318 PRO A O 1
ATOM 2449 N N . ASP A 1 319 ? 12.297 28.516 24.141 1 98.12 319 ASP A N 1
ATOM 2450 C CA . ASP A 1 319 ? 11.344 27.859 25.031 1 98.12 319 ASP A CA 1
ATOM 2451 C C . ASP A 1 319 ? 10.562 26.781 24.297 1 98.12 319 ASP A C 1
ATOM 2453 O O . ASP A 1 319 ? 10.375 25.672 24.812 1 98.12 319 ASP A O 1
ATOM 2457 N N . ILE A 1 320 ? 10.117 27.078 23.109 1 98.19 320 ILE A N 1
ATOM 2458 C CA . ILE A 1 320 ? 9.398 26.109 22.297 1 98.19 320 ILE A CA 1
ATOM 2459 C C . ILE A 1 320 ? 10.328 24.953 21.922 1 98.19 320 ILE A C 1
ATOM 2461 O O . ILE A 1 320 ? 9.93 23.781 21.984 1 98.19 320 ILE A O 1
ATOM 2465 N N . LEU A 1 321 ? 11.547 25.281 21.594 1 98.38 321 LEU A N 1
ATOM 2466 C CA . LEU A 1 321 ? 12.531 24.266 21.25 1 98.38 321 LEU A CA 1
ATOM 2467 C C . LEU A 1 321 ? 12.742 23.297 22.422 1 98.38 321 LEU A C 1
ATOM 2469 O O . LEU A 1 321 ? 12.703 22.078 22.234 1 98.38 321 LEU A O 1
ATOM 2473 N N . ASP A 1 322 ? 12.93 23.859 23.594 1 98.12 322 ASP A N 1
ATOM 2474 C CA . ASP A 1 322 ? 13.148 23.047 24.781 1 98.12 322 ASP A CA 1
ATOM 2475 C C . ASP A 1 322 ? 11.945 22.141 25.047 1 98.12 322 ASP A C 1
ATOM 2477 O O . ASP A 1 322 ? 12.109 20.969 25.375 1 98.12 322 ASP A O 1
ATOM 2481 N N . PHE A 1 323 ? 10.797 22.734 24.938 1 98.38 323 PHE A N 1
ATOM 2482 C CA . PHE A 1 323 ? 9.578 21.969 25.156 1 98.38 323 PHE A CA 1
ATOM 2483 C C . PHE A 1 323 ? 9.5 20.781 24.188 1 98.38 323 PHE A C 1
ATOM 2485 O O . PHE A 1 323 ? 9.25 19.656 24.609 1 98.38 323 PHE A O 1
ATOM 2492 N N . LEU A 1 324 ? 9.727 20.984 22.906 1 98.62 324 LEU A N 1
ATOM 2493 C CA . LEU A 1 324 ? 9.609 19.938 21.891 1 98.62 324 LEU A CA 1
ATOM 2494 C C . LEU A 1 324 ? 10.695 18.875 22.078 1 98.62 324 LEU A C 1
ATOM 2496 O O . LEU A 1 324 ? 10.461 17.688 21.844 1 98.62 324 LEU A O 1
ATOM 2500 N N . GLN A 1 325 ? 11.844 19.312 22.484 1 98.25 325 GLN A N 1
ATOM 2501 C CA . GLN A 1 325 ? 12.906 18.344 22.734 1 98.25 325 GLN A CA 1
ATOM 2502 C C . GLN A 1 325 ? 12.57 17.453 23.922 1 98.25 325 GLN A C 1
ATOM 2504 O O . GLN A 1 325 ? 12.898 16.266 23.922 1 98.25 325 GLN A O 1
ATOM 2509 N N . LEU A 1 326 ? 11.992 18.062 24.953 1 97.75 326 LEU A N 1
ATOM 2510 C CA . LEU A 1 326 ? 11.555 17.266 26.094 1 97.75 326 LEU A CA 1
ATOM 2511 C C . LEU A 1 326 ? 10.484 16.266 25.672 1 97.75 326 LEU A C 1
ATOM 2513 O O . LEU A 1 326 ? 10.523 15.102 26.078 1 97.75 326 LEU A O 1
ATOM 2517 N N . ARG A 1 327 ? 9.508 16.719 24.875 1 97.19 327 ARG A N 1
ATOM 2518 C CA . ARG A 1 327 ? 8.477 15.812 24.359 1 97.19 327 ARG A CA 1
ATOM 2519 C C . ARG A 1 327 ? 9.102 14.688 23.547 1 97.19 327 ARG A C 1
ATOM 2521 O O . ARG A 1 327 ? 8.711 13.523 23.688 1 97.19 327 ARG A O 1
ATOM 2528 N N . MET A 1 328 ? 10.062 15.016 22.688 1 96.88 328 MET A N 1
ATOM 2529 C CA . MET A 1 328 ? 10.758 14.016 21.875 1 96.88 328 MET A CA 1
ATOM 2530 C C . MET A 1 328 ? 11.438 12.977 22.766 1 96.88 328 MET A C 1
ATOM 2532 O O . MET A 1 328 ? 11.391 11.781 22.469 1 96.88 328 MET A O 1
ATOM 2536 N N . LYS A 1 329 ? 12.023 13.414 23.859 1 95.19 329 LYS A N 1
ATOM 2537 C CA . LYS A 1 329 ? 12.672 12.508 24.797 1 95.19 329 LYS A CA 1
ATOM 2538 C C . LYS A 1 329 ? 11.672 11.516 25.375 1 95.19 329 LYS A C 1
ATOM 2540 O O . LYS A 1 329 ? 12 10.344 25.578 1 95.19 329 LYS A O 1
ATOM 2545 N N . GLN A 1 330 ? 10.484 11.969 25.625 1 94.5 330 GLN A N 1
ATOM 2546 C CA . GLN A 1 330 ? 9.445 11.094 26.156 1 94.5 330 GLN A CA 1
ATOM 2547 C C . GLN A 1 330 ? 9.07 10.008 25.156 1 94.5 330 GLN A C 1
ATOM 2549 O O . GLN A 1 330 ? 8.844 8.859 25.531 1 94.5 330 GLN A O 1
ATOM 2554 N N . TYR A 1 331 ? 8.977 10.398 23.875 1 92.75 331 TYR A N 1
ATOM 2555 C CA . TYR A 1 331 ? 8.711 9.406 22.844 1 92.75 331 TYR A CA 1
ATOM 2556 C C . TYR A 1 331 ? 9.852 8.398 22.734 1 92.75 331 TYR A C 1
ATOM 2558 O O . TYR A 1 331 ? 9.617 7.199 22.594 1 92.75 331 TYR A O 1
ATOM 2566 N N . LYS A 1 332 ? 11.039 8.867 22.797 1 88.94 332 LYS A N 1
ATOM 2567 C CA . LYS A 1 332 ? 12.211 8.008 22.656 1 88.94 332 LYS A CA 1
ATOM 2568 C C . LYS A 1 332 ? 12.266 6.977 23.781 1 88.94 332 LYS A C 1
ATOM 2570 O O . LYS A 1 332 ? 12.727 5.852 23.578 1 88.94 332 LYS A O 1
ATOM 2575 N N . LYS A 1 333 ? 11.789 7.309 24.891 1 86.56 333 LYS A N 1
ATOM 2576 C CA . LYS A 1 333 ? 11.773 6.391 26.031 1 86.56 333 LYS A CA 1
ATOM 2577 C C . LYS A 1 333 ? 10.82 5.227 25.781 1 86.56 333 LYS A C 1
ATOM 2579 O O . LYS A 1 333 ? 11.008 4.137 26.328 1 86.56 333 LYS A O 1
ATOM 2584 N N . LYS A 1 334 ? 9.812 5.469 25 1 79.12 334 LYS A N 1
ATOM 2585 C CA . LYS A 1 334 ? 8.797 4.449 24.75 1 79.12 334 LYS A CA 1
ATOM 2586 C C . LYS A 1 334 ? 9.148 3.617 23.516 1 79.12 334 LYS A C 1
ATOM 2588 O O . LYS A 1 334 ? 8.406 2.705 23.141 1 79.12 334 LYS A O 1
ATOM 2593 N N . MET A 1 335 ? 10.227 3.957 22.938 1 77.62 335 MET A N 1
ATOM 2594 C CA . MET A 1 335 ? 10.586 3.295 21.688 1 77.62 335 MET A CA 1
ATOM 2595 C C . MET A 1 335 ? 11.016 1.853 21.938 1 77.62 335 MET A C 1
ATOM 2597 O O . MET A 1 335 ? 11.711 1.567 22.922 1 77.62 335 MET A O 1
ATOM 2601 N N . VAL A 1 336 ? 10.422 0.923 21.172 1 63.53 336 VAL A N 1
ATOM 2602 C CA . VAL A 1 336 ? 10.906 -0.451 21.141 1 63.53 336 VAL A CA 1
ATOM 2603 C C . VAL A 1 336 ? 12.047 -0.568 20.125 1 63.53 336 VAL A C 1
ATOM 2605 O O . VAL A 1 336 ? 11.914 -0.139 18.984 1 63.53 336 VAL A O 1
ATOM 2608 N N . PRO A 1 337 ? 13.281 -0.92 20.703 1 54.44 337 PRO A N 1
ATOM 2609 C CA . PRO A 1 337 ? 14.398 -1.018 19.75 1 54.44 337 PRO A CA 1
ATOM 2610 C C . PRO A 1 337 ? 14.07 -1.91 18.547 1 54.44 337 PRO A C 1
ATOM 2612 O O . PRO A 1 337 ? 13.344 -2.896 18.688 1 54.44 337 PRO A O 1
ATOM 2615 N N . PRO A 1 338 ? 14.492 -1.263 17.391 1 50.47 338 PRO A N 1
ATOM 2616 C CA . PRO A 1 338 ? 14.273 -2.145 16.234 1 50.47 338 PRO A CA 1
ATOM 2617 C C . PRO A 1 338 ? 14.914 -3.52 16.422 1 50.47 338 PRO A C 1
ATOM 2619 O O . PRO A 1 338 ? 15.953 -3.641 17.062 1 50.47 338 PRO A O 1
ATOM 2622 N N . LEU A 1 339 ? 14.117 -4.543 16.453 1 42.19 339 LEU A N 1
ATOM 2623 C CA . LEU A 1 339 ? 14.664 -5.883 16.625 1 42.19 339 LEU A CA 1
ATOM 2624 C C . LEU A 1 339 ? 15.93 -6.059 15.789 1 42.19 339 LEU A C 1
ATOM 2626 O O . LEU A 1 339 ? 16.719 -6.973 16.031 1 42.19 339 LEU A O 1
ATOM 2630 N N . ASN A 1 340 ? 16 -5.57 14.578 1 36.62 340 ASN A N 1
ATOM 2631 C CA . ASN A 1 340 ? 17.203 -5.867 13.797 1 36.62 340 ASN A CA 1
ATOM 2632 C C . ASN A 1 340 ? 18.406 -5.098 14.32 1 36.62 340 ASN A C 1
ATOM 2634 O O . ASN A 1 340 ? 18.328 -3.893 14.57 1 36.62 340 ASN A O 1
ATOM 2638 N N . GLN A 1 341 ? 19.234 -5.758 15.18 1 36.47 341 GLN A N 1
ATOM 2639 C CA . GLN A 1 341 ? 20.531 -5.254 15.617 1 36.47 341 GLN A CA 1
ATOM 2640 C C . GLN A 1 341 ? 21.25 -4.527 14.484 1 36.47 341 GLN A C 1
ATOM 2642 O O . GLN A 1 341 ? 21.047 -4.848 13.312 1 36.47 341 GLN A O 1
ATOM 2647 N N . PRO A 1 342 ? 21.906 -3.385 14.945 1 33.91 342 PRO A N 1
ATOM 2648 C CA . PRO A 1 342 ? 22.703 -2.539 14.047 1 33.91 342 PRO A CA 1
ATOM 2649 C C . PRO A 1 342 ? 23.484 -3.348 13.023 1 33.91 342 PRO A C 1
ATOM 2651 O O . PRO A 1 342 ? 24.047 -4.395 13.352 1 33.91 342 PRO A O 1
ATOM 2654 N N . PRO A 1 343 ? 23.219 -3.332 11.766 1 31.39 343 PRO A N 1
ATOM 2655 C CA . PRO A 1 343 ? 24.312 -3.893 10.977 1 31.39 343 PRO A CA 1
ATOM 2656 C C . PRO A 1 343 ? 25.688 -3.389 11.422 1 31.39 343 PRO A C 1
ATOM 2658 O O . PRO A 1 343 ? 25.797 -2.305 12 1 31.39 343 PRO A O 1
ATOM 2661 N N . THR A 1 344 ? 26.625 -4.25 11.727 1 30.28 344 THR A N 1
ATOM 2662 C CA . THR A 1 344 ? 28 -3.766 11.758 1 30.28 344 THR A CA 1
ATOM 2663 C C . THR A 1 344 ? 28.203 -2.658 10.734 1 30.28 344 THR A C 1
ATOM 2665 O O . THR A 1 344 ? 27.391 -2.492 9.82 1 30.28 344 THR A O 1
ATOM 2668 N N . LYS A 1 345 ? 29.375 -1.795 10.852 1 31.61 345 LYS A N 1
ATOM 2669 C CA . LYS A 1 345 ? 29.844 -0.773 9.922 1 31.61 345 LYS A CA 1
ATOM 2670 C C . LYS A 1 345 ? 29.484 -1.129 8.484 1 31.61 345 LYS A C 1
ATOM 2672 O O . LYS A 1 345 ? 29.359 -0.244 7.637 1 31.61 345 LYS A O 1
ATOM 2677 N N . LYS A 1 346 ? 29.531 -2.297 8.195 1 31.34 346 LYS A N 1
ATOM 2678 C CA . LYS A 1 346 ? 29.359 -2.814 6.84 1 31.34 346 LYS A CA 1
ATOM 2679 C C . LYS A 1 346 ? 27.906 -2.732 6.387 1 31.34 346 LYS A C 1
ATOM 2681 O O . LYS A 1 346 ? 27.594 -2.971 5.219 1 31.34 346 LYS A O 1
ATOM 2686 N N . ALA A 1 347 ? 26.953 -2.48 7.328 1 31.44 347 ALA A N 1
ATOM 2687 C CA . ALA A 1 347 ? 25.516 -2.482 7.074 1 31.44 347 ALA A CA 1
ATOM 2688 C C . ALA A 1 347 ? 25 -1.063 6.852 1 31.44 347 ALA A C 1
ATOM 2690 O O . ALA A 1 347 ? 23.797 -0.818 6.93 1 31.44 347 ALA A O 1
ATOM 2691 N N . ASP A 1 348 ? 25.703 -0.078 6.816 1 30.8 348 ASP A N 1
ATOM 2692 C CA . ASP A 1 348 ? 25.438 1.317 6.484 1 30.8 348 ASP A CA 1
ATOM 2693 C C . ASP A 1 348 ? 24.5 1.424 5.281 1 30.8 348 ASP A C 1
ATOM 2695 O O . ASP A 1 348 ? 24.859 1.015 4.176 1 30.8 348 ASP A O 1
ATOM 2699 N N . PRO A 1 349 ? 23.234 1.719 5.496 1 32.38 349 PRO A N 1
ATOM 2700 C CA . PRO A 1 349 ? 22.375 1.791 4.312 1 32.38 349 PRO A CA 1
ATOM 2701 C C . PRO A 1 349 ? 22.969 2.666 3.207 1 32.38 349 PRO A C 1
ATOM 2703 O O . PRO A 1 349 ? 22.625 2.5 2.035 1 32.38 349 PRO A O 1
ATOM 2706 N N . ARG A 1 350 ? 23.656 3.566 3.566 1 36.19 350 ARG A N 1
ATOM 2707 C CA . ARG A 1 350 ? 24.422 4.348 2.6 1 36.19 350 ARG A CA 1
ATOM 2708 C C . ARG A 1 350 ? 25.281 3.447 1.725 1 36.19 350 ARG A C 1
ATOM 2710 O O . ARG A 1 350 ? 25.578 3.787 0.578 1 36.19 350 ARG A O 1
ATOM 2717 N N . ASN A 1 351 ? 25.906 2.564 2.547 1 30.91 351 ASN A N 1
ATOM 2718 C CA . ASN A 1 351 ? 26.797 1.632 1.873 1 30.91 351 ASN A CA 1
ATOM 2719 C C . ASN A 1 351 ? 26.016 0.554 1.12 1 30.91 351 ASN A C 1
ATOM 2721 O O . ASN A 1 351 ? 26.609 -0.258 0.406 1 30.91 351 ASN A O 1
ATOM 2725 N N . PHE A 1 352 ? 24.922 0.247 1.6 1 30.39 352 PHE A N 1
ATOM 2726 C CA . PHE A 1 352 ? 24.047 -0.757 0.997 1 30.39 352 PHE A CA 1
ATOM 2727 C C . PHE A 1 352 ? 22.781 -0.113 0.427 1 30.39 352 PHE A C 1
ATOM 2729 O O . PHE A 1 352 ? 21.688 -0.658 0.56 1 30.39 352 PHE A O 1
ATOM 2736 N N . ASN A 1 353 ? 22.797 0.731 -0.315 1 30.86 353 ASN A N 1
ATOM 2737 C CA . ASN A 1 353 ? 21.969 1.558 -1.191 1 30.86 353 ASN A CA 1
ATOM 2738 C C . ASN A 1 353 ? 20.672 1.972 -0.512 1 30.86 353 ASN A C 1
ATOM 2740 O O . ASN A 1 353 ? 19.625 2.051 -1.159 1 30.86 353 ASN A O 1
ATOM 2744 N N . TYR A 1 354 ? 20.766 2.396 0.883 1 29.64 354 TYR A N 1
ATOM 2745 C CA . TYR A 1 354 ? 19.812 3.023 1.78 1 29.64 354 TYR A CA 1
ATOM 2746 C C . TYR A 1 354 ? 18.562 2.16 1.931 1 29.64 354 TYR A C 1
ATOM 2748 O O . TYR A 1 354 ? 17.453 2.682 2.053 1 29.64 354 TYR A O 1
ATOM 2756 N N . THR A 1 355 ? 18.594 0.925 1.728 1 27.7 355 THR A N 1
ATOM 2757 C CA . THR A 1 355 ? 17.547 -0.088 1.913 1 27.7 355 THR A CA 1
ATOM 2758 C C . THR A 1 355 ? 17.203 -0.24 3.391 1 27.7 355 THR A C 1
ATOM 2760 O O . THR A 1 355 ? 18.094 -0.354 4.234 1 27.7 355 THR A O 1
ATOM 2763 N N . TRP A 1 356 ? 16.297 0.583 3.857 1 26.41 356 TRP A N 1
ATOM 2764 C CA . TRP A 1 356 ? 15.883 0.473 5.254 1 26.41 356 TRP A CA 1
ATOM 2765 C C . TRP A 1 356 ? 15.438 -0.949 5.578 1 26.41 356 TRP A C 1
ATOM 2767 O O . TRP A 1 356 ? 14.828 -1.62 4.746 1 26.41 356 TRP A O 1
ATOM 2777 N N . ALA A 1 357 ? 16.203 -1.693 6.297 1 27.39 357 ALA A N 1
ATOM 2778 C CA . ALA A 1 357 ? 15.898 -3.043 6.766 1 27.39 357 ALA A CA 1
ATOM 2779 C C . ALA A 1 357 ? 14.719 -3.039 7.738 1 27.39 357 ALA A C 1
ATOM 2781 O O . ALA A 1 357 ? 14.578 -2.117 8.547 1 27.39 357 ALA A O 1
ATOM 2782 N N . PRO A 1 358 ? 13.641 -3.709 7.262 1 25.44 358 PRO A N 1
ATOM 2783 C CA . PRO A 1 358 ? 12.547 -3.863 8.219 1 25.44 358 PRO A CA 1
ATOM 2784 C C . PRO A 1 358 ? 13.031 -4.367 9.578 1 25.44 358 PRO A C 1
ATOM 2786 O O . PRO A 1 358 ? 14.031 -5.074 9.664 1 25.44 358 PRO A O 1
ATOM 2789 N N . PHE A 1 359 ? 13 -3.436 10.516 1 24.73 359 PHE A N 1
ATOM 2790 C CA . PHE A 1 359 ? 13.211 -3.859 11.898 1 24.73 359 PHE A CA 1
ATOM 2791 C C . PHE A 1 359 ? 12.273 -5.008 12.258 1 24.73 359 PHE A C 1
ATOM 2793 O O . PHE A 1 359 ? 11.055 -4.859 12.211 1 24.73 359 PHE A O 1
ATOM 2800 N N . ILE A 1 360 ? 12.531 -6.215 11.695 1 23.03 360 ILE A N 1
ATOM 2801 C CA . ILE A 1 360 ? 11.82 -7.316 12.336 1 23.03 360 ILE A CA 1
ATOM 2802 C C . ILE A 1 360 ? 12.219 -7.406 13.805 1 23.03 360 ILE A C 1
ATOM 2804 O O . ILE A 1 360 ? 13.406 -7.395 14.141 1 23.03 360 ILE A O 1
ATOM 2808 N N . MET B 1 1 ? -29.609 -0.545 10.484 1 23.14 1 MET B N 1
ATOM 2809 C CA . MET B 1 1 ? -29.141 -0.901 9.148 1 23.14 1 MET B CA 1
ATOM 2810 C C . MET B 1 1 ? -27.672 -0.528 8.969 1 23.14 1 MET B C 1
ATOM 2812 O O . MET B 1 1 ? -27.344 0.644 8.773 1 23.14 1 MET B O 1
ATOM 2816 N N . THR B 1 2 ? -26.844 -1.104 9.703 1 28.59 2 THR B N 1
ATOM 2817 C CA . THR B 1 2 ? -25.422 -0.811 9.938 1 28.59 2 THR B CA 1
ATOM 2818 C C . THR B 1 2 ? -24.641 -0.903 8.633 1 28.59 2 THR B C 1
ATOM 2820 O O . THR B 1 2 ? -24.531 -1.977 8.039 1 28.59 2 THR B O 1
ATOM 2823 N N . GLU B 1 3 ? -24.797 0.082 7.742 1 32.72 3 GLU B N 1
ATOM 2824 C CA . GLU B 1 3 ? -24.344 0.357 6.379 1 32.72 3 GLU B CA 1
ATOM 2825 C C . GLU B 1 3 ? -22.844 0.17 6.254 1 32.72 3 GLU B C 1
ATOM 2827 O O . GLU B 1 3 ? -22.078 0.556 7.148 1 32.72 3 GLU B O 1
ATOM 2832 N N . ALA B 1 4 ? -22.562 -0.978 5.648 1 34.88 4 ALA B N 1
ATOM 2833 C CA . ALA B 1 4 ? -21.234 -1.546 5.355 1 34.88 4 ALA B CA 1
ATOM 2834 C C . ALA B 1 4 ? -20.328 -0.512 4.703 1 34.88 4 ALA B C 1
ATOM 2836 O O . ALA B 1 4 ? -20.688 0.095 3.693 1 34.88 4 ALA B O 1
ATOM 2837 N N . LEU B 1 5 ? -19.547 0.07 5.461 1 35.84 5 LEU B N 1
ATOM 2838 C CA . LEU B 1 5 ? -18.578 1.072 5.004 1 35.84 5 LEU B CA 1
ATOM 2839 C C . LEU B 1 5 ? -17.516 0.44 4.125 1 35.84 5 LEU B C 1
ATOM 2841 O O . LEU B 1 5 ? -17 -0.633 4.445 1 35.84 5 LEU B O 1
ATOM 2845 N N . GLN B 1 6 ? -17.656 0.634 2.791 1 39.5 6 GLN B N 1
ATOM 2846 C CA . GLN B 1 6 ? -16.609 0.217 1.863 1 39.5 6 GLN B CA 1
ATOM 2847 C C . GLN B 1 6 ? -15.406 1.163 1.922 1 39.5 6 GLN B C 1
ATOM 2849 O O . GLN B 1 6 ? -15.57 2.385 1.908 1 39.5 6 GLN B O 1
ATOM 2854 N N . LEU B 1 7 ? -14.289 0.547 2.533 1 37.78 7 LEU B N 1
ATOM 2855 C CA . LEU B 1 7 ? -13.078 1.361 2.559 1 37.78 7 LEU B CA 1
ATOM 2856 C C . LEU B 1 7 ? -12.188 1.051 1.359 1 37.78 7 LEU B C 1
ATOM 2858 O O . LEU B 1 7 ? -11.938 -0.117 1.053 1 37.78 7 LEU B O 1
ATOM 2862 N N . ILE B 1 8 ? -12.141 1.917 0.414 1 34.53 8 ILE B N 1
ATOM 2863 C CA . ILE B 1 8 ? -11.133 1.782 -0.631 1 34.53 8 ILE B CA 1
ATOM 2864 C C . ILE B 1 8 ? -9.898 2.607 -0.269 1 34.53 8 ILE B C 1
ATOM 2866 O O . ILE B 1 8 ? -10 3.812 -0.024 1 34.53 8 ILE B O 1
ATOM 2870 N N . GLU B 1 9 ? -8.844 1.917 0.312 1 37.97 9 GLU B N 1
ATOM 2871 C CA . GLU B 1 9 ? -7.605 2.645 0.561 1 37.97 9 GLU B CA 1
ATOM 2872 C C . GLU B 1 9 ? -6.645 2.52 -0.619 1 37.97 9 GLU B C 1
ATOM 2874 O O . GLU B 1 9 ? -6.391 1.415 -1.104 1 37.97 9 GLU B O 1
ATOM 2879 N N . LEU B 1 10 ? -6.379 3.635 -1.351 1 36.62 10 LEU B N 1
ATOM 2880 C CA . LEU B 1 10 ? -5.449 3.637 -2.473 1 36.62 10 LEU B CA 1
ATOM 2881 C C . LEU B 1 10 ? -4.113 4.25 -2.07 1 36.62 10 LEU B C 1
ATOM 2883 O O . LEU B 1 10 ? -3.992 5.477 -1.968 1 36.62 10 LEU B O 1
ATOM 2887 N N . PRO B 1 11 ? -3.223 3.363 -1.312 1 37.75 11 PRO B N 1
ATOM 2888 C CA . PRO B 1 11 ? -1.934 4.008 -1.053 1 37.75 11 PRO B CA 1
ATOM 2889 C C . PRO B 1 11 ? -1.159 4.312 -2.334 1 37.75 11 PRO B C 1
ATOM 2891 O O . PRO B 1 11 ? -1.104 3.479 -3.24 1 37.75 11 PRO B O 1
ATOM 2894 N N . GLU B 1 12 ? -1.152 5.555 -2.896 1 39.12 12 GLU B N 1
ATOM 2895 C CA . GLU B 1 12 ? -0.306 5.906 -4.035 1 39.12 12 GLU B CA 1
ATOM 2896 C C . GLU B 1 12 ? 1.159 6.008 -3.621 1 39.12 12 GLU B C 1
ATOM 2898 O O . GLU B 1 12 ? 1.507 6.781 -2.727 1 39.12 12 GLU B O 1
ATOM 2903 N N . ALA B 1 13 ? 1.811 4.918 -3.879 1 41.88 13 ALA B N 1
ATOM 2904 C CA . ALA B 1 13 ? 3.25 4.918 -3.629 1 41.88 13 ALA B CA 1
ATOM 2905 C C . ALA B 1 13 ? 3.963 5.922 -4.527 1 41.88 13 ALA B C 1
ATOM 2907 O O . ALA B 1 13 ? 3.566 6.125 -5.68 1 41.88 13 ALA B O 1
ATOM 2908 N N . GLU B 1 14 ? 4.789 6.75 -4.027 1 42.06 14 GLU B N 1
ATOM 2909 C CA . GLU B 1 14 ? 5.809 7.582 -4.656 1 42.06 14 GLU B CA 1
ATOM 2910 C C . GLU B 1 14 ? 5.203 8.867 -5.215 1 42.06 14 GLU B C 1
ATOM 2912 O O . GLU B 1 14 ? 5.844 9.57 -6.004 1 42.06 14 GLU B O 1
ATOM 2917 N N . GLN B 1 15 ? 3.891 9.023 -4.945 1 37.94 15 GLN B N 1
ATOM 2918 C CA . GLN B 1 15 ? 3.354 10.289 -5.434 1 37.94 15 GLN B CA 1
ATOM 2919 C C . GLN B 1 15 ? 3.695 11.438 -4.488 1 37.94 15 GLN B C 1
ATOM 2921 O O . GLN B 1 15 ? 3.432 11.359 -3.285 1 37.94 15 GLN B O 1
ATOM 2926 N N . GLY B 1 16 ? 4.52 12.242 -4.98 1 38.22 16 GLY B N 1
ATOM 2927 C CA . GLY B 1 16 ? 4.816 13.469 -4.246 1 38.22 16 GLY B CA 1
ATOM 2928 C C . GLY B 1 16 ? 3.656 14.438 -4.215 1 38.22 16 GLY B C 1
ATOM 2929 O O . GLY B 1 16 ? 2.609 14.188 -4.816 1 38.22 16 GLY B O 1
ATOM 2930 N N . TRP B 1 17 ? 3.758 15.336 -3.336 1 37.34 17 TRP B N 1
ATOM 2931 C CA . TRP B 1 17 ? 2.76 16.375 -3.109 1 37.34 17 TRP B CA 1
ATOM 2932 C C . TRP B 1 17 ? 2.225 16.906 -4.434 1 37.34 17 TRP B C 1
ATOM 2934 O O . TRP B 1 17 ? 1.02 17.141 -4.578 1 37.34 17 TRP B O 1
ATOM 2944 N N . ASN B 1 18 ? 3.025 16.891 -5.477 1 37.88 18 ASN B N 1
ATOM 2945 C CA . ASN B 1 18 ? 2.646 17.516 -6.742 1 37.88 18 ASN B CA 1
ATOM 2946 C C . ASN B 1 18 ? 2.369 16.469 -7.82 1 37.88 18 ASN B C 1
ATOM 2948 O O . ASN B 1 18 ? 2.357 16.797 -9.008 1 37.88 18 ASN B O 1
ATOM 2952 N N . ASP B 1 19 ? 2.191 15.242 -7.465 1 39.88 19 ASP B N 1
ATOM 2953 C CA . ASP B 1 19 ? 2.031 14.219 -8.492 1 39.88 19 ASP B CA 1
ATOM 2954 C C . ASP B 1 19 ? 0.557 13.992 -8.812 1 39.88 19 ASP B C 1
ATOM 2956 O O . ASP B 1 19 ? 0.227 13.273 -9.758 1 39.88 19 ASP B O 1
ATOM 2960 N N . VAL B 1 20 ? -0.408 14.477 -8.031 1 34.62 20 VAL B N 1
ATOM 2961 C CA . VAL B 1 20 ? -1.835 14.352 -8.312 1 34.62 20 VAL B CA 1
ATOM 2962 C C . VAL B 1 20 ? -2.385 15.695 -8.789 1 34.62 20 VAL B C 1
ATOM 2964 O O . VAL B 1 20 ? -1.965 16.75 -8.305 1 34.62 20 VAL B O 1
ATOM 2967 N N . SER B 1 21 ? -3.178 15.609 -9.922 1 36.25 21 SER B N 1
ATOM 2968 C CA . SER B 1 21 ? -3.629 16.859 -10.547 1 36.25 21 SER B CA 1
ATOM 2969 C C . SER B 1 21 ? -4.305 17.766 -9.539 1 36.25 21 SER B C 1
ATOM 2971 O O . SER B 1 21 ? -4.27 19 -9.68 1 36.25 21 SER B O 1
ATOM 2973 N N . PHE B 1 22 ? -4.961 17.078 -8.516 1 34.56 22 PHE B N 1
ATOM 2974 C CA . PHE B 1 22 ? -5.629 18.031 -7.648 1 34.56 22 PHE B CA 1
ATOM 2975 C C . PHE B 1 22 ? -4.617 18.797 -6.797 1 34.56 22 PHE B C 1
ATOM 2977 O O . PHE B 1 22 ? -4.965 19.766 -6.133 1 34.56 22 PHE B O 1
ATOM 2984 N N . HIS B 1 23 ? -3.369 18.234 -6.723 1 34.97 23 HIS B N 1
ATOM 2985 C CA . HIS B 1 23 ? -2.293 19.031 -6.148 1 34.97 23 HIS B CA 1
ATOM 2986 C C . HIS B 1 23 ? -1.353 19.547 -7.23 1 34.97 23 HIS B C 1
ATOM 2988 O O . HIS B 1 23 ? -0.142 19.641 -7.012 1 34.97 23 HIS B O 1
ATOM 2994 N N . GLU B 1 24 ? -1.703 19.844 -8.406 1 40.16 24 GLU B N 1
ATOM 2995 C CA . GLU B 1 24 ? -1.062 20.672 -9.422 1 40.16 24 GLU B CA 1
ATOM 2996 C C . GLU B 1 24 ? -0.191 19.828 -10.352 1 40.16 24 GLU B C 1
ATOM 2998 O O . GLU B 1 24 ? 0.697 20.359 -11.023 1 40.16 24 GLU B O 1
ATOM 3003 N N . ALA B 1 25 ? -0.224 18.422 -10.258 1 41.72 25 ALA B N 1
ATOM 3004 C CA . ALA B 1 25 ? 0.644 17.75 -11.219 1 41.72 25 ALA B CA 1
ATOM 3005 C C . ALA B 1 25 ? 0.13 17.938 -12.648 1 41.72 25 ALA B C 1
ATOM 3007 O O . ALA B 1 25 ? -1.046 17.688 -12.93 1 41.72 25 ALA B O 1
ATOM 3008 N N . THR B 1 26 ? 0.769 18.891 -13.516 1 43.28 26 THR B N 1
ATOM 3009 C CA . THR B 1 26 ? 0.385 19.219 -14.883 1 43.28 26 THR B CA 1
ATOM 3010 C C . THR B 1 26 ? 0.6 18.031 -15.805 1 43.28 26 THR B C 1
ATOM 3012 O O . THR B 1 26 ? 0.076 18 -16.922 1 43.28 26 THR B O 1
ATOM 3015 N N . GLN B 1 27 ? 1.255 16.984 -15.289 1 49.22 27 GLN B N 1
ATOM 3016 C CA . GLN B 1 27 ? 1.689 16.031 -16.312 1 49.22 27 GLN B CA 1
ATOM 3017 C C . GLN B 1 27 ? 0.684 14.898 -16.469 1 49.22 27 GLN B C 1
ATOM 3019 O O . GLN B 1 27 ? 0.478 14.398 -17.578 1 49.22 27 GLN B O 1
ATOM 3024 N N . VAL B 1 28 ? 0.065 14.539 -15.398 1 58.06 28 VAL B N 1
ATOM 3025 C CA . VAL B 1 28 ? -0.866 13.43 -15.547 1 58.06 28 VAL B CA 1
ATOM 3026 C C . VAL B 1 28 ? -2.264 13.859 -15.117 1 58.06 28 VAL B C 1
ATOM 3028 O O . VAL B 1 28 ? -2.447 14.375 -14.008 1 58.06 28 VAL B O 1
ATOM 3031 N N . ARG B 1 29 ? -3.176 13.836 -16.094 1 67.75 29 ARG B N 1
ATOM 3032 C CA . ARG B 1 29 ? -4.562 14.195 -15.82 1 67.75 29 ARG B CA 1
ATOM 3033 C C . ARG B 1 29 ? -5.262 13.102 -15.016 1 67.75 29 ARG B C 1
ATOM 3035 O O . ARG B 1 29 ? -5.141 11.914 -15.336 1 67.75 29 ARG B O 1
ATOM 3042 N N . THR B 1 30 ? -5.816 13.523 -13.82 1 78.5 30 THR B N 1
ATOM 3043 C CA . THR B 1 30 ? -6.578 12.602 -12.992 1 78.5 30 THR B CA 1
ATOM 3044 C C . THR B 1 30 ? -7.988 13.133 -12.75 1 78.5 30 THR B C 1
ATOM 3046 O O . THR B 1 30 ? -8.367 13.398 -11.602 1 78.5 30 THR B O 1
ATOM 3049 N N . PRO B 1 31 ? -8.805 13.211 -13.828 1 84.19 31 PRO B N 1
ATOM 3050 C CA . PRO B 1 31 ? -10.117 13.852 -13.711 1 84.19 31 PRO B CA 1
ATOM 3051 C C . PRO B 1 31 ? -11.023 13.172 -12.695 1 84.19 31 PRO B C 1
ATOM 3053 O O . PRO B 1 31 ? -11.797 13.844 -12 1 84.19 31 PRO B O 1
ATOM 3056 N N . ASN B 1 32 ? -11.016 11.844 -12.617 1 86.5 32 ASN B N 1
ATOM 3057 C CA . ASN B 1 32 ? -11.883 11.141 -11.68 1 86.5 32 ASN B CA 1
ATOM 3058 C C . ASN B 1 32 ? -11.492 11.445 -10.234 1 86.5 32 ASN B C 1
ATOM 3060 O O . ASN B 1 32 ? -12.352 11.75 -9.406 1 86.5 32 ASN B O 1
ATOM 3064 N N . LEU B 1 33 ? -10.18 11.445 -9.992 1 82.69 33 LEU B N 1
ATOM 3065 C CA . LEU B 1 33 ? -9.695 11.766 -8.656 1 82.69 33 LEU B CA 1
ATOM 3066 C C . LEU B 1 33 ? -10.008 13.211 -8.297 1 82.69 33 LEU B C 1
ATOM 3068 O O . LEU B 1 33 ? -10.383 13.508 -7.156 1 82.69 33 LEU B O 1
ATOM 3072 N N . ASP B 1 34 ? -9.875 14.062 -9.273 1 83.44 34 ASP B N 1
ATOM 3073 C CA . ASP B 1 34 ? -10.148 15.477 -9.039 1 83.44 34 ASP B CA 1
ATOM 3074 C C . ASP B 1 34 ? -11.609 15.688 -8.633 1 83.44 34 ASP B C 1
ATOM 3076 O O . ASP B 1 34 ? -11.891 16.438 -7.691 1 83.44 34 ASP B O 1
ATOM 3080 N N . VAL B 1 35 ? -12.461 15.039 -9.32 1 88.94 35 VAL B N 1
ATOM 3081 C CA . VAL B 1 35 ? -13.883 15.188 -9.047 1 88.94 35 VAL B CA 1
ATOM 3082 C C . VAL B 1 35 ? -14.203 14.617 -7.668 1 88.94 35 VAL B C 1
ATOM 3084 O O . VAL B 1 35 ? -14.914 15.242 -6.879 1 88.94 35 VAL B O 1
ATOM 3087 N N . MET B 1 36 ? -13.672 13.461 -7.379 1 89.31 36 MET B N 1
ATOM 3088 C CA . MET B 1 36 ? -13.953 12.836 -6.094 1 89.31 36 MET B CA 1
ATOM 3089 C C . MET B 1 36 ? -13.398 13.672 -4.941 1 89.31 36 MET B C 1
ATOM 3091 O O . MET B 1 36 ? -14.062 13.844 -3.92 1 89.31 36 MET B O 1
ATOM 3095 N N . ALA B 1 37 ? -12.195 14.156 -5.145 1 87.62 37 ALA B N 1
ATOM 3096 C CA . ALA B 1 37 ? -11.602 15.016 -4.121 1 87.62 37 ALA B CA 1
ATOM 3097 C C . ALA B 1 37 ? -12.422 16.281 -3.926 1 87.62 37 ALA B C 1
ATOM 3099 O O . ALA B 1 37 ? -12.688 16.688 -2.791 1 87.62 37 ALA B O 1
ATOM 3100 N N . GLY B 1 38 ? -12.82 16.875 -5.012 1 89.88 38 GLY B N 1
ATOM 3101 C CA . GLY B 1 38 ? -13.609 18.094 -4.949 1 89.88 38 GLY B CA 1
ATOM 3102 C C . GLY B 1 38 ? -14.969 17.891 -4.301 1 89.88 38 GLY B C 1
ATOM 3103 O O . GLY B 1 38 ? -15.5 18.812 -3.67 1 89.88 38 GLY B O 1
ATOM 3104 N N . ASP B 1 39 ? -15.531 16.719 -4.488 1 93.12 39 ASP B N 1
ATOM 3105 C CA . ASP B 1 39 ? -16.844 16.406 -3.928 1 93.12 39 ASP B CA 1
ATOM 3106 C C . ASP B 1 39 ? -16.719 15.82 -2.52 1 93.12 39 ASP B C 1
ATOM 3108 O O . ASP B 1 39 ? -17.719 15.477 -1.894 1 93.12 39 ASP B O 1
ATOM 3112 N N . GLY B 1 40 ? -15.508 15.703 -2.025 1 93.75 40 GLY B N 1
ATOM 3113 C CA . GLY B 1 40 ? -15.227 15.164 -0.705 1 93.75 40 GLY B CA 1
ATOM 3114 C C . GLY B 1 40 ? -14.531 16.156 0.209 1 93.75 40 GLY B C 1
ATOM 3115 O O . GLY B 1 40 ? -14.844 17.344 0.196 1 93.75 40 GLY B O 1
ATOM 3116 N N . VAL B 1 41 ? -13.727 15.664 1.095 1 94.19 41 VAL B N 1
ATOM 3117 C CA . VAL B 1 41 ? -12.898 16.469 1.989 1 94.19 41 VAL B CA 1
ATOM 3118 C C . VAL B 1 41 ? -11.422 16.25 1.658 1 94.19 41 VAL B C 1
ATOM 3120 O O . VAL B 1 41 ? -10.906 15.141 1.791 1 94.19 41 VAL B O 1
ATOM 3123 N N . ILE B 1 42 ? -10.773 17.266 1.193 1 91.06 42 ILE B N 1
ATOM 3124 C CA . ILE B 1 42 ? -9.344 17.219 0.916 1 91.06 42 ILE B CA 1
ATOM 3125 C C . ILE B 1 42 ? -8.562 17.516 2.193 1 91.06 42 ILE B C 1
ATOM 3127 O O . ILE B 1 42 ? -8.875 18.469 2.916 1 91.06 42 ILE B O 1
ATOM 3131 N N . LEU B 1 43 ? -7.586 16.688 2.467 1 92.5 43 LEU B N 1
ATOM 3132 C CA . LEU B 1 43 ? -6.793 16.875 3.676 1 92.5 43 LEU B CA 1
ATOM 3133 C C . LEU B 1 43 ? -5.523 17.672 3.377 1 92.5 43 LEU B C 1
ATOM 3135 O O . LEU B 1 43 ? -4.578 17.141 2.787 1 92.5 43 LEU B O 1
ATOM 3139 N N . ASN B 1 44 ? -5.449 18.922 3.904 1 90.38 44 ASN B N 1
ATOM 3140 C CA . ASN B 1 44 ? -4.355 19.812 3.543 1 90.38 44 ASN B CA 1
ATOM 3141 C C . ASN B 1 44 ? -3.33 19.922 4.668 1 90.38 44 ASN B C 1
ATOM 3143 O O . ASN B 1 44 ? -2.336 20.641 4.535 1 90.38 44 ASN B O 1
ATOM 3147 N N . ASN B 1 45 ? -3.557 19.375 5.742 1 94.25 45 ASN B N 1
ATOM 3148 C CA . ASN B 1 45 ? -2.67 19.281 6.898 1 94.25 45 ASN B CA 1
ATOM 3149 C C . ASN B 1 45 ? -2.58 17.859 7.426 1 94.25 45 ASN B C 1
ATOM 3151 O O . ASN B 1 45 ? -2.762 17.609 8.625 1 94.25 45 ASN B O 1
ATOM 3155 N N . TYR B 1 46 ? -2.273 16.938 6.449 1 94.62 46 TYR B N 1
ATOM 3156 C CA . TYR B 1 46 ? -2.217 15.5 6.652 1 94.62 46 TYR B CA 1
ATOM 3157 C C . TYR B 1 46 ? -0.781 15 6.578 1 94.62 46 TYR B C 1
ATOM 3159 O O . TYR B 1 46 ? -0.02 15.398 5.699 1 94.62 46 TYR B O 1
ATOM 3167 N N . TYR B 1 47 ? -0.513 14.102 7.594 1 96.69 47 TYR B N 1
ATOM 3168 C CA . TYR B 1 47 ? 0.872 13.648 7.656 1 96.69 47 TYR B CA 1
ATOM 3169 C C . TYR B 1 47 ? 0.945 12.125 7.664 1 96.69 47 TYR B C 1
ATOM 3171 O O . TYR B 1 47 ? 0.027 11.453 8.141 1 96.69 47 TYR B O 1
ATOM 3179 N N . VAL B 1 48 ? 2.008 11.68 7.07 1 93 48 VAL B N 1
ATOM 3180 C CA . VAL B 1 48 ? 2.359 10.266 6.992 1 93 48 VAL B CA 1
ATOM 3181 C C . VAL B 1 48 ? 3.779 10.055 7.516 1 93 48 VAL B C 1
ATOM 3183 O O . VAL B 1 48 ? 4.402 10.984 8.031 1 93 48 VAL B O 1
ATOM 3186 N N . THR B 1 49 ? 4.242 8.828 7.52 1 87.94 49 THR B N 1
ATOM 3187 C CA . THR B 1 49 ? 5.645 8.555 7.824 1 87.94 49 THR B CA 1
ATOM 3188 C C . THR B 1 49 ? 6.508 8.695 6.57 1 87.94 49 THR B C 1
ATOM 3190 O O . THR B 1 49 ? 5.984 8.844 5.465 1 87.94 49 THR B O 1
ATOM 3193 N N . PRO B 1 50 ? 7.773 8.766 6.738 1 85.25 50 PRO B N 1
ATOM 3194 C CA . PRO B 1 50 ? 8.617 9.055 5.578 1 85.25 50 PRO B CA 1
ATOM 3195 C C . PRO B 1 50 ? 8.773 7.855 4.648 1 85.25 50 PRO B C 1
ATOM 3197 O O . PRO B 1 50 ? 9.312 7.992 3.545 1 85.25 50 PRO B O 1
ATOM 3200 N N . LEU B 1 51 ? 8.25 6.688 5.105 1 74.69 51 LEU B N 1
ATOM 3201 C CA . LEU B 1 51 ? 8.414 5.488 4.293 1 74.69 51 LEU B CA 1
ATOM 3202 C C . LEU B 1 51 ? 7.098 4.734 4.164 1 74.69 51 LEU B C 1
ATOM 3204 O O . LEU B 1 51 ? 6.234 4.828 5.039 1 74.69 51 LEU B O 1
ATOM 3208 N N . CYS B 1 52 ? 6.984 3.93 3.105 1 71.25 52 CYS B N 1
ATOM 3209 C CA . CYS B 1 52 ? 5.738 3.271 2.727 1 71.25 52 CYS B CA 1
ATOM 3210 C C . CYS B 1 52 ? 5.328 2.24 3.771 1 71.25 52 CYS B C 1
ATOM 3212 O O . CYS B 1 52 ? 4.227 2.307 4.316 1 71.25 52 CYS B O 1
ATOM 3214 N N . THR B 1 53 ? 6.281 1.242 4.172 1 67.69 53 THR B N 1
ATOM 3215 C CA . THR B 1 53 ? 5.918 0.144 5.059 1 67.69 53 THR B CA 1
ATOM 3216 C C . THR B 1 53 ? 5.48 0.673 6.422 1 67.69 53 THR B C 1
ATOM 3218 O O . THR B 1 53 ? 4.406 0.32 6.914 1 67.69 53 THR B O 1
ATOM 3221 N N . PRO B 1 54 ? 6.277 1.628 7.012 1 74.25 54 PRO B N 1
ATOM 3222 C CA . PRO B 1 54 ? 5.836 2.168 8.305 1 74.25 54 PRO B CA 1
ATOM 3223 C C . PRO B 1 54 ? 4.516 2.924 8.211 1 74.25 54 PRO B C 1
ATOM 3225 O O . PRO B 1 54 ? 3.695 2.859 9.125 1 74.25 54 PRO B O 1
ATOM 3228 N N . SER B 1 55 ? 4.273 3.662 7.133 1 82.06 55 SER B N 1
ATOM 3229 C CA . SER B 1 55 ? 3.018 4.383 6.969 1 82.06 55 SER B CA 1
ATOM 3230 C C . SER B 1 55 ? 1.835 3.426 6.879 1 82.06 55 SER B C 1
ATOM 3232 O O . SER B 1 55 ? 0.788 3.662 7.484 1 82.06 55 SER B O 1
ATOM 3234 N N . ARG B 1 56 ? 1.972 2.43 6.184 1 74.56 56 ARG B N 1
ATOM 3235 C CA . ARG B 1 56 ? 0.889 1.463 6.039 1 74.56 56 ARG B CA 1
ATOM 3236 C C . ARG B 1 56 ? 0.607 0.755 7.359 1 74.56 56 ARG B C 1
ATOM 3238 O O . ARG B 1 56 ? -0.552 0.533 7.715 1 74.56 56 ARG B O 1
ATOM 3245 N N . ALA B 1 57 ? 1.71 0.37 8.016 1 71.94 57 ALA B N 1
ATOM 3246 C CA . ALA B 1 57 ? 1.523 -0.19 9.352 1 71.94 57 ALA B CA 1
ATOM 3247 C C . ALA B 1 57 ? 0.789 0.792 10.258 1 71.94 57 ALA B C 1
ATOM 3249 O O . ALA B 1 57 ? -0.136 0.408 10.977 1 71.94 57 ALA B O 1
ATOM 3250 N N . ALA B 1 58 ? 1.189 1.998 10.203 1 85.19 58 ALA B N 1
ATOM 3251 C CA . ALA B 1 58 ? 0.559 3.031 11.016 1 85.19 58 ALA B CA 1
ATOM 3252 C C . ALA B 1 58 ? -0.918 3.184 10.664 1 85.19 58 ALA B C 1
ATOM 3254 O O . ALA B 1 58 ? -1.762 3.348 11.547 1 85.19 58 ALA B O 1
ATOM 3255 N N . LEU B 1 59 ? -1.217 3.16 9.406 1 85.81 59 LEU B N 1
ATOM 3256 C CA . LEU B 1 59 ? -2.586 3.275 8.914 1 85.81 59 LEU B CA 1
ATOM 3257 C C . LEU B 1 59 ? -3.451 2.137 9.445 1 85.81 59 LEU B C 1
ATOM 3259 O O . LEU B 1 59 ? -4.57 2.365 9.906 1 85.81 59 LEU B O 1
ATOM 3263 N N . LEU B 1 60 ? -2.906 0.967 9.469 1 75.69 60 LEU B N 1
ATOM 3264 C CA . LEU B 1 60 ? -3.684 -0.227 9.781 1 75.69 60 LEU B CA 1
ATOM 3265 C C . LEU B 1 60 ? -3.756 -0.451 11.289 1 75.69 60 LEU B C 1
ATOM 3267 O O . LEU B 1 60 ? -4.711 -1.047 11.789 1 75.69 60 LEU B O 1
ATOM 3271 N N . THR B 1 61 ? -2.746 0.063 12.047 1 78.69 61 THR B N 1
ATOM 3272 C CA . THR B 1 61 ? -2.686 -0.268 13.461 1 78.69 61 THR B CA 1
ATOM 3273 C C . THR B 1 61 ? -3.07 0.937 14.32 1 78.69 61 THR B C 1
ATOM 3275 O O . THR B 1 61 ? -3.359 0.794 15.508 1 78.69 61 THR B O 1
ATOM 3278 N N . GLY B 1 62 ? -2.965 2.1 13.734 1 87.75 62 GLY B N 1
ATOM 3279 C CA . GLY B 1 62 ? -3.219 3.309 14.5 1 87.75 62 GLY B CA 1
ATOM 3280 C C . GLY B 1 62 ? -2.102 3.648 15.461 1 87.75 62 GLY B C 1
ATOM 3281 O O . GLY B 1 62 ? -2.299 4.422 16.406 1 87.75 62 GLY B O 1
ATOM 3282 N N . THR B 1 63 ? -0.923 2.984 15.258 1 86.5 63 THR B N 1
ATOM 3283 C CA . THR B 1 63 ? 0.203 3.191 16.156 1 86.5 63 THR B CA 1
ATOM 3284 C C . THR B 1 63 ? 1.422 3.701 15.391 1 86.5 63 THR B C 1
ATOM 3286 O O . THR B 1 63 ? 1.598 3.389 14.219 1 86.5 63 THR B O 1
ATOM 3289 N N . TYR B 1 64 ? 2.221 4.488 16.125 1 87.94 64 TYR B N 1
ATOM 3290 C CA . TYR B 1 64 ? 3.496 4.887 15.539 1 87.94 64 TYR B CA 1
ATOM 3291 C C . TYR B 1 64 ? 4.398 3.676 15.336 1 87.94 64 TYR B C 1
ATOM 3293 O O . TYR B 1 64 ? 4.461 2.785 16.188 1 87.94 64 TYR B O 1
ATOM 3301 N N . PRO B 1 65 ? 5.125 3.658 14.211 1 73.88 65 PRO B N 1
ATOM 3302 C CA . PRO B 1 65 ? 5.965 2.498 13.906 1 73.88 65 PRO B CA 1
ATOM 3303 C C . PRO B 1 65 ? 7.051 2.264 14.953 1 73.88 65 PRO B C 1
ATOM 3305 O O . PRO B 1 65 ? 7.527 1.138 15.117 1 73.88 65 PRO B O 1
ATOM 3308 N N . ILE B 1 66 ? 7.414 3.223 15.672 1 66.75 66 ILE B N 1
ATOM 3309 C CA . ILE B 1 66 ? 8.492 3.09 16.656 1 66.75 66 ILE B CA 1
ATOM 3310 C C . ILE B 1 66 ? 8.023 2.217 17.812 1 66.75 66 ILE B C 1
ATOM 3312 O O . ILE B 1 66 ? 8.836 1.721 18.594 1 66.75 66 ILE B O 1
ATOM 3316 N N . ARG B 1 67 ? 6.77 2.057 18.094 1 60.09 67 ARG B N 1
ATOM 3317 C CA . ARG B 1 67 ? 6.211 1.396 19.281 1 60.09 67 ARG B CA 1
ATOM 3318 C C . ARG B 1 67 ? 6.074 -0.105 19.047 1 60.09 67 ARG B C 1
ATOM 3320 O O . ARG B 1 67 ? 5.867 -0.866 20 1 60.09 67 ARG B O 1
ATOM 3327 N N . ILE B 1 68 ? 5.977 -0.52 17.812 1 55.56 68 ILE B N 1
ATOM 3328 C CA . ILE B 1 68 ? 5.523 -1.901 17.688 1 55.56 68 ILE B CA 1
ATOM 3329 C C . ILE B 1 68 ? 6.246 -2.582 16.531 1 55.56 68 ILE B C 1
ATOM 3331 O O . ILE B 1 68 ? 6.691 -1.917 15.586 1 55.56 68 ILE B O 1
ATOM 3335 N N . GLY B 1 69 ? 6.605 -3.9 16.859 1 60.81 69 GLY B N 1
ATOM 3336 C CA . GLY B 1 69 ? 6.891 -4.723 15.688 1 60.81 69 GLY B CA 1
ATOM 3337 C C . GLY B 1 69 ? 5.785 -4.691 14.656 1 60.81 69 GLY B C 1
ATOM 3338 O O . GLY B 1 69 ? 4.641 -5.039 14.953 1 60.81 69 GLY B O 1
ATOM 3339 N N . MET B 1 70 ? 6.02 -4.141 13.523 1 61.16 70 MET B N 1
ATOM 3340 C CA . MET B 1 70 ? 5.035 -3.828 12.492 1 61.16 70 MET B CA 1
ATOM 3341 C C . MET B 1 70 ? 4.188 -5.051 12.156 1 61.16 70 MET B C 1
ATOM 3343 O O . MET B 1 70 ? 2.963 -4.949 12.055 1 61.16 70 MET B O 1
ATOM 3347 N N . VAL B 1 71 ? 4.766 -6.191 12.164 1 63.66 71 VAL B N 1
ATOM 3348 C CA . VAL B 1 71 ? 4.051 -7.387 11.734 1 63.66 71 VAL B CA 1
ATOM 3349 C C . VAL B 1 71 ? 3.088 -7.836 12.828 1 63.66 71 VAL B C 1
ATOM 3351 O O . VAL B 1 71 ? 1.939 -8.188 12.555 1 63.66 71 VAL B O 1
ATOM 3354 N N . SER B 1 72 ? 3.545 -7.762 14.062 1 68.62 72 SER B N 1
ATOM 3355 C CA . SER B 1 72 ? 2.693 -8.156 15.18 1 68.62 72 SER B CA 1
ATOM 3356 C C . SER B 1 72 ? 1.524 -7.191 15.352 1 68.62 72 SER B C 1
ATOM 3358 O O . SER B 1 72 ? 0.401 -7.613 15.641 1 68.62 72 SER B O 1
ATOM 3360 N N . ALA B 1 73 ? 1.819 -5.977 15.188 1 69.31 73 ALA B N 1
ATOM 3361 C CA . ALA B 1 73 ? 0.766 -4.973 15.305 1 69.31 73 ALA B CA 1
ATOM 3362 C C . ALA B 1 73 ? -0.288 -5.152 14.219 1 69.31 73 ALA B C 1
ATOM 3364 O O . ALA B 1 73 ? -1.486 -5.023 14.477 1 69.31 73 ALA B O 1
ATOM 3365 N N . LEU B 1 74 ? 0.163 -5.438 13.047 1 70.44 74 LEU B N 1
ATOM 3366 C CA . LEU B 1 74 ? -0.764 -5.707 11.953 1 70.44 74 LEU B CA 1
ATOM 3367 C C . LEU B 1 74 ? -1.621 -6.93 12.266 1 70.44 74 LEU B C 1
ATOM 3369 O O . LEU B 1 74 ? -2.832 -6.918 12.031 1 70.44 74 LEU B O 1
ATOM 3373 N N . ASP B 1 75 ? -0.994 -7.953 12.781 1 76 75 ASP B N 1
ATOM 3374 C CA . ASP B 1 75 ? -1.708 -9.172 13.156 1 76 75 ASP B CA 1
ATOM 3375 C C . ASP B 1 75 ? -2.811 -8.875 14.172 1 76 75 ASP B C 1
ATOM 3377 O O . ASP B 1 75 ? -3.959 -9.289 13.984 1 76 75 ASP B O 1
ATOM 3381 N N . ASP B 1 76 ? -2.438 -8.125 15.172 1 75.75 76 ASP B N 1
ATOM 3382 C CA . ASP B 1 76 ? -3.402 -7.758 16.203 1 75.75 76 ASP B CA 1
ATOM 3383 C C . ASP B 1 76 ? -4.547 -6.934 15.625 1 75.75 76 ASP B C 1
ATOM 3385 O O . ASP B 1 76 ? -5.707 -7.133 15.977 1 75.75 76 ASP B O 1
ATOM 3389 N N . SER B 1 77 ? -4.18 -6.086 14.773 1 73.62 77 SER B N 1
ATOM 3390 C CA . SER B 1 77 ? -5.188 -5.23 14.156 1 73.62 77 SER B CA 1
ATOM 3391 C C . SER B 1 77 ? -6.191 -6.051 13.352 1 73.62 77 SER B C 1
ATOM 3393 O O . SER B 1 77 ? -7.395 -5.777 13.383 1 73.62 77 SER B O 1
ATOM 3395 N N . ILE B 1 78 ? -5.715 -6.984 12.68 1 77.94 78 ILE B N 1
ATOM 3396 C CA . ILE B 1 78 ? -6.598 -7.844 11.898 1 77.94 78 ILE B CA 1
ATOM 3397 C C . ILE B 1 78 ? -7.555 -8.586 12.836 1 77.94 78 ILE B C 1
ATOM 3399 O O . ILE B 1 78 ? -8.75 -8.695 12.547 1 77.94 78 ILE B O 1
ATOM 3403 N N . GLY B 1 79 ? -7.043 -9.078 13.93 1 83.88 79 GLY B N 1
ATOM 3404 C CA . GLY B 1 79 ? -7.902 -9.703 14.922 1 83.88 79 GLY B CA 1
ATOM 3405 C C . GLY B 1 79 ? -9.016 -8.797 15.406 1 83.88 79 GLY B C 1
ATOM 3406 O O . GLY B 1 79 ? -10.18 -9.188 15.445 1 83.88 79 GLY B O 1
ATOM 3407 N N . GLU B 1 80 ? -8.672 -7.598 15.672 1 79.62 80 GLU B N 1
ATOM 3408 C CA . GLU B 1 80 ? -9.641 -6.633 16.188 1 79.62 80 GLU B CA 1
ATOM 3409 C C . GLU B 1 80 ? -10.656 -6.234 15.125 1 79.62 80 GLU B C 1
ATOM 3411 O O . GLU B 1 80 ? -11.828 -6.027 15.43 1 79.62 80 GLU B O 1
ATOM 3416 N N . ILE B 1 81 ? -10.172 -6.117 13.953 1 76.75 81 ILE B N 1
ATOM 3417 C CA . ILE B 1 81 ? -11.062 -5.785 12.852 1 76.75 81 ILE B CA 1
ATOM 3418 C C . ILE B 1 81 ? -12.094 -6.895 12.672 1 76.75 81 ILE B C 1
ATOM 3420 O O . ILE B 1 81 ? -13.289 -6.617 12.508 1 76.75 81 ILE B O 1
ATOM 3424 N N . MET B 1 82 ? -11.664 -8.094 12.742 1 84.62 82 MET B N 1
ATOM 3425 C CA . MET B 1 82 ? -12.586 -9.219 12.586 1 84.62 82 MET B CA 1
ATOM 3426 C C . MET B 1 82 ? -13.602 -9.25 13.719 1 84.62 82 MET B C 1
ATOM 3428 O O . MET B 1 82 ? -14.781 -9.523 13.492 1 84.62 82 MET B O 1
ATOM 3432 N N . LYS B 1 83 ? -13.148 -8.984 14.867 1 85.94 83 LYS B N 1
ATOM 3433 C CA . LYS B 1 83 ? -14.039 -8.891 16.016 1 85.94 83 LYS B CA 1
ATOM 3434 C C . LYS B 1 83 ? -15.094 -7.809 15.82 1 85.94 83 LYS B C 1
ATOM 3436 O O . LYS B 1 83 ? -16.281 -8.039 16.047 1 85.94 83 LYS B O 1
ATOM 3441 N N . ALA B 1 84 ? -14.648 -6.723 15.398 1 75.19 84 ALA B N 1
ATOM 3442 C CA . ALA B 1 84 ? -15.562 -5.602 15.188 1 75.19 84 ALA B CA 1
ATOM 3443 C C . ALA B 1 84 ? -16.594 -5.926 14.109 1 75.19 84 ALA B C 1
ATOM 3445 O O . ALA B 1 84 ? -17.766 -5.578 14.234 1 75.19 84 ALA B O 1
ATOM 3446 N N . LEU B 1 85 ? -16.125 -6.535 13.055 1 78.94 85 LEU B N 1
ATOM 3447 C CA . LEU B 1 85 ? -17.016 -6.906 11.961 1 78.94 85 LEU B CA 1
ATOM 3448 C C . LEU B 1 85 ? -18.078 -7.887 12.438 1 78.94 85 LEU B C 1
ATOM 3450 O O . LEU B 1 85 ? -19.234 -7.82 11.992 1 78.94 85 LEU B O 1
ATOM 3454 N N . LEU B 1 86 ? -17.688 -8.781 13.32 1 87.12 86 LEU B N 1
ATOM 3455 C CA . LEU B 1 86 ? -18.656 -9.711 13.883 1 87.12 86 LEU B CA 1
ATOM 3456 C C . LEU B 1 86 ? -19.703 -8.969 14.727 1 87.12 86 LEU B C 1
ATOM 3458 O O . LEU B 1 86 ? -20.906 -9.195 14.57 1 87.12 86 LEU B O 1
ATOM 3462 N N . PHE B 1 87 ? -19.25 -8.055 15.508 1 81.75 87 PHE B N 1
ATOM 3463 C CA . PHE B 1 87 ? -20.109 -7.32 16.422 1 81.75 87 PHE B CA 1
ATOM 3464 C C . PHE B 1 87 ? -21.125 -6.473 15.664 1 81.75 87 PHE B C 1
ATOM 3466 O O . PHE B 1 87 ? -22.266 -6.328 16.094 1 81.75 87 PHE B O 1
ATOM 3473 N N . THR B 1 88 ? -20.719 -6.027 14.555 1 72.56 88 THR B N 1
ATOM 3474 C CA . THR B 1 88 ? -21.594 -5.16 13.781 1 72.56 88 THR B CA 1
ATOM 3475 C C . THR B 1 88 ? -22.391 -5.969 12.758 1 72.56 88 THR B C 1
ATOM 3477 O O . THR B 1 88 ? -23.141 -5.406 11.969 1 72.56 88 THR B O 1
ATOM 3480 N N . ASN B 1 89 ? -22.188 -7.191 12.664 1 82.19 89 ASN B N 1
ATOM 3481 C CA . ASN B 1 89 ? -22.828 -8.125 11.75 1 82.19 89 ASN B CA 1
ATOM 3482 C C . ASN B 1 89 ? -22.453 -7.852 10.305 1 82.19 89 ASN B C 1
ATOM 3484 O O . ASN B 1 89 ? -23.141 -8.281 9.383 1 82.19 89 ASN B O 1
ATOM 3488 N N . ALA B 1 90 ? -21.391 -7.18 10.164 1 75.56 90 ALA B N 1
ATOM 3489 C CA . ALA B 1 90 ? -20.922 -6.879 8.82 1 75.56 90 ALA B CA 1
ATOM 3490 C C . ALA B 1 90 ? -20.047 -8.008 8.281 1 75.56 90 ALA B C 1
ATOM 3492 O O . ALA B 1 90 ? -19.75 -8.047 7.082 1 75.56 90 ALA B O 1
ATOM 3493 N N . ILE B 1 91 ? -19.703 -8.93 9.148 1 84.69 91 ILE B N 1
ATOM 3494 C CA . ILE B 1 91 ? -18.734 -9.977 8.812 1 84.69 91 ILE B CA 1
ATOM 3495 C C . ILE B 1 91 ? -19.312 -10.867 7.715 1 84.69 91 ILE B C 1
ATOM 3497 O O . ILE B 1 91 ? -18.562 -11.414 6.898 1 84.69 91 ILE B O 1
ATOM 3501 N N . LYS B 1 92 ? -20.609 -10.953 7.602 1 86 92 LYS B N 1
ATOM 3502 C CA . LYS B 1 92 ? -21.266 -11.836 6.641 1 86 92 LYS B CA 1
ATOM 3503 C C . LYS B 1 92 ? -21.078 -11.328 5.211 1 86 92 LYS B C 1
ATOM 3505 O O . LYS B 1 92 ? -21.172 -12.094 4.254 1 86 92 LYS B O 1
ATOM 3510 N N . ASP B 1 93 ? -20.766 -10.047 5.117 1 76.56 93 ASP B N 1
ATOM 3511 C CA . ASP B 1 93 ? -20.625 -9.422 3.809 1 76.56 93 ASP B CA 1
ATOM 3512 C C . ASP B 1 93 ? -19.203 -8.93 3.586 1 76.56 93 ASP B C 1
ATOM 3514 O O . ASP B 1 93 ? -18.969 -7.984 2.834 1 76.56 93 ASP B O 1
ATOM 3518 N N . THR B 1 94 ? -18.312 -9.578 4.223 1 82.25 94 THR B N 1
ATOM 3519 C CA . THR B 1 94 ? -16.922 -9.117 4.168 1 82.25 94 THR B CA 1
ATOM 3520 C C . THR B 1 94 ? -16.062 -10.102 3.383 1 82.25 94 THR B C 1
ATOM 3522 O O . THR B 1 94 ? -16.188 -11.32 3.547 1 82.25 94 THR B O 1
ATOM 3525 N N . ILE B 1 95 ? -15.289 -9.523 2.443 1 84.5 95 ILE B N 1
ATOM 3526 C CA . ILE B 1 95 ? -14.164 -10.234 1.843 1 84.5 95 ILE B CA 1
ATOM 3527 C C . ILE B 1 95 ? -12.852 -9.625 2.328 1 84.5 95 ILE B C 1
ATOM 3529 O O . ILE B 1 95 ? -12.617 -8.422 2.172 1 84.5 95 ILE B O 1
ATOM 3533 N N . LEU B 1 96 ? -12.047 -10.445 3.01 1 84.44 96 LEU B N 1
ATOM 3534 C CA . LEU B 1 96 ? -10.727 -10.023 3.465 1 84.44 96 LEU B CA 1
ATOM 3535 C C . LEU B 1 96 ? -9.633 -10.57 2.543 1 84.44 96 LEU B C 1
ATOM 3537 O O . LEU B 1 96 ? -9.523 -11.781 2.348 1 84.44 96 LEU B O 1
ATOM 3541 N N . VAL B 1 97 ? -8.922 -9.656 1.926 1 86 97 VAL B N 1
ATOM 3542 C CA . VAL B 1 97 ? -7.777 -10.039 1.108 1 86 97 VAL B CA 1
ATOM 3543 C C . VAL B 1 97 ? -6.488 -9.555 1.764 1 86 97 VAL B C 1
ATOM 3545 O O . VAL B 1 97 ? -6.363 -8.367 2.094 1 86 97 VAL B O 1
ATOM 3548 N N . VAL B 1 98 ? -5.617 -10.461 2.004 1 82.5 98 VAL B N 1
ATOM 3549 C CA . VAL B 1 98 ? -4.273 -10.133 2.465 1 82.5 98 VAL B CA 1
ATOM 3550 C C . VAL B 1 98 ? -3.25 -10.531 1.405 1 82.5 98 VAL B C 1
ATOM 3552 O O . VAL B 1 98 ? -3.246 -11.672 0.939 1 82.5 98 VAL B O 1
ATOM 3555 N N . THR B 1 99 ? -2.463 -9.57 0.968 1 84.19 99 THR B N 1
ATOM 3556 C CA . THR B 1 99 ? -1.516 -9.852 -0.106 1 84.19 99 THR B CA 1
ATOM 3557 C C . THR B 1 99 ? -0.246 -9.023 0.067 1 84.19 99 THR B C 1
ATOM 3559 O O . THR B 1 99 ? -0.305 -7.867 0.495 1 84.19 99 THR B O 1
ATOM 3562 N N . THR B 1 100 ? 0.826 -9.656 -0.311 1 79 100 THR B N 1
ATOM 3563 C CA . THR B 1 100 ? 2.043 -8.875 -0.494 1 79 100 THR B CA 1
ATOM 3564 C C . THR B 1 100 ? 2.031 -8.164 -1.846 1 79 100 THR B C 1
ATOM 3566 O O . THR B 1 100 ? 1.224 -8.492 -2.717 1 79 100 THR B O 1
ATOM 3569 N N . ASP B 1 101 ? 2.889 -7.145 -1.94 1 77.75 101 ASP B N 1
ATOM 3570 C CA . ASP B 1 101 ? 2.93 -6.418 -3.205 1 77.75 101 ASP B CA 1
ATOM 3571 C C . ASP B 1 101 ? 4.254 -6.652 -3.932 1 77.75 101 ASP B C 1
ATOM 3573 O O . ASP B 1 101 ? 4.406 -6.266 -5.09 1 77.75 101 ASP B O 1
ATOM 3577 N N . ASN B 1 102 ? 5.207 -7.246 -3.357 1 81.5 102 ASN B N 1
ATOM 3578 C CA . ASN B 1 102 ? 6.457 -7.727 -3.928 1 81.5 102 ASN B CA 1
ATOM 3579 C C . ASN B 1 102 ? 7.156 -8.711 -2.994 1 81.5 102 ASN B C 1
ATOM 3581 O O . ASN B 1 102 ? 6.715 -8.922 -1.864 1 81.5 102 ASN B O 1
ATOM 3585 N N . GLY B 1 103 ? 8.133 -9.398 -3.512 1 80.06 103 GLY B N 1
ATOM 3586 C CA . GLY B 1 103 ? 8.945 -10.242 -2.639 1 80.06 103 GLY B CA 1
ATOM 3587 C C . GLY B 1 103 ? 9.672 -9.453 -1.566 1 80.06 103 GLY B C 1
ATOM 3588 O O . GLY B 1 103 ? 9.789 -8.234 -1.657 1 80.06 103 GLY B O 1
ATOM 3589 N N . GLY B 1 104 ? 10.109 -10.195 -0.595 1 74.44 104 GLY B N 1
ATOM 3590 C CA . GLY B 1 104 ? 10.828 -9.57 0.507 1 74.44 104 GLY B CA 1
ATOM 3591 C C . GLY B 1 104 ? 12.164 -8.984 0.095 1 74.44 104 GLY B C 1
ATOM 3592 O O . GLY B 1 104 ? 12.805 -9.477 -0.836 1 74.44 104 GLY B O 1
ATOM 3593 N N . ALA B 1 105 ? 12.43 -7.91 0.801 1 66.12 105 ALA B N 1
ATOM 3594 C CA . ALA B 1 105 ? 13.766 -7.34 0.615 1 66.12 105 ALA B CA 1
ATOM 3595 C C . ALA B 1 105 ? 14.812 -8.148 1.367 1 66.12 105 ALA B C 1
ATOM 3597 O O . ALA B 1 105 ? 14.922 -8.062 2.592 1 66.12 105 ALA B O 1
ATOM 3598 N N . SER B 1 106 ? 15.391 -9.078 0.699 1 63.72 106 SER B N 1
ATOM 3599 C CA . SER B 1 106 ? 16.438 -9.93 1.26 1 63.72 106 SER B CA 1
ATOM 3600 C C . SER B 1 106 ? 17.797 -9.578 0.678 1 63.72 106 SER B C 1
ATOM 3602 O O . SER B 1 106 ? 17.906 -8.742 -0.221 1 63.72 106 SER B O 1
ATOM 3604 N N . GLY B 1 107 ? 18.734 -10.164 1.301 1 52.59 107 GLY B N 1
ATOM 3605 C CA . GLY B 1 107 ? 20.078 -9.992 0.771 1 52.59 107 GLY B CA 1
ATOM 3606 C C . GLY B 1 107 ? 20.609 -8.578 0.952 1 52.59 107 GLY B C 1
ATOM 3607 O O . GLY B 1 107 ? 21.375 -8.094 0.122 1 52.59 107 GLY B O 1
ATOM 3608 N N . GLY B 1 108 ? 20 -8 1.97 1 49.56 108 GLY B N 1
ATOM 3609 C CA . GLY B 1 108 ? 20.484 -6.664 2.264 1 49.56 108 GLY B CA 1
ATOM 3610 C C . GLY B 1 108 ? 19.734 -5.574 1.526 1 49.56 108 GLY B C 1
ATOM 3611 O O . GLY B 1 108 ? 20.031 -4.387 1.695 1 49.56 108 GLY B O 1
ATOM 3612 N N . VAL B 1 109 ? 18.797 -6.082 0.673 1 42.78 109 VAL B N 1
ATOM 3613 C CA . VAL B 1 109 ? 18 -5.09 -0.041 1 42.78 109 VAL B CA 1
ATOM 3614 C C . VAL B 1 109 ? 17.156 -4.289 0.952 1 42.78 109 VAL B C 1
ATOM 3616 O O . VAL B 1 109 ? 16.609 -4.852 1.902 1 42.78 109 VAL B O 1
ATOM 3619 N N . ASP B 1 110 ? 17.062 -2.943 0.8 1 43.75 110 ASP B N 1
ATOM 3620 C CA . ASP B 1 110 ? 16.328 -1.965 1.588 1 43.75 110 ASP B CA 1
ATOM 3621 C C . ASP B 1 110 ? 16.641 -2.1 3.074 1 43.75 110 ASP B C 1
ATOM 3623 O O . ASP B 1 110 ? 15.82 -1.747 3.926 1 43.75 110 ASP B O 1
ATOM 3627 N N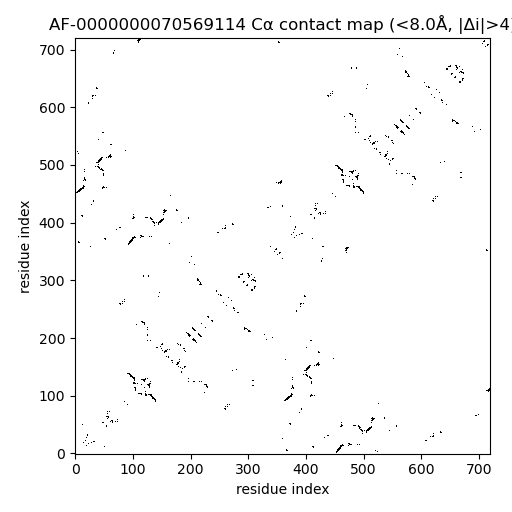 . ASN B 1 111 ? 17.766 -2.73 3.41 1 41.56 111 ASN B N 1
ATOM 3628 C CA . ASN B 1 111 ? 18.156 -2.984 4.793 1 41.56 111 ASN B CA 1
ATOM 3629 C C . ASN B 1 111 ? 17.094 -3.783 5.539 1 41.56 111 ASN B C 1
ATOM 3631 O O . ASN B 1 111 ? 16.797 -3.502 6.699 1 41.56 111 ASN B O 1
ATOM 3635 N N . SER B 1 112 ? 16.453 -4.473 4.695 1 48.84 112 SER B N 1
ATOM 3636 C CA . SER B 1 112 ? 15.352 -5.25 5.27 1 48.84 112 SER B CA 1
ATOM 3637 C C . SER B 1 112 ? 15.789 -6.688 5.547 1 48.84 112 SER B C 1
ATOM 3639 O O . SER B 1 112 ? 16.781 -7.164 4.988 1 48.84 112 SER B O 1
ATOM 3641 N N . ALA B 1 113 ? 15.219 -7.246 6.66 1 48.16 113 ALA B N 1
ATOM 3642 C CA . ALA B 1 113 ? 15.508 -8.617 7.078 1 48.16 113 ALA B CA 1
ATOM 3643 C C . ALA B 1 113 ? 14.461 -9.586 6.527 1 48.16 113 ALA B C 1
ATOM 3645 O O . ALA B 1 113 ? 14.219 -10.641 7.109 1 48.16 113 ALA B O 1
ATOM 3646 N N . GLY B 1 114 ? 13.969 -9.133 5.395 1 59.81 114 GLY B N 1
ATOM 3647 C CA . GLY B 1 114 ? 13.023 -10.094 4.84 1 59.81 114 GLY B CA 1
ATOM 3648 C C . GLY B 1 114 ? 13.688 -11.359 4.34 1 59.81 114 GLY B C 1
ATOM 3649 O O . GLY B 1 114 ? 14.898 -11.375 4.086 1 59.81 114 GLY B O 1
ATOM 3650 N N . SER B 1 115 ? 12.945 -12.461 4.43 1 65.31 115 SER B N 1
ATOM 3651 C CA . SER B 1 115 ? 13.461 -13.719 3.91 1 65.31 115 SER B CA 1
ATOM 3652 C C . SER B 1 115 ? 12.539 -14.297 2.84 1 65.31 115 SER B C 1
ATOM 3654 O O . SER B 1 115 ? 11.328 -14.438 3.062 1 65.31 115 SER B O 1
ATOM 3656 N N . ASN B 1 116 ? 13.172 -14.492 1.659 1 76.12 116 ASN B N 1
ATOM 3657 C CA . ASN B 1 116 ? 12.477 -15.164 0.569 1 76.12 116 ASN B CA 1
ATOM 3658 C C . ASN B 1 116 ? 12.891 -16.625 0.469 1 76.12 116 ASN B C 1
ATOM 3660 O O . ASN B 1 116 ? 12.344 -17.375 -0.347 1 76.12 116 ASN B O 1
ATOM 3664 N N . TRP B 1 117 ? 13.773 -16.953 1.406 1 75.5 117 TRP B N 1
ATOM 3665 C CA . TRP B 1 117 ? 14.273 -18.328 1.355 1 75.5 117 TRP B CA 1
ATOM 3666 C C . TRP B 1 117 ? 13.125 -19.328 1.409 1 75.5 117 TRP B C 1
ATOM 3668 O O . TRP B 1 117 ? 12.195 -19.172 2.203 1 75.5 117 TRP B O 1
ATOM 3678 N N . PRO B 1 118 ? 13.188 -20.422 0.434 1 81.31 118 PRO B N 1
ATOM 3679 C CA . PRO B 1 118 ? 14.281 -20.875 -0.429 1 81.31 118 PRO B CA 1
ATOM 3680 C C . PRO B 1 118 ? 14.18 -20.312 -1.849 1 81.31 118 PRO B C 1
ATOM 3682 O O . PRO B 1 118 ? 14.898 -20.766 -2.744 1 81.31 118 PRO B O 1
ATOM 3685 N N . LEU B 1 119 ? 13.352 -19.391 -2.07 1 88.19 119 LEU B N 1
ATOM 3686 C CA . LEU B 1 119 ? 13.156 -18.828 -3.4 1 88.19 119 LEU B CA 1
ATOM 3687 C C . LEU B 1 119 ? 14.328 -17.938 -3.785 1 88.19 119 LEU B C 1
ATOM 3689 O O . LEU B 1 119 ? 14.859 -17.203 -2.945 1 88.19 119 LEU B O 1
ATOM 3693 N N . ARG B 1 120 ? 14.633 -17.984 -4.996 1 91.25 120 ARG B N 1
ATOM 3694 C CA . ARG B 1 120 ? 15.742 -17.234 -5.562 1 91.25 120 ARG B CA 1
ATOM 3695 C C . ARG B 1 120 ? 15.391 -15.758 -5.684 1 91.25 120 ARG B C 1
ATOM 3697 O O . ARG B 1 120 ? 14.273 -15.406 -6.074 1 91.25 120 ARG B O 1
ATOM 3704 N N . GLY B 1 121 ? 16.391 -14.938 -5.297 1 89.56 121 GLY B N 1
ATOM 3705 C CA . GLY B 1 121 ? 16.266 -13.516 -5.57 1 89.56 121 GLY B CA 1
ATOM 3706 C C . GLY B 1 121 ? 15.633 -12.742 -4.426 1 89.56 121 GLY B C 1
ATOM 3707 O O . GLY B 1 121 ? 15.516 -13.258 -3.309 1 89.56 121 GLY B O 1
ATOM 3708 N N . THR B 1 122 ? 15.305 -11.445 -4.695 1 84.19 122 THR B N 1
ATOM 3709 C CA . THR B 1 122 ? 14.805 -10.484 -3.721 1 84.19 122 THR B CA 1
ATOM 3710 C C . THR B 1 122 ? 13.93 -9.43 -4.398 1 84.19 122 THR B C 1
ATOM 3712 O O . THR B 1 122 ? 13.789 -9.43 -5.621 1 84.19 122 THR B O 1
ATOM 3715 N N . LYS B 1 123 ? 13.367 -8.633 -3.543 1 77.56 123 LYS B N 1
ATOM 3716 C CA . LYS B 1 123 ? 12.609 -7.5 -4.066 1 77.56 123 LYS B CA 1
ATOM 3717 C C . LYS B 1 123 ? 13.32 -6.863 -5.254 1 77.56 123 LYS B C 1
ATOM 3719 O O . LYS B 1 123 ? 14.539 -6.68 -5.227 1 77.56 123 LYS B O 1
ATOM 3724 N N . GLY B 1 124 ? 12.609 -6.551 -6.27 1 82.06 124 GLY B N 1
ATOM 3725 C CA . GLY B 1 124 ? 13.18 -5.906 -7.438 1 82.06 124 GLY B CA 1
ATOM 3726 C C . GLY B 1 124 ? 13.594 -6.887 -8.523 1 82.06 124 GLY B C 1
ATOM 3727 O O . GLY B 1 124 ? 13.703 -6.516 -9.688 1 82.06 124 GLY B O 1
ATOM 3728 N N . THR B 1 125 ? 13.898 -8.094 -8.117 1 90.19 125 THR B N 1
ATOM 3729 C CA . THR B 1 125 ? 14.312 -9.094 -9.102 1 90.19 125 THR B CA 1
ATOM 3730 C C . THR B 1 125 ? 13.094 -9.805 -9.688 1 90.19 125 THR B C 1
ATOM 3732 O O . THR B 1 125 ? 11.984 -9.695 -9.156 1 90.19 125 THR B O 1
ATOM 3735 N N . LEU B 1 126 ? 13.375 -10.492 -10.789 1 96.06 126 LEU B N 1
ATOM 3736 C CA . LEU B 1 126 ? 12.297 -11.242 -11.43 1 96.06 126 LEU B CA 1
ATOM 3737 C C . LEU B 1 126 ? 12.406 -12.727 -11.117 1 96.06 126 LEU B C 1
ATOM 3739 O O . LEU B 1 126 ? 11.703 -13.547 -11.719 1 96.06 126 LEU B O 1
ATOM 3743 N N . TRP B 1 127 ? 13.32 -13.023 -10.18 1 96.12 127 TRP B N 1
ATOM 3744 C CA . TRP B 1 127 ? 13.336 -14.375 -9.625 1 96.12 127 TRP B CA 1
ATOM 3745 C C . TRP B 1 127 ? 12.133 -14.609 -8.727 1 96.12 127 TRP B C 1
ATOM 3747 O O . TRP B 1 127 ? 11.445 -13.664 -8.328 1 96.12 127 TRP B O 1
ATOM 3757 N N . GLU B 1 128 ? 11.844 -15.883 -8.422 1 95.75 128 GLU B N 1
ATOM 3758 C CA . GLU B 1 128 ? 10.68 -16.219 -7.609 1 95.75 128 GLU B CA 1
ATOM 3759 C C . GLU B 1 128 ? 10.672 -15.43 -6.301 1 95.75 128 GLU B C 1
ATOM 3761 O O . GLU B 1 128 ? 9.625 -14.969 -5.848 1 95.75 128 GLU B O 1
ATOM 3766 N N . GLY B 1 129 ? 11.789 -15.211 -5.711 1 90.56 129 GLY B N 1
ATOM 3767 C CA . GLY B 1 129 ? 11.867 -14.477 -4.461 1 90.56 129 GLY B CA 1
ATOM 3768 C C . GLY B 1 129 ? 11.422 -13.031 -4.586 1 90.56 129 GLY B C 1
ATOM 3769 O O . GLY B 1 129 ? 11.102 -12.383 -3.588 1 90.56 129 GLY B O 1
ATOM 3770 N N . GLY B 1 130 ? 11.422 -12.508 -5.789 1 89.88 130 GLY B N 1
ATOM 3771 C CA . GLY B 1 130 ? 11.023 -11.125 -6.016 1 89.88 130 GLY B CA 1
ATOM 3772 C C . GLY B 1 130 ? 9.578 -10.984 -6.453 1 89.88 130 GLY B C 1
ATOM 3773 O O . GLY B 1 130 ? 8.977 -9.93 -6.281 1 89.88 130 GLY B O 1
ATOM 3774 N N . VAL B 1 131 ? 9 -12.133 -6.938 1 94.25 131 VAL B N 1
ATOM 3775 C CA . VAL B 1 131 ? 7.73 -11.906 -7.617 1 94.25 131 VAL B CA 1
ATOM 3776 C C . VAL B 1 131 ? 6.699 -12.93 -7.145 1 94.25 131 VAL B C 1
ATOM 3778 O O . VAL B 1 131 ? 5.5 -12.773 -7.402 1 94.25 131 VAL B O 1
ATOM 3781 N N . ARG B 1 132 ? 7.07 -14.031 -6.574 1 93.62 132 ARG B N 1
ATOM 3782 C CA . ARG B 1 132 ? 6.082 -14.93 -5.984 1 93.62 132 ARG B CA 1
ATOM 3783 C C . ARG B 1 132 ? 5.547 -14.367 -4.672 1 93.62 132 ARG B C 1
ATOM 3785 O O . ARG B 1 132 ? 6.277 -14.289 -3.68 1 93.62 132 ARG B O 1
ATOM 3792 N N . GLY B 1 133 ? 4.328 -13.992 -4.691 1 87.44 133 GLY B N 1
ATOM 3793 C CA . GLY B 1 133 ? 3.734 -13.289 -3.564 1 87.44 133 GLY B CA 1
ATOM 3794 C C . GLY B 1 133 ? 3.102 -14.219 -2.545 1 87.44 133 GLY B C 1
ATOM 3795 O O . GLY B 1 133 ? 2.943 -15.414 -2.801 1 87.44 133 GLY B O 1
ATOM 3796 N N . VAL B 1 134 ? 2.838 -13.648 -1.402 1 83.19 134 VAL B N 1
ATOM 3797 C CA . VAL B 1 134 ? 2.08 -14.297 -0.334 1 83.19 134 VAL B CA 1
ATOM 3798 C C . VAL B 1 134 ? 0.7 -13.648 -0.219 1 83.19 134 VAL B C 1
ATOM 3800 O O . VAL B 1 134 ? 0.582 -12.422 -0.167 1 83.19 134 VAL B O 1
ATOM 3803 N N . ALA B 1 135 ? -0.333 -14.539 -0.203 1 87.44 135 ALA B N 1
ATOM 3804 C CA . ALA B 1 135 ? -1.677 -13.977 -0.111 1 87.44 135 ALA B CA 1
ATOM 3805 C C . ALA B 1 135 ? -2.68 -15.023 0.369 1 87.44 135 ALA B C 1
ATOM 3807 O O . ALA B 1 135 ? -2.436 -16.219 0.249 1 87.44 135 ALA B O 1
ATOM 3808 N N . PHE B 1 136 ? -3.732 -14.539 0.981 1 88.19 136 PHE B N 1
ATOM 3809 C CA . PHE B 1 136 ? -4.926 -15.344 1.217 1 88.19 136 PHE B CA 1
ATOM 3810 C C . PHE B 1 136 ? -6.184 -14.484 1.132 1 88.19 136 PHE B C 1
ATOM 3812 O O . PHE B 1 136 ? -6.105 -13.258 1.2 1 88.19 136 PHE B O 1
ATOM 3819 N N . VAL B 1 137 ? -7.277 -15.148 0.89 1 90.75 137 VAL B N 1
ATOM 3820 C CA . VAL B 1 137 ? -8.594 -14.516 0.92 1 90.75 137 VAL B CA 1
ATOM 3821 C C . VAL B 1 137 ? -9.484 -15.227 1.934 1 90.75 137 VAL B C 1
ATOM 3823 O O . VAL B 1 137 ? -9.461 -16.453 2.039 1 90.75 137 VAL B O 1
ATOM 3826 N N . TRP B 1 138 ? -10.156 -14.414 2.699 1 91 138 TRP B N 1
ATOM 3827 C CA . TRP B 1 138 ? -11.125 -14.938 3.654 1 91 138 TRP B CA 1
ATOM 3828 C C . TRP B 1 138 ? -12.5 -14.305 3.447 1 91 138 TRP B C 1
ATOM 3830 O O . TRP B 1 138 ? -12.594 -13.102 3.178 1 91 138 TRP B O 1
ATOM 3840 N N . SER B 1 139 ? -13.484 -15.102 3.543 1 91.81 139 SER B N 1
ATOM 3841 C CA . SER B 1 139 ? -14.883 -14.664 3.506 1 91.81 139 SER B CA 1
ATOM 3842 C C . SER B 1 139 ? -15.812 -15.75 4.047 1 91.81 139 SER B C 1
ATOM 3844 O O . SER B 1 139 ? -15.469 -16.938 4.039 1 91.81 139 SER B O 1
ATOM 3846 N N . THR B 1 140 ? -16.984 -15.281 4.5 1 91.38 140 THR B N 1
ATOM 3847 C CA . THR B 1 140 ? -17.984 -16.25 4.91 1 91.38 140 THR B CA 1
ATOM 3848 C C . THR B 1 140 ? -18.5 -17.031 3.705 1 91.38 140 THR B C 1
ATOM 3850 O O . THR B 1 140 ? -19.125 -18.094 3.859 1 91.38 140 THR B O 1
ATOM 3853 N N . PHE B 1 141 ? -18.219 -16.594 2.457 1 89.75 141 PHE B N 1
ATOM 3854 C CA . PHE B 1 141 ? -18.625 -17.266 1.234 1 89.75 141 PHE B CA 1
ATOM 3855 C C . PHE B 1 141 ? -17.766 -18.5 0.983 1 89.75 141 PHE B C 1
ATOM 3857 O O . PHE B 1 141 ? -18.109 -19.359 0.177 1 89.75 141 PHE B O 1
ATOM 3864 N N . ILE B 1 142 ? -16.625 -18.484 1.577 1 91.94 142 ILE B N 1
ATOM 3865 C CA . ILE B 1 142 ? -15.734 -19.625 1.453 1 91.94 142 ILE B CA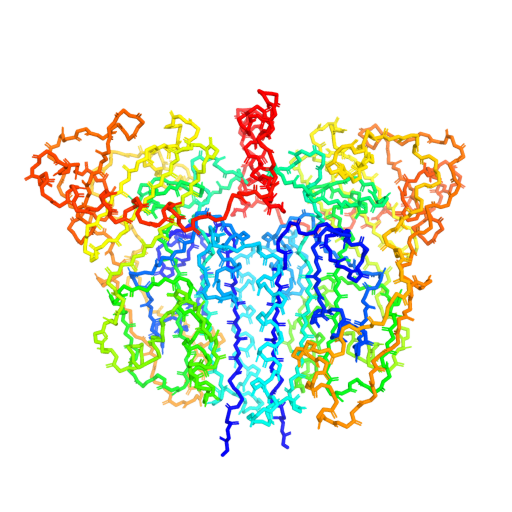 1
ATOM 3866 C C . ILE B 1 142 ? -16.156 -20.719 2.428 1 91.94 142 ILE B C 1
ATOM 3868 O O . ILE B 1 142 ? -16 -20.578 3.643 1 91.94 142 ILE B O 1
ATOM 3872 N N . ARG B 1 143 ? -16.656 -21.812 1.919 1 89.88 143 ARG B N 1
ATOM 3873 C CA . ARG B 1 143 ? -17.188 -22.891 2.744 1 89.88 143 ARG B CA 1
ATOM 3874 C C . ARG B 1 143 ? -16.141 -23.969 2.994 1 89.88 143 ARG B C 1
ATOM 3876 O O . ARG B 1 143 ? -16.203 -24.672 3.994 1 89.88 143 ARG B O 1
ATOM 3883 N N . ARG B 1 144 ? -15.234 -24.047 2.111 1 91.75 144 ARG B N 1
ATOM 3884 C CA . ARG B 1 144 ? -14.172 -25.047 2.23 1 91.75 144 ARG B CA 1
ATOM 3885 C C . ARG B 1 144 ? -12.797 -24.391 2.178 1 91.75 144 ARG B C 1
ATOM 3887 O O . ARG B 1 144 ? -12.242 -24.188 1.097 1 91.75 144 ARG B O 1
ATOM 3894 N N . PRO B 1 145 ? -12.289 -24.062 3.395 1 93.12 145 PRO B N 1
ATOM 3895 C CA . PRO B 1 145 ? -10.922 -23.547 3.408 1 93.12 145 PRO B CA 1
ATOM 3896 C C . PRO B 1 145 ? -9.93 -24.484 2.721 1 93.12 145 PRO B C 1
ATOM 3898 O O . PRO B 1 145 ? -10.047 -25.719 2.846 1 93.12 145 PRO B O 1
ATOM 3901 N N . HIS B 1 146 ? -8.961 -23.938 1.856 1 92.56 146 HIS B N 1
ATOM 3902 C CA . HIS B 1 146 ? -8 -24.766 1.14 1 92.56 146 HIS B CA 1
ATOM 3903 C C . HIS B 1 146 ? -6.805 -23.953 0.674 1 92.56 146 HIS B C 1
ATOM 3905 O O . HIS B 1 146 ? -6.777 -22.734 0.851 1 92.56 146 HIS B O 1
ATOM 3911 N N . VAL B 1 147 ? -5.828 -24.688 0.214 1 91.25 147 VAL B N 1
ATOM 3912 C CA . VAL B 1 147 ? -4.672 -24.078 -0.437 1 91.25 147 VAL B CA 1
ATOM 3913 C C . VAL B 1 147 ? -4.859 -24.109 -1.953 1 91.25 147 VAL B C 1
ATOM 3915 O O . VAL B 1 147 ? -5.016 -25.172 -2.545 1 91.25 147 VAL B O 1
ATOM 3918 N N . ALA B 1 148 ? -4.934 -22.906 -2.541 1 93.75 148 ALA B N 1
ATOM 3919 C CA . ALA B 1 148 ? -5.113 -22.781 -3.986 1 93.75 148 ALA B CA 1
ATOM 3920 C C . ALA B 1 148 ? -3.777 -22.891 -4.715 1 93.75 148 ALA B C 1
ATOM 3922 O O . ALA B 1 148 ? -2.799 -22.25 -4.336 1 93.75 148 ALA B O 1
ATOM 3923 N N . HIS B 1 149 ? -3.752 -23.703 -5.762 1 92.69 149 HIS B N 1
ATOM 3924 C CA . HIS B 1 149 ? -2.551 -23.875 -6.57 1 92.69 149 HIS B CA 1
ATOM 3925 C C . HIS B 1 149 ? -2.748 -23.328 -7.977 1 92.69 149 HIS B C 1
ATOM 3927 O O . HIS B 1 149 ? -1.869 -23.453 -8.828 1 92.69 149 HIS B O 1
ATOM 3933 N N . GLN B 1 150 ? -3.877 -22.719 -8.18 1 95.38 150 GLN B N 1
ATOM 3934 C CA . GLN B 1 150 ? -4.152 -22.094 -9.469 1 95.38 150 GLN B CA 1
ATOM 3935 C C . GLN B 1 150 ? -3.266 -20.875 -9.688 1 95.38 150 GLN B C 1
ATOM 3937 O O . GLN B 1 150 ? -3.033 -20.094 -8.758 1 95.38 150 GLN B O 1
ATOM 3942 N N . LEU B 1 151 ? -2.779 -20.766 -10.953 1 96.94 151 LEU B N 1
ATOM 3943 C CA . LEU B 1 151 ? -1.985 -19.594 -11.305 1 96.94 151 LEU B CA 1
ATOM 3944 C C . LEU B 1 151 ? -2.818 -18.312 -11.195 1 96.94 151 LEU B C 1
ATOM 3946 O O . LEU B 1 151 ? -3.902 -18.234 -11.781 1 96.94 151 LEU B O 1
ATOM 3950 N N . MET B 1 152 ? -2.377 -17.359 -10.352 1 97.12 152 MET B N 1
ATOM 3951 C CA . MET B 1 152 ? -3.055 -16.094 -10.156 1 97.12 152 MET B CA 1
ATOM 3952 C C . MET B 1 152 ? -2.051 -14.938 -10.109 1 97.12 152 MET B C 1
ATOM 3954 O O . MET B 1 152 ? -0.917 -15.117 -9.656 1 97.12 152 MET B O 1
ATOM 3958 N N . HIS B 1 153 ? -2.428 -13.844 -10.672 1 97.44 153 HIS B N 1
ATOM 3959 C CA . HIS B 1 153 ? -1.615 -12.633 -10.664 1 97.44 153 HIS B CA 1
ATOM 3960 C C . HIS B 1 153 ? -2.318 -11.5 -9.922 1 97.44 153 HIS B C 1
ATOM 3962 O O . HIS B 1 153 ? -3.549 -11.469 -9.852 1 97.44 153 HIS B O 1
ATOM 3968 N N . ILE B 1 154 ? -1.558 -10.602 -9.391 1 93.62 154 ILE B N 1
ATOM 3969 C CA . ILE B 1 154 ? -2.084 -9.484 -8.617 1 93.62 154 ILE B CA 1
ATOM 3970 C C . ILE B 1 154 ? -3.059 -8.672 -9.469 1 93.62 154 ILE B C 1
ATOM 3972 O O . ILE B 1 154 ? -3.996 -8.07 -8.945 1 93.62 154 ILE B O 1
ATOM 3976 N N . THR B 1 155 ? -2.971 -8.68 -10.812 1 92.25 155 THR B N 1
ATOM 3977 C CA . THR B 1 155 ? -3.91 -8 -11.695 1 92.25 155 THR B CA 1
ATOM 3978 C C . THR B 1 155 ? -5.293 -8.633 -11.609 1 92.25 155 THR B C 1
ATOM 3980 O O . THR B 1 155 ? -6.285 -8.039 -12.039 1 92.25 155 THR B O 1
ATOM 3983 N N . ASP B 1 156 ? -5.383 -9.797 -11.102 1 96.31 156 ASP B N 1
ATOM 3984 C CA . ASP B 1 156 ? -6.637 -10.539 -11.109 1 96.31 156 ASP B CA 1
ATOM 3985 C C . ASP B 1 156 ? -7.562 -10.07 -9.992 1 96.31 156 ASP B C 1
ATOM 3987 O O . ASP B 1 156 ? -8.758 -10.375 -10 1 96.31 156 ASP B O 1
ATOM 3991 N N . TRP B 1 157 ? -7.051 -9.305 -9.078 1 90.56 157 TRP B N 1
ATOM 3992 C CA . TRP B 1 157 ? -7.844 -8.961 -7.902 1 90.56 157 TRP B CA 1
ATOM 3993 C C . TRP B 1 157 ? -9 -8.047 -8.281 1 90.56 157 TRP B C 1
ATOM 3995 O O . TRP B 1 157 ? -10.125 -8.234 -7.82 1 90.56 157 TRP B O 1
ATOM 4005 N N . LEU B 1 158 ? -8.773 -7.059 -9.164 1 84.44 158 LEU B N 1
ATOM 4006 C CA . LEU B 1 158 ? -9.836 -6.117 -9.5 1 84.44 158 LEU B CA 1
ATOM 4007 C C . LEU B 1 158 ? -11.031 -6.848 -10.102 1 84.44 158 LEU B C 1
ATOM 4009 O O . LEU B 1 158 ? -12.141 -6.785 -9.562 1 84.44 158 LEU B O 1
ATOM 4013 N N . PRO B 1 159 ? -10.844 -7.617 -11.172 1 89.81 159 PRO B N 1
ATOM 4014 C CA . PRO B 1 159 ? -12.016 -8.281 -11.734 1 89.81 159 PRO B CA 1
ATOM 4015 C C . PRO B 1 159 ? -12.602 -9.336 -10.805 1 89.81 159 PRO B C 1
ATOM 4017 O O . PRO B 1 159 ? -13.812 -9.57 -10.812 1 89.81 159 PRO B O 1
ATOM 4020 N N . THR B 1 160 ? -11.805 -9.953 -9.977 1 91.81 160 THR B N 1
ATOM 4021 C CA . THR B 1 160 ? -12.273 -10.977 -9.039 1 91.81 160 THR B CA 1
ATOM 4022 C C . THR B 1 160 ? -13.188 -10.359 -7.98 1 91.81 160 THR B C 1
ATOM 4024 O O . THR B 1 160 ? -14.297 -10.844 -7.754 1 91.81 160 THR B O 1
ATOM 4027 N N . LEU B 1 161 ? -12.742 -9.25 -7.387 1 84 161 LEU B N 1
ATOM 4028 C CA . LEU B 1 161 ? -13.531 -8.594 -6.348 1 84 161 LEU B CA 1
ATOM 4029 C C . LEU B 1 161 ? -14.742 -7.887 -6.945 1 84 161 LEU B C 1
ATOM 4031 O O . LEU B 1 161 ? -15.797 -7.82 -6.316 1 84 161 LEU B O 1
ATOM 4035 N N . TYR B 1 162 ? -14.555 -7.371 -8.141 1 80.12 162 TYR B N 1
ATOM 4036 C CA . TYR B 1 162 ? -15.672 -6.762 -8.852 1 80.12 162 TYR B CA 1
ATOM 4037 C C . TYR B 1 162 ? -16.781 -7.781 -9.102 1 80.12 162 TYR B C 1
ATOM 4039 O O . TYR B 1 162 ? -17.953 -7.496 -8.867 1 80.12 162 TYR B O 1
ATOM 4047 N N . ALA B 1 163 ? -16.406 -8.906 -9.516 1 85.69 163 ALA B N 1
ATOM 4048 C CA . ALA B 1 163 ? -17.359 -9.977 -9.758 1 85.69 163 ALA B CA 1
ATOM 4049 C C . ALA B 1 163 ? -18.016 -10.445 -8.453 1 85.69 163 ALA B C 1
ATOM 4051 O O . ALA B 1 163 ? -19.219 -10.672 -8.398 1 85.69 163 ALA B O 1
ATOM 4052 N N . ALA B 1 164 ? -17.234 -10.562 -7.445 1 83.06 164 ALA B N 1
ATOM 4053 C CA . ALA B 1 164 ? -17.75 -10.969 -6.141 1 83.06 164 ALA B CA 1
ATOM 4054 C C . ALA B 1 164 ? -18.812 -10 -5.637 1 83.06 164 ALA B C 1
ATOM 4056 O O . ALA B 1 164 ? -19.75 -10.406 -4.953 1 83.06 164 ALA B O 1
ATOM 4057 N N . ALA B 1 165 ? -18.625 -8.758 -5.984 1 75.56 165 ALA B N 1
ATOM 4058 C CA . ALA B 1 165 ? -19.562 -7.715 -5.551 1 75.56 165 ALA B CA 1
ATOM 4059 C C . ALA B 1 165 ? -20.781 -7.656 -6.457 1 75.56 165 ALA B C 1
ATOM 4061 O O . ALA B 1 165 ? -21.656 -6.812 -6.27 1 75.56 165 ALA B O 1
ATOM 4062 N N . GLY B 1 166 ? -20.812 -8.5 -7.43 1 77.25 166 GLY B N 1
ATOM 4063 C CA . GLY B 1 166 ? -21.969 -8.57 -8.297 1 77.25 166 GLY B CA 1
ATOM 4064 C C . GLY B 1 166 ? -21.797 -7.824 -9.602 1 77.25 166 GLY B C 1
ATOM 4065 O O . GLY B 1 166 ? -22.734 -7.742 -10.406 1 77.25 166 GLY B O 1
ATOM 4066 N N . GLY B 1 167 ? -20.562 -7.34 -9.828 1 75.56 167 GLY B N 1
ATOM 4067 C CA . GLY B 1 167 ? -20.297 -6.617 -11.062 1 75.56 167 GLY B CA 1
ATOM 4068 C C . GLY B 1 167 ? -20.078 -7.531 -12.25 1 75.56 167 GLY B C 1
ATOM 4069 O O . GLY B 1 167 ? -19.797 -8.719 -12.086 1 75.56 167 GLY B O 1
ATOM 4070 N N . LYS B 1 168 ? -20.281 -6.875 -13.398 1 84.75 168 LYS B N 1
ATOM 4071 C CA . LYS B 1 168 ? -19.953 -7.562 -14.641 1 84.75 168 LYS B CA 1
ATOM 4072 C C . LYS B 1 168 ? -18.531 -7.215 -15.102 1 84.75 168 LYS B C 1
ATOM 4074 O O . LYS B 1 168 ? -18.25 -6.062 -15.438 1 84.75 168 LYS B O 1
ATOM 4079 N N . VAL B 1 169 ? -17.75 -8.242 -15.148 1 87 169 VAL B N 1
ATOM 4080 C CA . VAL B 1 169 ? -16.328 -8.047 -15.406 1 87 169 VAL B CA 1
ATOM 4081 C C . VAL B 1 169 ? -16.141 -7.316 -16.734 1 87 169 VAL B C 1
ATOM 4083 O O . VAL B 1 169 ? -15.211 -6.516 -16.875 1 87 169 VAL B O 1
ATOM 4086 N N . ASP B 1 170 ? -17.016 -7.465 -17.672 1 86.94 170 ASP B N 1
ATOM 4087 C CA . ASP B 1 170 ? -16.922 -6.824 -18.984 1 86.94 170 ASP B CA 1
ATOM 4088 C C . ASP B 1 170 ? -16.969 -5.301 -18.844 1 86.94 170 ASP B C 1
ATOM 4090 O O . ASP B 1 170 ? -16.484 -4.582 -19.719 1 86.94 170 ASP B O 1
ATOM 4094 N N . ASP B 1 171 ? -17.5 -4.852 -17.797 1 76.19 171 ASP B N 1
ATOM 4095 C CA . ASP B 1 171 ? -17.625 -3.414 -17.562 1 76.19 171 ASP B CA 1
ATOM 4096 C C . ASP B 1 171 ? -16.25 -2.783 -17.328 1 76.19 171 ASP B C 1
ATOM 4098 O O . ASP B 1 171 ? -16.094 -1.565 -17.438 1 76.19 171 ASP B O 1
ATOM 4102 N N . LEU B 1 172 ? -15.281 -3.613 -17.016 1 79.81 172 LEU B N 1
ATOM 4103 C CA . LEU B 1 172 ? -13.969 -3.1 -16.625 1 79.81 172 LEU B CA 1
ATOM 4104 C C . LEU B 1 172 ? -13.125 -2.801 -17.859 1 79.81 172 LEU B C 1
ATOM 4106 O O . LEU B 1 172 ? -12.039 -2.227 -17.75 1 79.81 172 LEU B O 1
ATOM 4110 N N . GLY B 1 173 ? -13.633 -3.145 -19.047 1 83.62 173 GLY B N 1
ATOM 4111 C CA . GLY B 1 173 ? -12.914 -2.863 -20.266 1 83.62 173 GLY B CA 1
ATOM 4112 C C . GLY B 1 173 ? -11.766 -3.824 -20.531 1 83.62 173 GLY B C 1
ATOM 4113 O O . GLY B 1 173 ? -11.867 -5.012 -20.203 1 83.62 173 GLY B O 1
ATOM 4114 N N . ASP B 1 174 ? -10.734 -3.24 -21.219 1 85.06 174 ASP B N 1
ATOM 4115 C CA . ASP B 1 174 ? -9.594 -4.059 -21.609 1 85.06 174 ASP B CA 1
ATOM 4116 C C . ASP B 1 174 ? -8.539 -4.105 -20.516 1 85.06 174 ASP B C 1
ATOM 4118 O O . ASP B 1 174 ? -7.66 -3.238 -20.453 1 85.06 174 ASP B O 1
ATOM 4122 N N . ILE B 1 175 ? -8.609 -5.125 -19.719 1 88.5 175 ILE B N 1
ATOM 4123 C CA . ILE B 1 175 ? -7.637 -5.289 -18.641 1 88.5 175 ILE B CA 1
ATOM 4124 C C . ILE B 1 175 ? -6.938 -6.641 -18.781 1 88.5 175 ILE B C 1
ATOM 4126 O O . ILE B 1 175 ? -7.398 -7.512 -19.516 1 88.5 175 ILE B O 1
ATOM 4130 N N . ASP B 1 176 ? -5.852 -6.766 -18.094 1 92.62 176 ASP B N 1
ATOM 4131 C CA . ASP B 1 176 ? -5.074 -8 -18.125 1 92.62 176 ASP B CA 1
ATOM 4132 C C . ASP B 1 176 ? -5.566 -8.992 -17.078 1 92.62 176 ASP B C 1
ATOM 4134 O O . ASP B 1 176 ? -5.363 -10.195 -17.203 1 92.62 176 ASP B O 1
ATOM 4138 N N . GLY B 1 177 ? -6.176 -8.43 -16.031 1 95.25 177 GLY B N 1
ATOM 4139 C CA . GLY B 1 177 ? -6.668 -9.266 -14.945 1 95.25 177 GLY B CA 1
ATOM 4140 C C . GLY B 1 177 ? -7.777 -10.203 -15.375 1 95.25 177 GLY B C 1
ATOM 4141 O O . GLY B 1 177 ? -8.547 -9.891 -16.281 1 95.25 177 GLY B O 1
ATOM 4142 N N . ILE B 1 178 ? -7.883 -11.328 -14.711 1 96.88 178 ILE B N 1
ATOM 4143 C CA . ILE B 1 178 ? -8.883 -12.367 -14.953 1 96.88 178 ILE B CA 1
ATOM 4144 C C . ILE B 1 178 ? -9.695 -12.617 -13.688 1 96.88 178 ILE B C 1
ATOM 4146 O O . ILE B 1 178 ? -9.133 -12.664 -12.586 1 96.88 178 ILE B O 1
ATOM 4150 N N . ASN B 1 179 ? -10.992 -12.766 -13.898 1 95.12 179 ASN B N 1
ATOM 4151 C CA . ASN B 1 179 ? -11.859 -13.094 -12.766 1 95.12 179 ASN B CA 1
ATOM 4152 C C . ASN B 1 179 ? -11.562 -14.492 -12.227 1 95.12 179 ASN B C 1
ATOM 4154 O O . ASN B 1 179 ? -11.766 -15.484 -12.922 1 95.12 179 ASN B O 1
ATOM 4158 N N . MET B 1 180 ? -11.156 -14.516 -10.93 1 96.19 180 MET B N 1
ATOM 4159 C CA . MET B 1 180 ? -10.773 -15.773 -10.289 1 96.19 180 MET B CA 1
ATOM 4160 C C . MET B 1 180 ? -11.766 -16.156 -9.203 1 96.19 180 MET B C 1
ATOM 4162 O O . MET B 1 180 ? -11.516 -17.078 -8.422 1 96.19 180 MET B O 1
ATOM 4166 N N . TRP B 1 181 ? -12.883 -15.477 -9.094 1 92.81 181 TRP B N 1
ATOM 4167 C CA . TRP B 1 181 ? -13.773 -15.648 -7.957 1 92.81 181 TRP B CA 1
ATOM 4168 C C . TRP B 1 181 ? -14.266 -17.094 -7.859 1 92.81 181 TRP B C 1
ATOM 4170 O O . TRP B 1 181 ? -14.109 -17.734 -6.82 1 92.81 181 TRP B O 1
ATOM 4180 N N . ASP B 1 182 ? -14.727 -17.641 -8.938 1 92.88 182 ASP B N 1
ATOM 4181 C CA . ASP B 1 182 ? -15.227 -19.016 -8.922 1 92.88 182 ASP B CA 1
ATOM 4182 C C . ASP B 1 182 ? -14.086 -20 -8.664 1 92.88 182 ASP B C 1
ATOM 4184 O O . ASP B 1 182 ? -14.281 -21.016 -7.973 1 92.88 182 ASP B O 1
ATOM 4188 N N . THR B 1 183 ? -12.977 -19.688 -9.234 1 94.31 183 THR B N 1
ATOM 4189 C CA . THR B 1 183 ? -11.805 -20.516 -9.023 1 94.31 183 THR B CA 1
ATOM 4190 C C . THR B 1 183 ? -11.453 -20.594 -7.539 1 94.31 183 THR B C 1
ATOM 4192 O O . THR B 1 183 ? -11.203 -21.672 -7.004 1 94.31 183 THR B O 1
ATOM 4195 N N . LEU B 1 184 ? -11.492 -19.516 -6.859 1 93.38 184 LEU B N 1
ATOM 4196 C CA . LEU B 1 184 ? -11.07 -19.453 -5.465 1 93.38 184 LEU B CA 1
ATOM 4197 C C . LEU B 1 184 ? -12.133 -20.047 -4.547 1 93.38 184 LEU B C 1
ATOM 4199 O O . LEU B 1 184 ? -11.805 -20.766 -3.596 1 93.38 184 LEU B O 1
ATOM 4203 N N . ILE B 1 185 ? -13.398 -19.844 -4.844 1 91.38 185 ILE B N 1
ATOM 4204 C CA . ILE B 1 185 ? -14.445 -20.281 -3.928 1 91.38 185 ILE B CA 1
ATOM 4205 C C . ILE B 1 185 ? -14.758 -21.75 -4.152 1 91.38 185 ILE B C 1
ATOM 4207 O O . ILE B 1 185 ? -15.023 -22.5 -3.201 1 91.38 185 ILE B O 1
ATOM 4211 N N . ALA B 1 186 ? -14.656 -22.203 -5.398 1 92.19 186 ALA B N 1
ATOM 4212 C CA . ALA B 1 186 ? -15.078 -23.578 -5.715 1 92.19 186 ALA B CA 1
ATOM 4213 C C . ALA B 1 186 ? -13.875 -24.469 -6.004 1 92.19 186 ALA B C 1
ATOM 4215 O O . ALA B 1 186 ? -14.031 -25.656 -6.297 1 92.19 186 ALA B O 1
ATOM 4216 N N . ASP B 1 187 ? -12.68 -23.891 -5.922 1 91 187 ASP B N 1
ATOM 4217 C CA . ASP B 1 187 ? -11.445 -24.609 -6.195 1 91 187 ASP B CA 1
ATOM 4218 C C . ASP B 1 187 ? -11.453 -25.203 -7.609 1 91 187 ASP B C 1
ATOM 4220 O O . ASP B 1 187 ? -11.078 -26.359 -7.812 1 91 187 ASP B O 1
ATOM 4224 N N . ASN B 1 188 ? -11.984 -24.375 -8.5 1 88.31 188 ASN B N 1
ATOM 4225 C CA . ASN B 1 188 ? -11.984 -24.734 -9.906 1 88.31 188 ASN B CA 1
ATOM 4226 C C . ASN B 1 188 ? -10.648 -24.422 -10.57 1 88.31 188 ASN B C 1
ATOM 4228 O O . ASN B 1 188 ? -9.797 -23.766 -9.977 1 88.31 188 ASN B O 1
ATOM 4232 N N . VAL B 1 189 ? -10.484 -25 -11.75 1 86.12 189 VAL B N 1
ATOM 4233 C CA . VAL B 1 189 ? -9.266 -24.734 -12.508 1 86.12 189 VAL B CA 1
ATOM 4234 C C . VAL B 1 189 ? -9.148 -23.25 -12.812 1 86.12 189 VAL B C 1
ATOM 4236 O O . VAL B 1 189 ? -10.156 -22.578 -13.055 1 86.12 189 VAL B O 1
ATOM 4239 N N . SER B 1 190 ? -7.883 -22.781 -12.773 1 85.62 190 SER B N 1
ATOM 4240 C CA . SER B 1 190 ? -7.641 -21.375 -13.094 1 85.62 190 SER B CA 1
ATOM 4241 C C . SER B 1 190 ? -7.84 -21.109 -14.586 1 85.62 190 SER B C 1
ATOM 4243 O O . SER B 1 190 ? -7.34 -21.859 -15.43 1 85.62 190 SER B O 1
ATOM 4245 N N . PRO B 1 191 ? -8.492 -20.062 -14.875 1 92.69 191 PRO B N 1
ATOM 4246 C CA . PRO B 1 191 ? -8.547 -19.656 -16.281 1 92.69 191 PRO B CA 1
ATOM 4247 C C . PRO B 1 191 ? -7.254 -19 -16.766 1 92.69 191 PRO B C 1
ATOM 4249 O O . PRO B 1 191 ? -7.062 -18.812 -17.969 1 92.69 191 PRO B O 1
ATOM 4252 N N . ARG B 1 192 ? -6.348 -18.641 -15.867 1 96 192 ARG B N 1
ATOM 4253 C CA . ARG B 1 192 ? -5.117 -17.953 -16.25 1 96 192 ARG B CA 1
ATOM 4254 C C . ARG B 1 192 ? -4.039 -18.953 -16.656 1 96 192 ARG B C 1
ATOM 4256 O O . ARG B 1 192 ? -3.762 -19.906 -15.922 1 96 192 ARG B O 1
ATOM 4263 N N . THR B 1 193 ? -3.387 -18.641 -17.828 1 96.5 193 THR B N 1
ATOM 4264 C CA . THR B 1 193 ? -2.371 -19.562 -18.328 1 96.5 193 THR B CA 1
ATOM 4265 C C . THR B 1 193 ? -1.002 -18.891 -18.359 1 96.5 193 THR B C 1
ATOM 4267 O O . THR B 1 193 ? 0.024 -19.578 -18.469 1 96.5 193 THR B O 1
ATOM 4270 N N . GLU B 1 194 ? -1.019 -17.625 -18.328 1 97.31 194 GLU B N 1
ATOM 4271 C CA . GLU B 1 194 ? 0.249 -16.922 -18.469 1 97.31 194 GLU B CA 1
ATOM 4272 C C . GLU B 1 194 ? 0.27 -15.648 -17.625 1 97.31 194 GLU B C 1
ATOM 4274 O O . GLU B 1 194 ? -0.782 -15.086 -17.312 1 97.31 194 GLU B O 1
ATOM 4279 N N . ILE B 1 195 ? 1.445 -15.242 -17.172 1 97.69 195 ILE B N 1
ATOM 4280 C CA . ILE B 1 195 ? 1.67 -14.016 -16.422 1 97.69 195 ILE B CA 1
ATOM 4281 C C . ILE B 1 195 ? 2.904 -13.297 -16.969 1 97.69 195 ILE B C 1
ATOM 4283 O O . ILE B 1 195 ? 3.996 -13.867 -17 1 97.69 195 ILE B O 1
ATOM 4287 N N . LEU B 1 196 ? 2.684 -12.07 -17.453 1 96.81 196 LEU B N 1
ATOM 4288 C CA . LEU B 1 196 ? 3.834 -11.195 -17.641 1 96.81 196 LEU B CA 1
ATOM 4289 C C . LEU B 1 196 ? 4.32 -10.641 -16.297 1 96.81 196 LEU B C 1
ATOM 4291 O O . LEU B 1 196 ? 3.643 -9.812 -15.688 1 96.81 196 LEU B O 1
ATOM 4295 N N . LEU B 1 197 ? 5.441 -11.102 -15.891 1 96.5 197 LEU B N 1
ATOM 4296 C CA . LEU B 1 197 ? 5.953 -10.664 -14.594 1 96.5 197 LEU B CA 1
ATOM 4297 C C . LEU B 1 197 ? 6.457 -9.227 -14.656 1 96.5 197 LEU B C 1
ATOM 4299 O O . LEU B 1 197 ? 6.125 -8.414 -13.797 1 96.5 197 LEU B O 1
ATOM 4303 N N . ASN B 1 198 ? 7.273 -8.93 -15.68 1 92.81 198 ASN B N 1
ATOM 4304 C CA . ASN B 1 198 ? 7.703 -7.559 -15.898 1 92.81 198 ASN B CA 1
ATOM 4305 C C . ASN B 1 198 ? 8.57 -7.434 -17.156 1 92.81 198 ASN B C 1
ATOM 4307 O O . ASN B 1 198 ? 9.148 -8.422 -17.609 1 92.81 198 ASN B O 1
ATOM 4311 N N . ILE B 1 199 ? 8.523 -6.297 -17.734 1 90 199 ILE B N 1
ATOM 4312 C CA . ILE B 1 199 ? 9.523 -5.828 -18.688 1 90 199 ILE B CA 1
ATOM 4313 C C . ILE B 1 199 ? 10.148 -4.531 -18.188 1 90 199 ILE B C 1
ATOM 4315 O O . ILE B 1 199 ? 9.461 -3.52 -18.031 1 90 199 ILE B O 1
ATOM 4319 N N . ASP B 1 200 ? 11.367 -4.605 -17.906 1 83.12 200 ASP B N 1
ATOM 4320 C CA . ASP B 1 200 ? 12.102 -3.428 -17.453 1 83.12 200 ASP B CA 1
ATOM 4321 C C . ASP B 1 200 ? 13.125 -2.98 -18.5 1 83.12 200 ASP B C 1
ATOM 4323 O O . ASP B 1 200 ? 14.18 -3.602 -18.656 1 83.12 200 ASP B O 1
ATOM 4327 N N . PRO B 1 201 ? 12.859 -1.894 -19.141 1 77.38 201 PRO B N 1
ATOM 4328 C CA . PRO B 1 201 ? 13.797 -1.477 -20.203 1 77.38 201 PRO B CA 1
ATOM 4329 C C . PRO B 1 201 ? 15.078 -0.861 -19.641 1 77.38 201 PRO B C 1
ATOM 4331 O O . PRO B 1 201 ? 16.094 -0.781 -20.344 1 77.38 201 PRO B O 1
ATOM 4334 N N . VAL B 1 202 ? 15.055 -0.43 -18.422 1 73.94 202 VAL B N 1
ATOM 4335 C CA . VAL B 1 202 ? 16.219 0.215 -17.828 1 73.94 202 VAL B CA 1
ATOM 4336 C C . VAL B 1 202 ? 17.297 -0.829 -17.547 1 73.94 202 VAL B C 1
ATOM 4338 O O . VAL B 1 202 ? 18.453 -0.685 -17.984 1 73.94 202 VAL B O 1
ATOM 4341 N N . TRP B 1 203 ? 16.938 -1.85 -16.891 1 80.56 203 TRP B N 1
ATOM 4342 C CA . TRP B 1 203 ? 17.891 -2.914 -16.562 1 80.56 203 TRP B CA 1
ATOM 4343 C C . TRP B 1 203 ? 17.891 -3.99 -17.641 1 80.56 203 TRP B C 1
ATOM 4345 O O . TRP B 1 203 ? 18.625 -4.977 -17.547 1 80.56 203 TRP B O 1
ATOM 4355 N N . ASN B 1 204 ? 17.047 -3.742 -18.625 1 87.81 204 ASN B N 1
ATOM 4356 C CA . ASN B 1 204 ? 16.906 -4.711 -19.703 1 87.81 204 ASN B CA 1
ATOM 4357 C C . ASN B 1 204 ? 16.625 -6.113 -19.172 1 87.81 204 ASN B C 1
ATOM 4359 O O . ASN B 1 204 ? 17.328 -7.066 -19.531 1 87.81 204 ASN B O 1
ATOM 4363 N N . MET B 1 205 ? 15.68 -6.254 -18.344 1 93.06 205 MET B N 1
ATOM 4364 C CA . MET B 1 205 ? 15.273 -7.539 -17.781 1 93.06 205 MET B CA 1
ATOM 4365 C C . MET B 1 205 ? 13.781 -7.77 -17.984 1 93.06 205 MET B C 1
ATOM 4367 O O . MET B 1 205 ? 12.992 -6.82 -18 1 93.06 205 MET B O 1
ATOM 4371 N N . SER B 1 206 ? 13.461 -8.977 -18.219 1 95.88 206 SER B N 1
ATOM 4372 C CA . SER B 1 206 ? 12.07 -9.383 -18.406 1 95.88 206 SER B CA 1
ATOM 4373 C C . SER B 1 206 ? 11.867 -10.844 -18.016 1 95.88 206 SER B C 1
ATOM 4375 O O . SER B 1 206 ? 12.82 -11.617 -17.953 1 95.88 206 SER B O 1
ATOM 4377 N N . ALA B 1 207 ? 10.672 -11.156 -17.641 1 98.38 207 ALA B N 1
ATOM 4378 C CA . ALA B 1 207 ? 10.32 -12.531 -17.328 1 98.38 207 ALA B CA 1
ATOM 4379 C C . ALA B 1 207 ? 8.852 -12.812 -17.641 1 98.38 207 ALA B C 1
ATOM 4381 O O . ALA B 1 207 ? 8.008 -11.922 -17.516 1 98.38 207 ALA B O 1
ATOM 4382 N N . LEU B 1 208 ? 8.578 -13.977 -18.047 1 98.38 208 LEU B N 1
ATOM 4383 C CA . LEU B 1 208 ? 7.262 -14.453 -18.453 1 98.38 208 LEU B CA 1
ATOM 4384 C C . LEU B 1 208 ? 7.016 -15.875 -17.953 1 98.38 208 LEU B C 1
ATOM 4386 O O . LEU B 1 208 ? 7.879 -16.734 -18.094 1 98.38 208 LEU B O 1
ATOM 4390 N N . ARG B 1 209 ? 5.883 -16.016 -17.281 1 98.31 209 ARG B N 1
ATOM 4391 C CA . ARG B 1 209 ? 5.426 -17.344 -16.859 1 98.31 209 ARG B CA 1
ATOM 4392 C C . ARG B 1 209 ? 4.328 -17.859 -17.781 1 98.31 209 ARG B C 1
ATOM 4394 O O . ARG B 1 209 ? 3.385 -17.141 -18.109 1 98.31 209 ARG B O 1
ATOM 4401 N N . TYR B 1 210 ? 4.488 -19.031 -18.281 1 98.12 210 TYR B N 1
ATOM 4402 C CA . TYR B 1 210 ? 3.479 -19.75 -19.031 1 98.12 210 TYR B CA 1
ATOM 4403 C C . TYR B 1 210 ? 3.271 -21.156 -18.469 1 98.12 210 TYR B C 1
ATOM 4405 O O . TYR B 1 210 ? 4.137 -22.016 -18.594 1 98.12 210 TYR B O 1
ATOM 4413 N N . HIS B 1 211 ? 2.055 -21.328 -17.891 1 96.31 211 HIS B N 1
ATOM 4414 C CA . HIS B 1 211 ? 1.825 -22.531 -17.109 1 96.31 211 HIS B CA 1
ATOM 4415 C C . HIS B 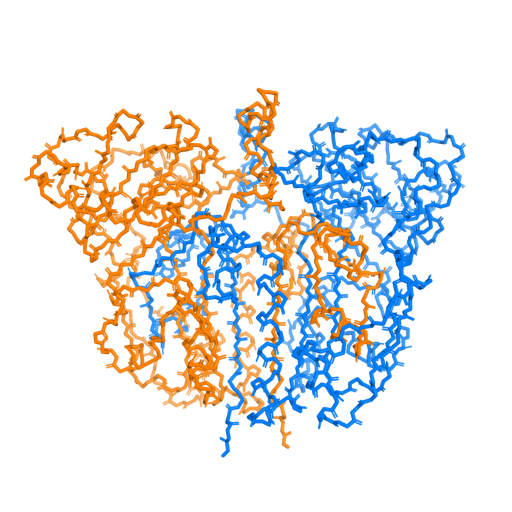1 211 ? 2.977 -22.797 -16.141 1 96.31 211 HIS B C 1
ATOM 4417 O O . HIS B 1 211 ? 3.299 -21.938 -15.305 1 96.31 211 HIS B O 1
ATOM 4423 N N . GLY B 1 212 ? 3.635 -23.891 -16.281 1 96.81 212 GLY B N 1
ATOM 4424 C CA . GLY B 1 212 ? 4.688 -24.219 -15.328 1 96.81 212 GLY B CA 1
ATOM 4425 C C . GLY B 1 212 ? 6.051 -23.688 -15.742 1 96.81 212 GLY B C 1
ATOM 4426 O O . GLY B 1 212 ? 7.004 -23.734 -14.969 1 96.81 212 GLY B O 1
ATOM 4427 N N . TYR B 1 213 ? 6.152 -23.078 -16.922 1 98.44 213 TYR B N 1
ATOM 4428 C CA . TYR B 1 213 ? 7.449 -22.641 -17.438 1 98.44 213 TYR B CA 1
ATOM 4429 C C . TYR B 1 213 ? 7.656 -21.156 -17.203 1 98.44 213 TYR B C 1
ATOM 4431 O O . TYR B 1 213 ? 6.723 -20.359 -17.359 1 98.44 213 TYR B O 1
ATOM 4439 N N . LYS B 1 214 ? 8.875 -20.781 -16.859 1 98.75 214 LYS B N 1
ATOM 4440 C CA . LYS B 1 214 ? 9.211 -19.375 -16.641 1 98.75 214 LYS B CA 1
ATOM 4441 C C . LYS B 1 214 ? 10.461 -18.969 -17.406 1 98.75 214 LYS B C 1
ATOM 4443 O O . LYS B 1 214 ? 11.516 -19.609 -17.266 1 98.75 214 LYS B O 1
ATOM 4448 N N . LEU B 1 215 ? 10.344 -18.031 -18.266 1 98.81 215 LEU B N 1
ATOM 4449 C CA . LEU B 1 215 ? 11.438 -17.391 -19 1 98.81 215 LEU B CA 1
ATOM 4450 C C . LEU B 1 215 ? 12.023 -16.234 -18.188 1 98.81 215 LEU B C 1
ATOM 4452 O O . LEU B 1 215 ? 11.273 -15.414 -17.641 1 98.81 215 LEU B O 1
ATOM 4456 N N . VAL B 1 216 ? 13.32 -16.156 -18.031 1 98.62 216 VAL B N 1
ATOM 4457 C CA . VAL B 1 216 ? 14.016 -15.039 -17.391 1 98.62 216 VAL B CA 1
ATOM 4458 C C . VAL B 1 216 ? 15.109 -14.508 -18.312 1 98.62 216 VAL B C 1
ATOM 4460 O O . VAL B 1 216 ? 15.977 -15.266 -18.766 1 98.62 216 VAL B O 1
ATOM 4463 N N . GLU B 1 217 ? 15.039 -13.234 -18.625 1 98.12 217 GLU B N 1
ATOM 4464 C CA . GLU B 1 217 ? 16.031 -12.539 -19.438 1 98.12 217 GLU B CA 1
ATOM 4465 C C . GLU B 1 217 ? 16.562 -11.289 -18.734 1 98.12 217 GLU B C 1
ATOM 4467 O O . GLU B 1 217 ? 15.781 -10.461 -18.266 1 98.12 217 GLU B O 1
ATOM 4472 N N . GLY B 1 218 ? 17.891 -11.195 -18.719 1 96.75 218 GLY B N 1
ATOM 4473 C CA . GLY B 1 218 ? 18.484 -10.047 -18.047 1 96.75 218 GLY B CA 1
ATOM 4474 C C . GLY B 1 218 ? 18.453 -10.164 -16.531 1 96.75 218 GLY B C 1
ATOM 4475 O O . GLY B 1 218 ? 18.016 -11.18 -15.992 1 96.75 218 GLY B O 1
ATOM 4476 N N . SER B 1 219 ? 19.031 -9.156 -15.859 1 93.62 219 SER B N 1
ATOM 4477 C CA . SER B 1 219 ? 19.094 -9.195 -14.398 1 93.62 219 SER B CA 1
ATOM 4478 C C . SER B 1 219 ? 19.188 -7.797 -13.812 1 93.62 219 SER B C 1
ATOM 4480 O O . SER B 1 219 ? 19.672 -6.871 -14.469 1 93.62 219 SER B O 1
ATOM 4482 N N . LEU B 1 220 ? 18.688 -7.762 -12.602 1 87.31 220 LEU B N 1
ATOM 4483 C CA . LEU B 1 220 ? 18.828 -6.527 -11.836 1 87.31 220 LEU B CA 1
ATOM 4484 C C . LEU B 1 220 ? 20.266 -6.312 -11.406 1 87.31 220 LEU B C 1
ATOM 4486 O O . LEU B 1 220 ? 20.938 -7.25 -10.953 1 87.31 220 LEU B O 1
ATOM 4490 N N . ALA B 1 221 ? 20.766 -5.078 -11.625 1 82 221 ALA B N 1
ATOM 4491 C CA . ALA B 1 221 ? 22.078 -4.664 -11.141 1 82 221 ALA B CA 1
ATOM 4492 C C . ALA B 1 221 ? 23.156 -5.652 -11.586 1 82 221 ALA B C 1
ATOM 4494 O O . ALA B 1 221 ? 24.016 -6.055 -10.781 1 82 221 ALA B O 1
ATOM 4495 N N . ARG B 1 222 ? 23.094 -6.062 -12.781 1 87.19 222 ARG B N 1
ATOM 4496 C CA . ARG B 1 222 ? 24.078 -6.93 -13.422 1 87.19 222 ARG B CA 1
ATOM 4497 C C . ARG B 1 222 ? 24.25 -8.227 -12.641 1 87.19 222 ARG B C 1
ATOM 4499 O O . ARG B 1 222 ? 25.375 -8.703 -12.477 1 87.19 222 ARG B O 1
ATOM 4506 N N . GLY B 1 223 ? 23.25 -8.656 -12.008 1 88.5 223 GLY B N 1
ATOM 4507 C CA . GLY B 1 223 ? 23.266 -9.969 -11.383 1 88.5 223 GLY B CA 1
ATOM 4508 C C . GLY B 1 223 ? 23.609 -9.93 -9.906 1 88.5 223 GLY B C 1
ATOM 4509 O O . GLY B 1 223 ? 23.734 -10.977 -9.266 1 88.5 223 GLY B O 1
ATOM 4510 N N . ARG B 1 224 ? 23.703 -8.828 -9.344 1 83.5 224 ARG B N 1
ATOM 4511 C CA . ARG B 1 224 ? 24.109 -8.672 -7.949 1 83.5 224 ARG B CA 1
ATOM 4512 C C . ARG B 1 224 ? 23.141 -9.398 -7.012 1 83.5 224 ARG B C 1
ATOM 4514 O O . ARG B 1 224 ? 23.547 -9.883 -5.953 1 83.5 224 ARG B O 1
ATOM 4521 N N . TYR B 1 225 ? 21.953 -9.516 -7.445 1 85.69 225 TYR B N 1
ATOM 4522 C CA . TYR B 1 225 ? 20.922 -10.031 -6.551 1 85.69 225 TYR B CA 1
ATOM 4523 C C . TYR B 1 225 ? 20.328 -11.336 -7.09 1 85.69 225 TYR B C 1
ATOM 4525 O O . TYR B 1 225 ? 19.156 -11.633 -6.863 1 85.69 225 TYR B O 1
ATOM 4533 N N . ASP B 1 226 ? 21.141 -12.078 -7.766 1 91 226 ASP B N 1
ATOM 4534 C CA . ASP B 1 226 ? 20.656 -13.273 -8.438 1 91 226 ASP B CA 1
ATOM 4535 C C . ASP B 1 226 ? 20.781 -14.5 -7.527 1 91 226 ASP B C 1
ATOM 4537 O O . ASP B 1 226 ? 20.5 -15.625 -7.953 1 91 226 ASP B O 1
ATOM 4541 N N . GLY B 1 227 ? 21.156 -14.305 -6.312 1 87.31 227 GLY B N 1
ATOM 4542 C CA . GLY B 1 227 ? 21.422 -15.453 -5.453 1 87.31 227 GLY B CA 1
ATOM 4543 C C . GLY B 1 227 ? 20.234 -15.836 -4.594 1 87.31 227 GLY B C 1
ATOM 4544 O O . GLY B 1 227 ? 19.141 -15.305 -4.766 1 87.31 227 GLY B O 1
ATOM 4545 N N . TRP B 1 228 ? 20.5 -16.969 -3.854 1 85.56 228 TRP B N 1
ATOM 4546 C CA . TRP B 1 228 ? 19.594 -17.422 -2.803 1 85.56 228 TRP B CA 1
ATOM 4547 C C . TRP B 1 228 ? 20.031 -16.906 -1.439 1 85.56 228 TRP B C 1
ATOM 4549 O O . TRP B 1 228 ? 21.188 -17.078 -1.048 1 85.56 228 TRP B O 1
ATOM 4559 N N . TYR B 1 229 ? 19.141 -16.219 -0.817 1 75.44 229 TYR B N 1
ATOM 4560 C CA . TYR B 1 229 ? 19.516 -15.562 0.434 1 75.44 229 TYR B CA 1
ATOM 4561 C C . TYR B 1 229 ? 18.922 -16.297 1.63 1 75.44 229 TYR B C 1
ATOM 4563 O O . TYR B 1 229 ? 17.703 -16.359 1.788 1 75.44 229 TYR B O 1
ATOM 4571 N N . ILE B 1 230 ? 19.781 -16.922 2.385 1 64.06 230 ILE B N 1
ATOM 4572 C CA . ILE B 1 230 ? 19.359 -17.719 3.527 1 64.06 230 ILE B CA 1
ATOM 4573 C C . ILE B 1 230 ? 18.844 -16.812 4.641 1 64.06 230 ILE B C 1
ATOM 4575 O O . ILE B 1 230 ? 19.375 -15.719 4.852 1 64.06 230 ILE B O 1
ATOM 4579 N N . ALA B 1 231 ? 17.734 -17.266 5.156 1 55.56 231 ALA B N 1
ATOM 4580 C CA . ALA B 1 231 ? 17.109 -16.5 6.238 1 55.56 231 ALA B CA 1
ATOM 4581 C C . ALA B 1 231 ? 18.094 -16.297 7.395 1 55.56 231 ALA B C 1
ATOM 4583 O O . ALA B 1 231 ? 18.844 -17.219 7.742 1 55.56 231 ALA B O 1
ATOM 4584 N N . SER B 1 232 ? 18.781 -15.18 7.508 1 45.81 232 SER B N 1
ATOM 4585 C CA . SER B 1 232 ? 19.688 -14.992 8.633 1 45.81 232 SER B CA 1
ATOM 4586 C C . SER B 1 232 ? 18.953 -15.102 9.969 1 45.81 232 SER B C 1
ATOM 4588 O O . SER B 1 232 ? 17.953 -14.422 10.188 1 45.81 232 SER B O 1
ATOM 4590 N N . GLU B 1 233 ? 18.484 -16.312 10.43 1 41.44 233 GLU B N 1
ATOM 4591 C CA . GLU B 1 233 ? 18.219 -16.203 11.859 1 41.44 233 GLU B CA 1
ATOM 4592 C C . GLU B 1 233 ? 19.25 -15.344 12.555 1 41.44 233 GLU B C 1
ATOM 4594 O O . GLU B 1 233 ? 20.422 -15.328 12.156 1 41.44 233 GLU B O 1
ATOM 4599 N N . PRO B 1 234 ? 18.875 -14.391 13.32 1 37.59 234 PRO B N 1
ATOM 4600 C CA . PRO B 1 234 ? 19.953 -13.898 14.172 1 37.59 234 PRO B CA 1
ATOM 4601 C C . PRO B 1 234 ? 20.828 -15.023 14.727 1 37.59 234 PRO B C 1
ATOM 4603 O O . PRO B 1 234 ? 20.297 -16 15.266 1 37.59 234 PRO B O 1
ATOM 4606 N N . GLY B 1 235 ? 22.188 -15.164 14.492 1 35.38 235 GLY B N 1
ATOM 4607 C CA . GLY B 1 235 ? 23.219 -16.094 14.922 1 35.38 235 GLY B CA 1
ATOM 4608 C C . GLY B 1 235 ? 23.484 -17.203 13.922 1 35.38 235 GLY B C 1
ATOM 4609 O O . GLY B 1 235 ? 24.406 -18 14.117 1 35.38 235 GLY B O 1
ATOM 4610 N N . MET B 1 236 ? 22.422 -17.75 13.367 1 35.41 236 MET B N 1
ATOM 4611 C CA . MET B 1 236 ? 22.812 -18.906 12.57 1 35.41 236 MET B CA 1
ATOM 4612 C C . MET B 1 236 ? 23.5 -18.453 11.281 1 35.41 236 MET B C 1
ATOM 4614 O O . MET B 1 236 ? 23.062 -17.5 10.641 1 35.41 236 MET B O 1
ATOM 4618 N N . GLN B 1 237 ? 24.766 -18.766 11.188 1 31.08 237 GLN B N 1
ATOM 4619 C CA . GLN B 1 237 ? 25.578 -18.656 9.984 1 31.08 237 GLN B CA 1
ATOM 4620 C C . GLN B 1 237 ? 24.859 -19.25 8.773 1 31.08 237 GLN B C 1
ATOM 4622 O O . GLN B 1 237 ? 24.078 -20.188 8.906 1 31.08 237 GLN B O 1
ATOM 4627 N N . PRO B 1 238 ? 24.734 -18.516 7.621 1 33.94 238 PRO B N 1
ATOM 4628 C CA . PRO B 1 238 ? 24.25 -19.125 6.383 1 33.94 238 PRO B CA 1
ATOM 4629 C C . PRO B 1 238 ? 24.75 -20.562 6.184 1 33.94 238 PRO B C 1
ATOM 4631 O O . PRO B 1 238 ? 25.953 -20.781 6.07 1 33.94 238 PRO B O 1
ATOM 4634 N N . GLY B 1 239 ? 24.453 -21.594 7.043 1 32 239 GLY B N 1
ATOM 4635 C CA . GLY B 1 239 ? 25.016 -22.891 6.707 1 32 239 GLY B CA 1
ATOM 4636 C C . GLY B 1 239 ? 24.703 -23.328 5.285 1 32 239 GLY B C 1
ATOM 4637 O O . GLY B 1 239 ? 24 -22.625 4.555 1 32 239 GLY B O 1
ATOM 4638 N N . ASN B 1 240 ? 25.312 -24.578 4.836 1 32.06 240 ASN B N 1
ATOM 4639 C CA . ASN B 1 240 ? 25.281 -25.266 3.547 1 32.06 240 ASN B CA 1
ATOM 4640 C C . ASN B 1 240 ? 23.875 -25.375 2.996 1 32.06 240 ASN B C 1
ATOM 4642 O O . ASN B 1 240 ? 22.938 -25.703 3.736 1 32.06 240 ASN B O 1
ATOM 4646 N N . ALA B 1 241 ? 23.438 -24.812 1.824 1 36.44 241 ALA B N 1
ATOM 4647 C CA . ALA B 1 241 ? 22.359 -24.625 0.858 1 36.44 241 ALA B CA 1
ATOM 4648 C C . ALA B 1 241 ? 21.547 -25.906 0.687 1 36.44 241 ALA B C 1
ATOM 4650 O O . ALA B 1 241 ? 20.578 -25.938 -0.075 1 36.44 241 ALA B O 1
ATOM 4651 N N . ASN B 1 242 ? 22.062 -27.125 0.993 1 32.84 242 ASN B N 1
ATOM 4652 C CA . ASN B 1 242 ? 21.375 -28.25 0.373 1 32.84 242 ASN B CA 1
ATOM 4653 C C . ASN B 1 242 ? 19.922 -28.328 0.792 1 32.84 242 ASN B C 1
ATOM 4655 O O . ASN B 1 242 ? 19.031 -28.5 -0.051 1 32.84 242 ASN B O 1
ATOM 4659 N N . ARG B 1 243 ? 19.594 -29.047 1.869 1 32.38 243 ARG B N 1
ATOM 4660 C CA . ARG B 1 243 ? 18.234 -29.422 2.217 1 32.38 243 ARG B CA 1
ATOM 4661 C C . ARG B 1 243 ? 17.5 -28.266 2.896 1 32.38 243 ARG B C 1
ATOM 4663 O O . ARG B 1 243 ? 17.547 -28.125 4.121 1 32.38 243 ARG B O 1
ATOM 4670 N N . ILE B 1 244 ? 17.641 -27.109 2.328 1 36.97 244 ILE B N 1
ATOM 4671 C CA . ILE B 1 244 ? 17.078 -26.031 3.139 1 36.97 244 ILE B CA 1
ATOM 4672 C C . ILE B 1 244 ? 15.57 -26.203 3.256 1 36.97 244 ILE B C 1
ATOM 4674 O O . ILE B 1 244 ? 14.844 -26.094 2.264 1 36.97 244 ILE B O 1
ATOM 4678 N N . ARG B 1 245 ? 15.25 -27.25 4.094 1 34.06 245 ARG B N 1
ATOM 4679 C CA . ARG B 1 245 ? 13.852 -27.406 4.492 1 34.06 245 ARG B CA 1
ATOM 4680 C C . ARG B 1 245 ? 13.281 -26.078 4.984 1 34.06 245 ARG B C 1
ATOM 4682 O O . ARG B 1 245 ? 13.961 -25.328 5.684 1 34.06 245 ARG B O 1
ATOM 4689 N N . SER B 1 246 ? 12.633 -25.547 4.242 1 35.62 246 SER B N 1
ATOM 4690 C CA . SER B 1 246 ? 11.828 -24.469 4.836 1 35.62 246 SER B CA 1
ATOM 4691 C C . SER B 1 246 ? 11.453 -24.797 6.277 1 35.62 246 SER B C 1
ATOM 4693 O O . SER B 1 246 ? 10.844 -25.844 6.547 1 35.62 246 SER B O 1
ATOM 4695 N N . GLN B 1 247 ? 12.523 -24.906 7.191 1 32.5 247 GLN B N 1
ATOM 4696 C CA . GLN B 1 247 ? 12.344 -25.281 8.594 1 32.5 247 GLN B CA 1
ATOM 4697 C C . GLN B 1 247 ? 11.062 -24.688 9.164 1 32.5 247 GLN B C 1
ATOM 4699 O O . GLN B 1 247 ? 10.75 -24.891 10.336 1 32.5 247 GLN B O 1
ATOM 4704 N N . PHE B 1 248 ? 10.594 -23.781 8.492 1 35.22 248 PHE B N 1
ATOM 4705 C CA . PHE B 1 248 ? 9.664 -22.844 9.125 1 35.22 248 PHE B CA 1
ATOM 4706 C C . PHE B 1 248 ? 8.516 -23.609 9.789 1 35.22 248 PHE B C 1
ATOM 4708 O O . PHE B 1 248 ? 7.676 -23 10.453 1 35.22 248 PHE B O 1
ATOM 4715 N N . PHE B 1 249 ? 8.016 -24.688 9.117 1 36.88 249 PHE B N 1
ATOM 4716 C CA . PHE B 1 249 ? 6.895 -25.344 9.789 1 36.88 249 PHE B CA 1
ATOM 4717 C C . PHE B 1 249 ? 7.355 -26.047 11.062 1 36.88 249 PHE B C 1
ATOM 4719 O O . PHE B 1 249 ? 7.766 -27.203 11.016 1 36.88 249 PHE B O 1
ATOM 4726 N N . SER B 1 250 ? 8.141 -25.297 11.711 1 36.09 250 SER B N 1
ATOM 4727 C CA . SER B 1 250 ? 8.391 -26.141 12.891 1 36.09 250 SER B CA 1
ATOM 4728 C C . SER B 1 250 ? 7.148 -26.922 13.289 1 36.09 250 SER B C 1
ATOM 4730 O O . SER B 1 250 ? 7.133 -28.141 13.211 1 36.09 250 SER B O 1
ATOM 4732 N N . ASN B 1 251 ? 6.617 -26.453 14.656 1 37.62 251 ASN B N 1
ATOM 4733 C CA . ASN B 1 251 ? 5.762 -27.297 15.484 1 37.62 251 ASN B CA 1
ATOM 4734 C C . ASN B 1 251 ? 4.328 -27.328 14.961 1 37.62 251 ASN B C 1
ATOM 4736 O O . ASN B 1 251 ? 3.697 -26.281 14.805 1 37.62 251 ASN B O 1
ATOM 4740 N N . PRO B 1 252 ? 3.934 -28.266 14.086 1 45.47 252 PRO B N 1
ATOM 4741 C CA . PRO B 1 252 ? 2.502 -28.516 13.906 1 45.47 252 PRO B CA 1
ATOM 4742 C C . PRO B 1 252 ? 1.655 -27.969 15.047 1 45.47 252 PRO B C 1
ATOM 4744 O O . PRO B 1 252 ? 0.693 -28.594 15.477 1 45.47 252 PRO B O 1
ATOM 4747 N N . GLY B 1 253 ? 2.178 -26.969 15.734 1 51.88 253 GLY B N 1
ATOM 4748 C CA . GLY B 1 253 ? 1.338 -26.625 16.875 1 51.88 253 GLY B CA 1
ATOM 4749 C C . GLY B 1 253 ? 0.014 -26 16.469 1 51.88 253 GLY B C 1
ATOM 4750 O O . GLY B 1 253 ? -0.195 -25.672 15.305 1 51.88 253 GLY B O 1
ATOM 4751 N N . SER B 1 254 ? -1.015 -26.094 17.25 1 63.66 254 SER B N 1
ATOM 4752 C CA . SER B 1 254 ? -2.412 -25.672 17.266 1 63.66 254 SER B CA 1
ATOM 4753 C C . SER B 1 254 ? -2.537 -24.156 17.109 1 63.66 254 SER B C 1
ATOM 4755 O O . SER B 1 254 ? -1.643 -23.422 17.5 1 63.66 254 SER B O 1
ATOM 4757 N N . PHE B 1 255 ? -3.293 -23.75 15.992 1 76 255 PHE B N 1
ATOM 4758 C CA . PHE B 1 255 ? -3.725 -22.359 15.969 1 76 255 PHE B CA 1
ATOM 4759 C C . PHE B 1 255 ? -3.932 -21.828 17.375 1 76 255 PHE B C 1
ATOM 4761 O O . PHE B 1 255 ? -4.289 -22.578 18.281 1 76 255 PHE B O 1
ATOM 4768 N N . ASN B 1 256 ? -3.4 -20.625 17.547 1 76.94 256 ASN B N 1
ATOM 4769 C CA . ASN B 1 256 ? -3.721 -19.969 18.812 1 76.94 256 ASN B CA 1
ATOM 4770 C C . ASN B 1 256 ? -5.227 -19.766 18.984 1 76.94 256 ASN B C 1
ATOM 4772 O O . ASN B 1 256 ? -5.809 -18.875 18.375 1 76.94 256 ASN B O 1
ATOM 4776 N N . THR B 1 257 ? -5.77 -20.578 19.844 1 85.06 257 THR B N 1
ATOM 4777 C CA . THR B 1 257 ? -7.223 -20.578 19.984 1 85.06 257 THR B CA 1
ATOM 4778 C C . THR B 1 257 ? -7.68 -19.375 20.812 1 85.06 257 THR B C 1
ATOM 4780 O O . THR B 1 257 ? -8.875 -19.078 20.875 1 85.06 257 THR B O 1
ATOM 4783 N N . LYS B 1 258 ? -6.691 -18.625 21.312 1 88.25 258 LYS B N 1
ATOM 4784 C CA . LYS B 1 258 ? -7.07 -17.531 22.203 1 88.25 258 LYS B CA 1
ATOM 4785 C C . LYS B 1 258 ? -7.023 -16.188 21.484 1 88.25 258 LYS B C 1
ATOM 4787 O O . LYS B 1 258 ? -7.453 -15.172 22.031 1 88.25 258 LYS B O 1
ATOM 4792 N N . CYS B 1 259 ? -6.52 -16.25 20.281 1 88.5 259 CYS B N 1
ATOM 4793 C CA . CYS B 1 259 ? -6.422 -14.977 19.578 1 88.5 259 CYS B CA 1
ATOM 4794 C C . CYS B 1 259 ? -7.797 -14.484 19.141 1 88.5 259 CYS B C 1
ATOM 4796 O O . CYS B 1 259 ? -8.758 -15.258 19.125 1 88.5 259 CYS B O 1
ATOM 4798 N N . ALA B 1 260 ? -7.902 -13.227 18.828 1 89.25 260 ALA B N 1
ATOM 4799 C CA . ALA B 1 260 ? -9.18 -12.586 18.5 1 89.25 260 ALA B CA 1
ATOM 4800 C C . ALA B 1 260 ? -9.82 -13.234 17.281 1 89.25 260 ALA B C 1
ATOM 4802 O O . ALA B 1 260 ? -11.039 -13.461 17.266 1 89.25 260 ALA B O 1
ATOM 4803 N N . ALA B 1 261 ? -9.023 -13.555 16.297 1 91.31 261 ALA B N 1
ATOM 4804 C CA . ALA B 1 261 ? -9.555 -14.172 15.094 1 91.31 261 ALA B CA 1
ATOM 4805 C C . ALA B 1 261 ? -10.156 -15.539 15.391 1 91.31 261 ALA B C 1
ATOM 4807 O O . ALA B 1 261 ? -11.227 -15.875 14.883 1 91.31 261 ALA B O 1
ATOM 4808 N N . ALA B 1 262 ? -9.5 -16.266 16.234 1 93.44 262 ALA B N 1
ATOM 4809 C CA . ALA B 1 262 ? -10.016 -17.578 16.625 1 93.44 262 ALA B CA 1
ATOM 4810 C C . ALA B 1 262 ? -11.344 -17.453 17.359 1 93.44 262 ALA B C 1
ATOM 4812 O O . ALA B 1 262 ? -12.281 -18.219 17.094 1 93.44 262 ALA B O 1
ATOM 4813 N N . ARG B 1 263 ? -11.398 -16.516 18.203 1 94.88 263 ARG B N 1
ATOM 4814 C CA . ARG B 1 263 ? -12.641 -16.281 18.938 1 94.88 263 ARG B CA 1
ATOM 4815 C C . ARG B 1 263 ? -13.766 -15.891 17.984 1 94.88 263 ARG B C 1
ATOM 4817 O O . ARG B 1 263 ? -14.906 -16.344 18.141 1 94.88 263 ARG B O 1
ATOM 4824 N N . THR B 1 264 ? -13.391 -15.109 17.047 1 94.44 264 THR B N 1
ATOM 4825 C CA . THR B 1 264 ? -14.375 -14.672 16.047 1 94.44 264 THR B CA 1
ATOM 4826 C C . THR B 1 264 ? -14.875 -15.859 15.227 1 94.44 264 THR B C 1
ATOM 4828 O O . THR B 1 264 ? -16.078 -16.031 15.055 1 94.44 264 THR B O 1
ATOM 4831 N N . ILE B 1 265 ? -14 -16.688 14.82 1 95 265 ILE B N 1
ATOM 4832 C CA . ILE B 1 265 ? -14.344 -17.844 14.008 1 95 265 ILE B CA 1
ATOM 4833 C C . ILE B 1 265 ? -15.25 -18.781 14.805 1 95 265 ILE B C 1
ATOM 4835 O O . ILE B 1 265 ? -16.266 -19.25 14.297 1 95 265 ILE B O 1
ATOM 4839 N N . ARG B 1 266 ? -14.953 -18.969 16 1 95.12 266 ARG B N 1
ATOM 4840 C CA . ARG B 1 266 ? -15.766 -19.828 16.875 1 95.12 266 ARG B CA 1
ATOM 4841 C C . ARG B 1 266 ? -17.141 -19.219 17.094 1 95.12 266 ARG B C 1
ATOM 4843 O O . ARG B 1 266 ? -18.156 -19.922 17.062 1 95.12 266 ARG B O 1
ATOM 4850 N N . ALA B 1 267 ? -17.141 -17.984 17.328 1 95.88 267 ALA B N 1
ATOM 4851 C CA . ALA B 1 267 ? -18.391 -17.297 17.578 1 95.88 267 ALA B CA 1
ATOM 4852 C C . ALA B 1 267 ? -19.328 -17.391 16.359 1 95.88 267 ALA B C 1
ATOM 4854 O O . ALA B 1 267 ? -20.547 -17.344 16.5 1 95.88 267 ALA B O 1
ATOM 4855 N N . MET B 1 268 ? -18.766 -17.516 15.227 1 95 268 MET B N 1
ATOM 4856 C CA . MET B 1 268 ? -19.547 -17.641 14.008 1 95 268 MET B CA 1
ATOM 4857 C C . MET B 1 268 ? -20.062 -19.062 13.82 1 95 268 MET B C 1
ATOM 4859 O O . MET B 1 268 ? -20.797 -19.344 12.875 1 95 268 MET B O 1
ATOM 4863 N N . GLY B 1 269 ? -19.625 -19.953 14.68 1 94.12 269 GLY B N 1
ATOM 4864 C CA . GLY B 1 269 ? -20.062 -21.344 14.594 1 94.12 269 GLY B CA 1
ATOM 4865 C C . GLY B 1 269 ? -19.219 -22.188 13.656 1 94.12 269 GLY B C 1
ATOM 4866 O O . GLY B 1 269 ? -19.625 -23.281 13.266 1 94.12 269 GLY B O 1
ATOM 4867 N N . ARG B 1 270 ? -18.109 -21.625 13.289 1 93.06 270 ARG B N 1
ATOM 4868 C CA . ARG B 1 270 ? -17.219 -22.359 12.406 1 93.06 270 ARG B CA 1
ATOM 4869 C C . ARG B 1 270 ? -16.203 -23.172 13.195 1 93.06 270 ARG B C 1
ATOM 4871 O O . ARG B 1 270 ? -15.812 -22.781 14.305 1 93.06 270 ARG B O 1
ATOM 4878 N N . SER B 1 271 ? -15.758 -24.266 12.641 1 90.31 271 SER B N 1
ATOM 4879 C CA . SER B 1 271 ? -14.688 -25.047 13.25 1 90.31 271 SER B CA 1
ATOM 4880 C C . SER B 1 271 ? -13.336 -24.359 13.07 1 90.31 271 SER B C 1
ATOM 4882 O O . SER B 1 271 ? -13.102 -23.688 12.062 1 90.31 271 SER B O 1
ATOM 4884 N N . MET B 1 272 ? -12.539 -24.547 14.039 1 89.44 272 MET B N 1
ATOM 4885 C CA . MET B 1 272 ? -11.18 -24.047 13.891 1 89.44 272 MET B CA 1
ATOM 4886 C C . MET B 1 272 ? -10.484 -24.703 12.703 1 89.44 272 MET B C 1
ATOM 4888 O O . MET B 1 272 ? -10.656 -25.891 12.453 1 89.44 272 MET B O 1
ATOM 4892 N N . PRO B 1 273 ? -9.711 -23.859 12.031 1 87.5 273 PRO B N 1
ATOM 4893 C CA . PRO B 1 273 ? -9.031 -24.438 10.867 1 87.5 273 PRO B CA 1
ATOM 4894 C C . PRO B 1 273 ? -7.941 -25.438 11.25 1 87.5 273 PRO B C 1
ATOM 4896 O O . PRO B 1 273 ? -7.547 -25.5 12.422 1 87.5 273 PRO B O 1
ATOM 4899 N N . THR B 1 274 ? -7.594 -26.219 10.234 1 80.12 274 THR B N 1
ATOM 4900 C CA . THR B 1 274 ? -6.512 -27.172 10.398 1 80.12 274 THR B CA 1
ATOM 4901 C C . THR B 1 274 ? -5.266 -26.734 9.648 1 80.12 274 THR B C 1
ATOM 4903 O O . THR B 1 274 ? -5.367 -26.094 8.586 1 80.12 274 THR B O 1
ATOM 4906 N N . HIS B 1 275 ? -4.176 -27.031 10.297 1 73.06 275 HIS B N 1
ATOM 4907 C CA . HIS B 1 275 ? -2.916 -26.703 9.641 1 73.06 275 HIS B CA 1
ATOM 4908 C C . HIS B 1 275 ? -2.662 -27.609 8.445 1 73.06 275 HIS B C 1
ATOM 4910 O O . HIS B 1 275 ? -2.98 -28.797 8.477 1 73.06 275 HIS B O 1
ATOM 4916 N N . ARG B 1 276 ? -2.234 -27.031 7.383 1 74.94 276 ARG B N 1
ATOM 4917 C CA . ARG B 1 276 ? -1.853 -27.75 6.172 1 74.94 276 ARG B CA 1
ATOM 4918 C C . ARG B 1 276 ? -0.4 -27.469 5.805 1 74.94 276 ARG B C 1
ATOM 4920 O O . ARG B 1 276 ? -0.108 -27.062 4.68 1 74.94 276 ARG B O 1
ATOM 4927 N N . PRO B 1 277 ? 0.496 -27.812 6.695 1 67.25 277 PRO B N 1
ATOM 4928 C CA . PRO B 1 277 ? 1.891 -27.438 6.461 1 67.25 277 PRO B CA 1
ATOM 4929 C C . PRO B 1 277 ? 2.479 -28.094 5.215 1 67.25 277 PRO B C 1
ATOM 4931 O O . PRO B 1 277 ? 3.256 -27.469 4.488 1 67.25 277 PRO B O 1
ATOM 4934 N N . ASP B 1 278 ? 2.094 -29.328 4.914 1 70.75 278 ASP B N 1
ATOM 4935 C CA . ASP B 1 278 ? 2.674 -30.062 3.799 1 70.75 278 ASP B CA 1
ATOM 4936 C C . ASP B 1 278 ? 2.309 -29.422 2.463 1 70.75 278 ASP B C 1
ATOM 4938 O O . ASP B 1 278 ? 3.055 -29.547 1.489 1 70.75 278 ASP B O 1
ATOM 4942 N N . GLU B 1 279 ? 1.218 -28.719 2.471 1 76.25 279 GLU B N 1
ATOM 4943 C CA . GLU B 1 279 ? 0.76 -28.109 1.221 1 76.25 279 GLU B CA 1
ATOM 4944 C C . GLU B 1 279 ? 1.429 -26.766 0.979 1 76.25 279 GLU B C 1
ATOM 4946 O O . GLU B 1 279 ? 1.416 -26.25 -0.142 1 76.25 279 GLU B O 1
ATOM 4951 N N . LEU B 1 280 ? 2.014 -26.234 1.947 1 75.62 280 LEU B N 1
ATOM 4952 C CA . LEU B 1 280 ? 2.545 -24.891 1.836 1 75.62 280 LEU B CA 1
ATOM 4953 C C . LEU B 1 280 ? 4.066 -24.906 1.744 1 75.62 280 LEU B C 1
ATOM 4955 O O . LEU B 1 280 ? 4.691 -23.875 1.486 1 75.62 280 LEU B O 1
ATOM 4959 N N . PHE B 1 281 ? 4.605 -26.109 1.753 1 72.06 281 PHE B N 1
ATOM 4960 C CA . PHE B 1 281 ? 6.055 -26.25 1.672 1 72.06 281 PHE B CA 1
ATOM 4961 C C . PHE B 1 281 ? 6.531 -26.109 0.232 1 72.06 281 PHE B C 1
ATOM 4963 O O . PHE B 1 281 ? 5.883 -26.594 -0.695 1 72.06 281 PHE B O 1
ATOM 4970 N N . VAL B 1 282 ? 7.73 -25.344 0.186 1 78.62 282 VAL B N 1
ATOM 4971 C CA . VAL B 1 282 ? 8.359 -25.25 -1.126 1 78.62 282 VAL B CA 1
ATOM 4972 C C . VAL B 1 282 ? 9.414 -26.344 -1.276 1 78.62 282 VAL B C 1
ATOM 4974 O O . VAL B 1 282 ? 10.352 -26.422 -0.473 1 78.62 282 VAL B O 1
ATOM 4977 N N . LEU B 1 283 ? 9.266 -27.156 -2.234 1 80.88 283 LEU B N 1
ATOM 4978 C CA . LEU B 1 283 ? 10.25 -28.188 -2.572 1 80.88 283 LEU B CA 1
ATOM 4979 C C . LEU B 1 283 ? 11.055 -27.766 -3.799 1 80.88 283 LEU B C 1
ATOM 4981 O O . LEU B 1 283 ? 10.523 -27.734 -4.91 1 80.88 283 LEU B O 1
ATOM 4985 N N . CYS B 1 284 ? 12.367 -27.312 -3.67 1 84.88 284 CYS B N 1
ATOM 4986 C CA . CYS B 1 284 ? 13.188 -26.703 -4.715 1 84.88 284 CYS B CA 1
ATOM 4987 C C . CYS B 1 284 ? 13.562 -27.734 -5.777 1 84.88 284 CYS B C 1
ATOM 4989 O O . CYS B 1 284 ? 13.883 -27.375 -6.91 1 84.88 284 CYS B O 1
ATOM 4991 N N . GLY B 1 285 ? 13.336 -28.906 -5.727 1 78.69 285 GLY B N 1
ATOM 4992 C CA . GLY B 1 285 ? 13.703 -29.922 -6.707 1 78.69 285 GLY B CA 1
ATOM 4993 C C . GLY B 1 285 ? 15.195 -30.172 -6.77 1 78.69 285 GLY B C 1
ATOM 4994 O O . GLY B 1 285 ? 15.914 -29.938 -5.797 1 78.69 285 GLY B O 1
ATOM 4995 N N . ARG B 1 286 ? 15.688 -30.766 -7.926 1 79.44 286 ARG B N 1
ATOM 4996 C CA . ARG B 1 286 ? 17.062 -31.188 -8.094 1 79.44 286 ARG B CA 1
ATOM 4997 C C . ARG B 1 286 ? 17.875 -30.156 -8.867 1 79.44 286 ARG B C 1
ATOM 4999 O O . ARG B 1 286 ? 17.359 -29.531 -9.797 1 79.44 286 ARG B O 1
ATOM 5006 N N . ASN B 1 287 ? 19.062 -29.812 -8.344 1 77.69 287 ASN B N 1
ATOM 5007 C CA . ASN B 1 287 ? 20.031 -29.031 -9.109 1 77.69 287 ASN B CA 1
ATOM 5008 C C . ASN B 1 287 ? 20.859 -29.922 -10.031 1 77.69 287 ASN B C 1
ATOM 5010 O O . ASN B 1 287 ? 21.703 -30.688 -9.562 1 77.69 287 ASN B O 1
ATOM 5014 N N . ASN B 1 288 ? 20.641 -29.891 -11.328 1 84 288 ASN B N 1
ATOM 5015 C CA . ASN B 1 288 ? 21.359 -30.734 -12.266 1 84 288 ASN B CA 1
ATOM 5016 C C . ASN B 1 288 ? 22.656 -30.078 -12.719 1 84 288 ASN B C 1
ATOM 5018 O O . ASN B 1 288 ? 23.219 -30.453 -13.75 1 84 288 ASN B O 1
ATOM 5022 N N . GLY B 1 289 ? 23.078 -29.047 -12 1 83.94 289 GLY B N 1
ATOM 5023 C CA . GLY B 1 289 ? 24.359 -28.406 -12.266 1 83.94 289 GLY B CA 1
ATOM 5024 C C . GLY B 1 289 ? 24.312 -27.469 -13.461 1 83.94 289 GLY B C 1
ATOM 5025 O O . GLY B 1 289 ? 25.344 -27.125 -14.031 1 83.94 289 GLY B O 1
ATOM 5026 N N . THR B 1 290 ? 23.172 -27.156 -13.883 1 89 290 THR B N 1
ATOM 5027 C CA . THR B 1 290 ? 23.047 -26.219 -15 1 89 290 THR B CA 1
ATOM 5028 C C . THR B 1 290 ? 23.234 -24.781 -14.531 1 89 290 THR B C 1
ATOM 5030 O O . THR B 1 290 ? 22.922 -24.453 -13.383 1 89 290 THR B O 1
ATOM 5033 N N . SER B 1 291 ? 23.875 -24 -15.453 1 89.75 291 SER B N 1
ATOM 5034 C CA . SER B 1 291 ? 24.125 -22.609 -15.109 1 89.75 291 SER B CA 1
ATOM 5035 C C . SER B 1 291 ? 23.109 -21.672 -15.789 1 89.75 291 SER B C 1
ATOM 5037 O O . SER B 1 291 ? 22.641 -21.969 -16.875 1 89.75 291 SER B O 1
ATOM 5039 N N . CYS B 1 292 ? 22.734 -20.641 -15.125 1 94.69 292 CYS B N 1
ATOM 5040 C CA . CYS B 1 292 ? 21.875 -19.594 -15.648 1 94.69 292 CYS B CA 1
ATOM 5041 C C . CYS B 1 292 ? 22.578 -18.234 -15.594 1 94.69 292 CYS B C 1
ATOM 5043 O O . CYS B 1 292 ? 22.891 -17.734 -14.516 1 94.69 292 CYS B O 1
ATOM 5045 N N . HIS B 1 293 ? 22.891 -17.672 -16.766 1 94.75 293 HIS B N 1
ATOM 5046 C CA . HIS B 1 293 ? 23.422 -16.328 -16.922 1 94.75 293 HIS B CA 1
ATOM 5047 C C . HIS B 1 293 ? 22.484 -15.469 -17.781 1 94.75 293 HIS B C 1
ATOM 5049 O O . HIS B 1 293 ? 22.766 -15.211 -18.953 1 94.75 293 HIS B O 1
ATOM 5055 N N . PRO B 1 294 ? 21.516 -14.938 -17.125 1 96.88 294 PRO B N 1
ATOM 5056 C CA . PRO B 1 294 ? 20.406 -14.336 -17.891 1 96.88 294 PRO B CA 1
ATOM 5057 C C . PRO B 1 294 ? 20.828 -13.062 -18.625 1 96.88 294 PRO B C 1
ATOM 5059 O O . PRO B 1 294 ? 20.109 -12.586 -19.5 1 96.88 294 PRO B O 1
ATOM 5062 N N . MET B 1 295 ? 21.953 -12.484 -18.266 1 95.38 295 MET B N 1
ATOM 5063 C CA . MET B 1 295 ? 22.453 -11.32 -19 1 95.38 295 MET B CA 1
ATOM 5064 C C . MET B 1 295 ? 23.062 -11.734 -20.344 1 95.38 295 MET B C 1
ATOM 5066 O O . MET B 1 295 ? 23.234 -10.906 -21.234 1 95.38 295 MET B O 1
ATOM 5070 N N . ARG B 1 296 ? 23.5 -12.938 -20.453 1 95.25 296 ARG B N 1
ATOM 5071 C CA . ARG B 1 296 ? 24.141 -13.438 -21.656 1 95.25 296 ARG B CA 1
ATOM 5072 C C . ARG B 1 296 ? 23.141 -14.172 -22.547 1 95.25 296 ARG B C 1
ATOM 5074 O O . ARG B 1 296 ? 23.125 -13.984 -23.766 1 95.25 296 ARG B O 1
ATOM 5081 N N . ARG B 1 297 ? 22.406 -15.008 -21.938 1 96.5 297 ARG B N 1
ATOM 5082 C CA . ARG B 1 297 ? 21.391 -15.773 -22.641 1 96.5 297 ARG B CA 1
ATOM 5083 C C . ARG B 1 297 ? 20.172 -16.016 -21.766 1 96.5 297 ARG B C 1
ATOM 5085 O O . ARG B 1 297 ? 20.297 -16.109 -20.531 1 96.5 297 ARG B O 1
ATOM 5092 N N . PRO B 1 298 ? 19.016 -16.219 -22.422 1 97.88 298 PRO B N 1
ATOM 5093 C CA . PRO B 1 298 ? 17.797 -16.469 -21.625 1 97.88 298 PRO B CA 1
ATOM 5094 C C . PRO B 1 298 ? 17.875 -17.766 -20.828 1 97.88 298 PRO B C 1
ATOM 5096 O O . PRO B 1 298 ? 18.5 -18.734 -21.281 1 97.88 298 PRO B O 1
ATOM 5099 N N . CYS B 1 299 ? 17.281 -17.766 -19.656 1 98.5 299 CYS B N 1
ATOM 5100 C CA . CYS B 1 299 ? 17.125 -18.953 -18.828 1 98.5 299 CYS B CA 1
ATOM 5101 C C . CYS B 1 299 ? 15.68 -19.422 -18.812 1 98.5 299 CYS B C 1
ATOM 5103 O O . CYS B 1 299 ? 14.758 -18.625 -19 1 98.5 299 CYS B O 1
ATOM 5105 N N . LEU B 1 300 ? 15.508 -20.703 -18.641 1 98.62 300 LEU B N 1
ATOM 5106 C CA . LEU B 1 300 ? 14.195 -21.344 -18.609 1 98.62 300 LEU B CA 1
ATOM 5107 C C . LEU B 1 300 ? 14.086 -22.297 -17.422 1 98.62 300 LEU B C 1
ATOM 5109 O O . LEU B 1 300 ? 14.992 -23.094 -17.172 1 98.62 300 LEU B O 1
ATOM 5113 N N . PHE B 1 301 ? 12.977 -22.156 -16.703 1 98.12 301 PHE B N 1
ATOM 5114 C CA . PHE B 1 301 ? 12.742 -23.016 -15.555 1 98.12 301 PHE B CA 1
ATOM 5115 C C . PHE B 1 301 ? 11.359 -23.641 -15.617 1 98.12 301 PHE B C 1
ATOM 5117 O O . PHE B 1 301 ? 10.438 -23.078 -16.203 1 98.12 301 PHE B O 1
ATOM 5124 N N . ASN B 1 302 ? 11.219 -24.828 -15.086 1 97.38 302 ASN B N 1
ATOM 5125 C CA . ASN B 1 302 ? 9.922 -25.406 -14.75 1 97.38 302 ASN B CA 1
ATOM 5126 C C . ASN B 1 302 ? 9.578 -25.188 -13.281 1 97.38 302 ASN B C 1
ATOM 5128 O O . ASN B 1 302 ? 10.039 -25.938 -12.414 1 97.38 302 ASN B O 1
ATOM 5132 N N . ILE B 1 303 ? 8.711 -24.25 -13.023 1 96.75 303 ILE B N 1
ATOM 5133 C CA . ILE B 1 303 ? 8.469 -23.75 -11.672 1 96.75 303 ILE B CA 1
ATOM 5134 C C . ILE B 1 303 ? 7.699 -24.797 -10.867 1 96.75 303 ILE B C 1
ATOM 5136 O O . ILE B 1 303 ? 7.812 -24.859 -9.641 1 96.75 303 ILE B O 1
ATOM 5140 N N . ASP B 1 304 ? 6.957 -25.672 -11.484 1 94 304 ASP B N 1
ATOM 5141 C CA . ASP B 1 304 ? 6.223 -26.719 -10.781 1 94 304 ASP B CA 1
ATOM 5142 C C . ASP B 1 304 ? 7.18 -27.688 -10.102 1 94 304 ASP B C 1
ATOM 5144 O O . ASP B 1 304 ? 6.945 -28.109 -8.969 1 94 304 ASP B O 1
ATOM 5148 N N . SER B 1 305 ? 8.203 -27.984 -10.773 1 92.88 305 SER B N 1
ATOM 5149 C CA . SER B 1 305 ? 9.148 -28.953 -10.234 1 92.88 305 SER B CA 1
ATOM 5150 C C . SER B 1 305 ? 10.375 -28.266 -9.648 1 92.88 305 SER B C 1
ATOM 5152 O O . SER B 1 305 ? 11.141 -28.875 -8.906 1 92.88 305 SER B O 1
ATOM 5154 N N . ASP B 1 306 ? 10.609 -27.062 -9.984 1 94.38 306 ASP B N 1
ATOM 5155 C CA . ASP B 1 306 ? 11.781 -26.297 -9.555 1 94.38 306 ASP B CA 1
ATOM 5156 C C . ASP B 1 306 ? 11.391 -24.875 -9.148 1 94.38 306 ASP B C 1
ATOM 5158 O O . ASP B 1 306 ? 11.867 -23.906 -9.742 1 94.38 306 ASP B O 1
ATOM 5162 N N . PRO B 1 307 ? 10.625 -24.781 -8.078 1 93.44 307 PRO B N 1
ATOM 5163 C CA . PRO B 1 307 ? 10.195 -23.453 -7.645 1 93.44 307 PRO B CA 1
ATOM 5164 C C . PRO B 1 307 ? 11.359 -22.578 -7.18 1 93.44 307 PRO B C 1
ATOM 5166 O O . PRO B 1 307 ? 11.211 -21.359 -7.074 1 93.44 307 PRO B O 1
ATOM 5169 N N . CYS B 1 308 ? 12.539 -23.156 -6.965 1 91.88 308 CYS B N 1
ATOM 5170 C CA . CYS B 1 308 ? 13.68 -22.391 -6.465 1 91.88 308 CYS B CA 1
ATOM 5171 C C . CYS B 1 308 ? 14.586 -21.953 -7.605 1 91.88 308 CYS B C 1
ATOM 5173 O O . CYS B 1 308 ? 15.594 -21.281 -7.379 1 91.88 308 CYS B O 1
ATOM 5175 N N . GLU B 1 309 ? 14.258 -22.297 -8.773 1 96.25 309 GLU B N 1
ATOM 5176 C CA . GLU B 1 309 ? 14.961 -21.875 -9.984 1 96.25 309 GLU B CA 1
ATOM 5177 C C . GLU B 1 309 ? 16.438 -22.266 -9.922 1 96.25 309 GLU B C 1
ATOM 5179 O O . GLU B 1 309 ? 17.312 -21.438 -10.164 1 96.25 309 GLU B O 1
ATOM 5184 N N . LEU B 1 310 ? 16.609 -23.578 -9.703 1 93.88 310 LEU B N 1
ATOM 5185 C CA . LEU B 1 310 ? 17.953 -24.156 -9.586 1 93.88 310 LEU B CA 1
ATOM 5186 C C . LEU B 1 310 ? 18.422 -24.688 -10.93 1 93.88 310 LEU B C 1
ATOM 5188 O O . LEU B 1 310 ? 19.609 -24.578 -11.266 1 93.88 310 LEU B O 1
ATOM 5192 N N . ASP B 1 311 ? 17.562 -25.266 -11.688 1 95.19 311 ASP B N 1
ATOM 5193 C CA . ASP B 1 311 ? 17.906 -26.016 -12.883 1 95.19 311 ASP B CA 1
ATOM 5194 C C . ASP B 1 311 ? 17.469 -25.281 -14.148 1 95.19 311 ASP B C 1
ATOM 5196 O O . ASP B 1 311 ? 16.297 -25.312 -14.516 1 95.19 311 ASP B O 1
ATOM 5200 N N . ASN B 1 312 ? 18.422 -24.688 -14.844 1 97.12 312 ASN B N 1
ATOM 5201 C CA . ASN B 1 312 ? 18.156 -24.047 -16.125 1 97.12 312 ASN B CA 1
ATOM 5202 C C . ASN B 1 312 ? 17.969 -25.078 -17.234 1 97.12 312 ASN B C 1
ATOM 5204 O O . ASN B 1 312 ? 18.938 -25.703 -17.688 1 97.12 312 ASN B O 1
ATOM 5208 N N . ILE B 1 313 ? 16.766 -25.172 -17.797 1 97.38 313 ILE B N 1
ATOM 5209 C CA . ILE B 1 313 ? 16.453 -26.25 -18.734 1 97.38 313 ILE B CA 1
ATOM 5210 C C . ILE B 1 313 ? 16.359 -25.672 -20.141 1 97.38 313 ILE B C 1
ATOM 5212 O O . ILE B 1 313 ? 15.758 -26.281 -21.031 1 97.38 313 ILE B O 1
ATOM 5216 N N . ALA B 1 314 ? 16.859 -24.5 -20.359 1 97.88 314 ALA B N 1
ATOM 5217 C CA . ALA B 1 314 ? 16.766 -23.812 -21.656 1 97.88 314 ALA B CA 1
ATOM 5218 C C . ALA B 1 314 ? 17.328 -24.688 -22.766 1 97.88 314 ALA B C 1
ATOM 5220 O O . ALA B 1 314 ? 16.75 -24.766 -23.859 1 97.88 314 ALA B O 1
ATOM 5221 N N . LYS B 1 315 ? 18.438 -25.328 -22.531 1 96.31 315 LYS B N 1
ATOM 5222 C CA . LYS B 1 315 ? 19.094 -26.141 -23.547 1 96.31 315 LYS B CA 1
ATOM 5223 C C . LYS B 1 315 ? 18.281 -27.406 -23.844 1 96.31 315 LYS B C 1
ATOM 5225 O O . LYS B 1 315 ? 18.297 -27.906 -24.969 1 96.31 315 LYS B O 1
ATOM 5230 N N . GLU B 1 316 ? 17.594 -27.891 -22.859 1 95.94 316 GLU B N 1
ATOM 5231 C CA . GLU B 1 316 ? 16.828 -29.125 -22.969 1 95.94 316 GLU B CA 1
ATOM 5232 C C . GLU B 1 316 ? 15.508 -28.875 -23.703 1 95.94 316 GLU B C 1
ATOM 5234 O O . GLU B 1 316 ? 14.93 -29.812 -24.266 1 95.94 316 GLU B O 1
ATOM 5239 N N . HIS B 1 317 ? 15.031 -27.688 -23.672 1 97.19 317 HIS B N 1
ATOM 5240 C CA . HIS B 1 317 ? 13.719 -27.391 -24.234 1 97.19 317 HIS B CA 1
ATOM 5241 C C . HIS B 1 317 ? 13.773 -26.156 -25.125 1 97.19 317 HIS B C 1
ATOM 5243 O O . HIS B 1 317 ? 13.055 -25.172 -24.875 1 97.19 317 HIS B O 1
ATOM 5249 N N . PRO B 1 318 ? 14.461 -26.188 -26.25 1 97.38 318 PRO B N 1
ATOM 5250 C CA . PRO B 1 318 ? 14.586 -25.016 -27.109 1 97.38 318 PRO B CA 1
ATOM 5251 C C . PRO B 1 318 ? 13.25 -24.578 -27.703 1 97.38 318 PRO B C 1
ATOM 5253 O O . PRO B 1 318 ? 13.039 -23.391 -27.953 1 97.38 318 PRO B O 1
ATOM 5256 N N . ASP B 1 319 ? 12.328 -25.516 -27.906 1 98.12 319 ASP B N 1
ATOM 5257 C CA . ASP B 1 319 ? 11.023 -25.172 -28.484 1 98.12 319 ASP B CA 1
ATOM 5258 C C . ASP B 1 319 ? 10.219 -24.312 -27.516 1 98.12 319 ASP B C 1
ATOM 5260 O O . ASP B 1 319 ? 9.602 -23.328 -27.922 1 98.12 319 ASP B O 1
ATOM 5264 N N . ILE B 1 320 ? 10.219 -24.688 -26.25 1 98.19 320 ILE B N 1
ATOM 5265 C CA . ILE B 1 320 ? 9.508 -23.906 -25.25 1 98.19 320 ILE B CA 1
ATOM 5266 C C . ILE B 1 320 ? 10.156 -22.531 -25.109 1 98.19 320 ILE B C 1
ATOM 5268 O O . ILE B 1 320 ? 9.461 -21.516 -25 1 98.19 320 ILE B O 1
ATOM 5272 N N . LEU B 1 321 ? 11.461 -22.5 -25.141 1 98.38 321 LEU B N 1
ATOM 5273 C CA . LEU B 1 321 ? 12.195 -21.25 -25.047 1 98.38 321 LEU B CA 1
ATOM 5274 C C . LEU B 1 321 ? 11.805 -20.312 -26.188 1 98.38 321 LEU B C 1
ATOM 5276 O O . LEU B 1 321 ? 11.492 -19.141 -25.953 1 98.38 321 LEU B O 1
ATOM 5280 N N . ASP B 1 322 ? 11.797 -20.844 -27.391 1 98.06 322 ASP B N 1
ATOM 5281 C CA . ASP B 1 322 ? 11.445 -20.047 -28.562 1 98.06 322 ASP B CA 1
ATOM 5282 C C . ASP B 1 322 ? 10.023 -19.516 -28.453 1 98.06 322 ASP B C 1
ATOM 5284 O O . ASP B 1 322 ? 9.766 -18.344 -28.75 1 98.06 322 ASP B O 1
ATOM 5288 N N . PHE B 1 323 ? 9.164 -20.391 -28.047 1 98.38 323 PHE B N 1
ATOM 5289 C CA . PHE B 1 323 ? 7.77 -19.984 -27.875 1 98.38 323 PHE B CA 1
ATOM 5290 C C . PHE B 1 323 ? 7.648 -18.828 -26.891 1 98.38 323 PHE B C 1
ATOM 5292 O O . PHE B 1 323 ? 6.992 -17.828 -27.188 1 98.38 323 PHE B O 1
ATOM 5299 N N . LEU B 1 324 ? 8.266 -18.906 -25.734 1 98.62 324 LEU B N 1
ATOM 5300 C CA . LEU B 1 324 ? 8.156 -17.891 -24.688 1 98.62 324 LEU B CA 1
ATOM 5301 C C . LEU B 1 324 ? 8.82 -16.594 -25.141 1 98.62 324 LEU B C 1
ATOM 5303 O O . LEU B 1 324 ? 8.352 -15.508 -24.797 1 98.62 324 LEU B O 1
ATOM 5307 N N . GLN B 1 325 ? 9.883 -16.703 -25.859 1 98.19 325 GLN B N 1
ATOM 5308 C CA . GLN B 1 325 ? 10.531 -15.5 -26.359 1 98.19 325 GLN B CA 1
ATOM 5309 C C . GLN B 1 325 ? 9.648 -14.781 -27.375 1 98.19 325 GLN B C 1
ATOM 5311 O O . GLN B 1 325 ? 9.633 -13.555 -27.422 1 98.19 325 GLN B O 1
ATOM 5316 N N . LEU B 1 326 ? 8.992 -15.562 -28.219 1 97.75 326 LEU B N 1
ATOM 5317 C CA . LEU B 1 326 ? 8.062 -14.969 -29.156 1 97.75 326 LEU B CA 1
ATOM 5318 C C . LEU B 1 326 ? 6.918 -14.266 -28.438 1 97.75 326 LEU B C 1
ATOM 5320 O O . LEU B 1 326 ? 6.531 -13.156 -28.797 1 97.75 326 LEU B O 1
ATOM 5324 N N . ARG B 1 327 ? 6.363 -14.938 -27.406 1 97.12 327 ARG B N 1
ATOM 5325 C CA . ARG B 1 327 ? 5.316 -14.328 -26.594 1 97.12 327 ARG B CA 1
ATOM 5326 C C . ARG B 1 327 ? 5.809 -13.039 -25.938 1 97.12 327 ARG B C 1
ATOM 5328 O O . ARG B 1 327 ? 5.098 -12.039 -25.922 1 97.12 327 ARG B O 1
ATOM 5335 N N . MET B 1 328 ? 7.027 -13.062 -25.406 1 96.88 328 MET B N 1
ATOM 5336 C CA . MET B 1 328 ? 7.625 -11.883 -24.781 1 96.88 328 MET B CA 1
ATOM 5337 C C . MET B 1 328 ? 7.727 -10.734 -25.781 1 96.88 328 MET B C 1
ATOM 5339 O O . MET B 1 328 ? 7.441 -9.586 -25.438 1 96.88 328 MET B O 1
ATOM 5343 N N . LYS B 1 329 ? 8.078 -11.039 -27 1 95.19 329 LYS B N 1
ATOM 5344 C CA . LYS B 1 329 ? 8.172 -10.031 -28.047 1 95.19 329 LYS B CA 1
ATOM 5345 C C . LYS B 1 329 ? 6.816 -9.367 -28.297 1 95.19 329 LYS B C 1
ATOM 5347 O O . LYS B 1 329 ? 6.746 -8.164 -28.531 1 95.19 329 LYS B O 1
ATOM 5352 N N . GLN B 1 330 ? 5.781 -10.133 -28.234 1 94.5 330 GLN B N 1
ATOM 5353 C CA . GLN B 1 330 ? 4.438 -9.594 -28.422 1 94.5 330 GLN B CA 1
ATOM 5354 C C . GLN B 1 330 ? 4.082 -8.602 -27.312 1 94.5 330 GLN B C 1
ATOM 5356 O O . GLN B 1 330 ? 3.457 -7.574 -27.562 1 94.5 330 GLN B O 1
ATOM 5361 N N . TYR B 1 331 ? 4.453 -8.953 -26.062 1 92.75 331 TYR B N 1
ATOM 5362 C CA . TYR B 1 331 ? 4.227 -8.031 -24.953 1 92.75 331 TYR B CA 1
ATOM 5363 C C . TYR B 1 331 ? 5.039 -6.754 -25.141 1 92.75 331 TYR B C 1
ATOM 5365 O O . TYR B 1 331 ? 4.543 -5.652 -24.891 1 92.75 331 TYR B O 1
ATOM 5373 N N . LYS B 1 332 ? 6.234 -6.883 -25.547 1 89 332 LYS B N 1
ATOM 5374 C CA . LYS B 1 332 ? 7.121 -5.738 -25.703 1 89 332 LYS B CA 1
ATOM 5375 C C . LYS B 1 332 ? 6.59 -4.773 -26.766 1 89 332 LYS B C 1
ATOM 5377 O O . LYS B 1 332 ? 6.762 -3.557 -26.641 1 89 332 LYS B O 1
ATOM 5382 N N . LYS B 1 333 ? 5.922 -5.266 -27.703 1 86.62 333 LYS B N 1
ATOM 5383 C CA . LYS B 1 333 ? 5.348 -4.434 -28.766 1 86.62 333 LYS B CA 1
ATOM 5384 C C . LYS B 1 333 ? 4.223 -3.561 -28.219 1 86.62 333 LYS B C 1
ATOM 5386 O O . LYS B 1 333 ? 3.959 -2.477 -28.75 1 86.62 333 LYS B O 1
ATOM 5391 N N . LYS B 1 334 ? 3.58 -4.031 -27.188 1 79.19 334 LYS B N 1
ATOM 5392 C CA . LYS B 1 334 ? 2.438 -3.316 -26.625 1 79.19 334 LYS B CA 1
ATOM 5393 C C . LYS B 1 334 ? 2.879 -2.373 -25.5 1 79.19 334 LYS B C 1
ATOM 5395 O O . LYS B 1 334 ? 2.051 -1.684 -24.906 1 79.19 334 LYS B O 1
ATOM 5400 N N . MET B 1 335 ? 4.125 -2.385 -25.281 1 77.62 335 MET B N 1
ATOM 5401 C CA . MET B 1 335 ? 4.633 -1.606 -24.141 1 77.62 335 MET B CA 1
ATOM 5402 C C . MET B 1 335 ? 4.57 -0.112 -24.453 1 77.62 335 MET B C 1
ATOM 5404 O O . MET B 1 335 ? 4.863 0.312 -25.562 1 77.62 335 MET B O 1
ATOM 5408 N N . VAL B 1 336 ? 3.986 0.652 -23.516 1 63.44 336 VAL B N 1
ATOM 5409 C CA . VAL B 1 336 ? 4.086 2.107 -23.547 1 63.44 336 VAL B CA 1
ATOM 5410 C C . VAL B 1 336 ? 5.383 2.555 -22.891 1 63.44 336 VAL B C 1
ATOM 5412 O O . VAL B 1 336 ? 5.684 2.141 -21.766 1 63.44 336 VAL B O 1
ATOM 5415 N N . PRO B 1 337 ? 6.285 3.213 -23.75 1 54.28 337 PRO B N 1
ATOM 5416 C CA . PRO B 1 337 ? 7.539 3.635 -23.125 1 54.28 337 PRO B CA 1
ATOM 5417 C C . PRO B 1 337 ? 7.324 4.445 -21.859 1 54.28 337 PRO B C 1
ATOM 5419 O O . PRO B 1 337 ? 6.352 5.199 -21.75 1 54.28 337 PRO B O 1
ATOM 5422 N N . PRO B 1 338 ? 8.195 3.973 -20.875 1 50.53 338 PRO B N 1
ATOM 5423 C CA . PRO B 1 338 ? 8.078 4.805 -19.672 1 50.53 338 PRO B CA 1
ATOM 5424 C C . PRO B 1 338 ? 8.242 6.293 -19.969 1 50.53 338 PRO B C 1
ATOM 5426 O O . PRO B 1 338 ? 9 6.668 -20.875 1 50.53 338 PRO B O 1
ATOM 5429 N N . LEU B 1 339 ? 7.215 7.059 -19.766 1 42.34 339 LEU B N 1
ATOM 5430 C CA . LEU B 1 339 ? 7.32 8.492 -20.016 1 42.34 339 LEU B CA 1
ATOM 5431 C C . LEU B 1 339 ? 8.664 9.031 -19.531 1 42.34 339 LEU B C 1
ATOM 5433 O O . LEU B 1 339 ? 9.094 10.109 -19.953 1 42.34 339 LEU B O 1
ATOM 5437 N N . ASN B 1 340 ? 9.203 8.602 -18.422 1 36.47 340 ASN B N 1
ATOM 5438 C CA . ASN B 1 340 ? 10.453 9.219 -17.984 1 36.47 340 ASN B CA 1
ATOM 5439 C C . ASN B 1 340 ? 11.625 8.797 -18.859 1 36.47 340 ASN B C 1
ATOM 5441 O O . ASN B 1 340 ? 11.805 7.605 -19.125 1 36.47 340 ASN B O 1
ATOM 5445 N N . GLN B 1 341 ? 11.945 9.602 -19.922 1 36.22 341 GLN B N 1
ATOM 5446 C CA . GLN B 1 341 ? 13.141 9.445 -20.734 1 36.22 341 GLN B CA 1
ATOM 5447 C C . GLN B 1 341 ? 14.336 9.023 -19.891 1 36.22 341 GLN B C 1
ATOM 5449 O O . GLN B 1 341 ? 14.398 9.344 -18.703 1 36.22 341 GLN B O 1
ATOM 5454 N N . PRO B 1 342 ? 15.125 8.07 -20.547 1 33.94 342 PRO B N 1
ATOM 5455 C CA . PRO B 1 342 ? 16.344 7.539 -19.938 1 33.94 342 PRO B CA 1
ATOM 5456 C C . PRO B 1 342 ? 17.156 8.602 -19.203 1 33.94 342 PRO B C 1
ATOM 5458 O O . PRO B 1 342 ? 17.266 9.742 -19.672 1 33.94 342 PRO B O 1
ATOM 5461 N N . PRO B 1 343 ? 17.328 8.594 -17.938 1 31.56 343 PRO B N 1
ATOM 5462 C CA . PRO B 1 343 ? 18.422 9.484 -17.531 1 31.56 343 PRO B CA 1
ATOM 5463 C C . PRO B 1 343 ? 19.656 9.336 -18.406 1 31.56 343 PRO B C 1
ATOM 5465 O O . PRO B 1 343 ? 19.875 8.281 -19.016 1 31.56 343 PRO B O 1
ATOM 5468 N N . THR B 1 344 ? 20.172 10.391 -18.984 1 30.23 344 THR B N 1
ATOM 5469 C CA . THR B 1 344 ? 21.531 10.297 -19.484 1 30.23 344 THR B CA 1
ATOM 5470 C C . THR B 1 344 ? 22.359 9.352 -18.609 1 30.23 344 THR B C 1
ATOM 5472 O O . THR B 1 344 ? 21.969 9.016 -17.5 1 30.23 344 THR B O 1
ATOM 5475 N N . LYS B 1 345 ? 23.641 8.844 -19.109 1 31.53 345 LYS B N 1
ATOM 5476 C CA . LYS B 1 345 ? 24.641 8.055 -18.422 1 31.53 345 LYS B CA 1
ATOM 5477 C C . LYS B 1 345 ? 24.656 8.359 -16.922 1 31.53 345 LYS B C 1
ATOM 5479 O O . LYS B 1 345 ? 25.031 7.516 -16.109 1 31.53 345 LYS B O 1
ATOM 5484 N N . LYS B 1 346 ? 24.438 9.516 -16.609 1 31.22 346 LYS B N 1
ATOM 5485 C CA . LYS B 1 346 ? 24.531 10.039 -15.242 1 31.22 346 LYS B CA 1
ATOM 5486 C C . LYS B 1 346 ? 23.359 9.562 -14.391 1 31.22 346 LYS B C 1
ATOM 5488 O O . LYS B 1 346 ? 23.344 9.773 -13.172 1 31.22 346 LYS B O 1
ATOM 5493 N N . ALA B 1 347 ? 22.312 8.984 -15 1 31.36 347 ALA B N 1
ATOM 5494 C CA . ALA B 1 347 ? 21.078 8.578 -14.336 1 31.36 347 ALA B CA 1
ATOM 5495 C C . ALA B 1 347 ? 21.094 7.09 -14 1 31.36 347 ALA B C 1
ATOM 5497 O O . ALA B 1 347 ? 20.062 6.492 -13.719 1 31.36 347 ALA B O 1
ATOM 5498 N N . ASP B 1 348 ? 22.047 6.363 -14.227 1 30.81 348 ASP B N 1
ATOM 5499 C CA . ASP B 1 348 ? 22.328 4.977 -13.859 1 30.81 348 ASP B CA 1
ATOM 5500 C C . ASP B 1 348 ? 21.891 4.684 -12.43 1 30.81 348 ASP B C 1
ATOM 5502 O O . ASP B 1 348 ? 22.422 5.258 -11.484 1 30.81 348 ASP B O 1
ATOM 5506 N N . PRO B 1 349 ? 20.781 4.012 -12.25 1 32.25 349 PRO B N 1
ATOM 5507 C CA . PRO B 1 349 ? 20.391 3.771 -10.859 1 32.25 349 PRO B CA 1
ATOM 5508 C C . PRO B 1 349 ? 21.516 3.18 -10.023 1 32.25 349 PRO B C 1
ATOM 5510 O O . PRO B 1 349 ? 21.516 3.316 -8.797 1 32.25 349 PRO B O 1
ATOM 5513 N N . ARG B 1 350 ? 22.312 2.484 -10.594 1 35.94 350 ARG B N 1
ATOM 5514 C CA . ARG B 1 350 ? 23.531 2.031 -9.93 1 35.94 350 ARG B CA 1
ATOM 5515 C C . ARG B 1 350 ? 24.297 3.209 -9.336 1 35.94 350 ARG B C 1
ATOM 5517 O O . ARG B 1 350 ? 25 3.055 -8.336 1 35.94 350 ARG B O 1
ATOM 5524 N N . ASN B 1 351 ? 24.344 4.176 -10.281 1 30.97 351 ASN B N 1
ATOM 5525 C CA . ASN B 1 351 ? 25.078 5.375 -9.898 1 30.97 351 ASN B CA 1
ATOM 5526 C C . ASN B 1 351 ? 24.266 6.238 -8.938 1 30.97 351 ASN B C 1
ATOM 5528 O O . ASN B 1 351 ? 24.766 7.242 -8.422 1 30.97 351 ASN B O 1
ATOM 5532 N N . PHE B 1 352 ? 23.047 6.191 -9.055 1 30.22 352 PHE B N 1
ATOM 5533 C CA . PHE B 1 352 ? 22.125 6.953 -8.203 1 30.22 352 PHE B CA 1
ATOM 5534 C C . PHE B 1 352 ? 21.328 6.027 -7.305 1 30.22 352 PHE B C 1
ATOM 5536 O O . PHE B 1 352 ? 20.125 6.23 -7.105 1 30.22 352 PHE B O 1
ATOM 5543 N N . ASN B 1 353 ? 21.812 5.277 -6.617 1 30.62 353 ASN B N 1
ATOM 5544 C CA . ASN B 1 353 ? 21.547 4.309 -5.559 1 30.62 353 ASN B CA 1
ATOM 5545 C C . ASN B 1 353 ? 20.266 3.523 -5.832 1 30.62 353 ASN B C 1
ATOM 5547 O O . ASN B 1 353 ? 19.516 3.209 -4.906 1 30.62 353 ASN B O 1
ATOM 5551 N N . TYR B 1 354 ? 20.078 3.049 -7.195 1 29.55 354 TYR B N 1
ATOM 5552 C CA . TYR B 1 354 ? 19.125 2.125 -7.793 1 29.55 354 TYR B CA 1
ATOM 5553 C C . TYR B 1 354 ? 17.688 2.594 -7.562 1 29.55 354 TYR B C 1
ATOM 5555 O O . TYR B 1 354 ? 16.781 1.776 -7.375 1 29.55 354 TYR B O 1
ATOM 5563 N N . THR B 1 355 ? 17.406 3.801 -7.316 1 27.5 355 THR B N 1
ATOM 5564 C CA . THR B 1 355 ? 16.109 4.473 -7.176 1 27.5 355 THR B CA 1
ATOM 5565 C C . THR B 1 355 ? 15.344 4.449 -8.492 1 27.5 355 THR B C 1
ATOM 5567 O O . THR B 1 355 ? 15.898 4.77 -9.547 1 27.5 355 THR B O 1
ATOM 5570 N N . TRP B 1 356 ? 14.617 3.379 -8.719 1 26.19 356 TRP B N 1
ATOM 5571 C CA . TRP B 1 356 ? 13.828 3.307 -9.938 1 26.19 356 TRP B CA 1
ATOM 5572 C C . TRP B 1 356 ? 12.922 4.531 -10.078 1 26.19 356 TRP B C 1
ATOM 5574 O O . TRP B 1 356 ? 12.422 5.055 -9.086 1 26.19 356 TRP B O 1
ATOM 5584 N N . ALA B 1 357 ? 13.195 5.391 -10.984 1 27.3 357 ALA B N 1
ATOM 5585 C CA . ALA B 1 357 ? 12.43 6.594 -11.305 1 27.3 357 ALA B CA 1
ATOM 5586 C C . ALA B 1 357 ? 11.055 6.234 -11.859 1 27.3 357 ALA B C 1
ATOM 5588 O O . ALA B 1 357 ? 10.914 5.25 -12.586 1 27.3 357 ALA B O 1
ATOM 5589 N N . PRO B 1 358 ? 10.047 6.695 -11.07 1 25.33 358 PRO B N 1
ATOM 5590 C CA . PRO B 1 358 ? 8.703 6.535 -11.625 1 25.33 358 PRO B CA 1
ATOM 5591 C C . PRO B 1 358 ? 8.602 7.023 -13.07 1 25.33 358 PRO B C 1
ATOM 5593 O O . PRO B 1 358 ? 9.328 7.934 -13.469 1 25.33 358 PRO B O 1
ATOM 5596 N N . PHE B 1 359 ? 8.531 6.035 -13.93 1 24.83 359 PHE B N 1
ATOM 5597 C CA . PHE B 1 359 ? 8.188 6.391 -15.305 1 24.83 359 PHE B CA 1
ATOM 5598 C C . PHE B 1 359 ? 6.914 7.223 -15.344 1 24.83 359 PHE B C 1
ATOM 5600 O O . PHE B 1 359 ? 5.848 6.758 -14.93 1 24.83 359 PHE B O 1
ATOM 5607 N N . ILE B 1 360 ? 6.98 8.5 -14.898 1 22.73 360 ILE B N 1
ATOM 5608 C CA . ILE B 1 360 ? 5.84 9.328 -15.273 1 22.73 360 ILE B CA 1
ATOM 5609 C C . ILE B 1 360 ? 5.711 9.375 -16.797 1 22.73 360 ILE B C 1
ATOM 5611 O O . ILE B 1 360 ? 6.695 9.617 -17.5 1 22.73 360 ILE B O 1
#

Solvent-accessible surface area (backbone atoms only — not comparable to full-atom values): 36483 Å² total; per-residue (Å²): 131,79,56,51,52,27,54,46,76,46,70,40,64,50,38,7,50,23,49,40,36,80,50,22,17,82,82,47,73,28,52,23,51,36,40,46,35,38,48,8,34,28,36,76,34,29,31,27,23,27,40,54,52,51,18,50,41,10,28,61,43,7,31,60,56,50,62,42,60,55,64,45,41,45,21,52,33,50,10,51,50,47,39,49,27,51,76,61,63,44,40,74,28,27,36,39,38,41,32,34,23,16,9,1,19,21,83,50,34,42,22,19,71,21,16,16,42,75,18,19,19,13,42,62,22,83,34,45,8,0,18,40,28,48,38,29,40,32,35,69,80,43,80,66,51,44,76,39,71,44,54,44,46,41,21,17,47,34,34,16,54,40,37,72,57,69,44,62,57,74,78,69,58,94,49,70,32,49,70,44,48,62,25,67,54,68,67,44,78,48,89,52,54,65,45,79,49,46,74,38,79,87,57,52,24,35,30,38,34,47,70,48,35,35,42,38,30,29,33,49,78,84,46,74,55,66,48,71,36,64,56,70,48,92,84,51,67,79,65,87,78,75,79,62,60,62,64,31,66,56,75,87,62,75,74,50,68,80,33,49,29,36,46,41,41,46,74,72,71,44,77,80,58,66,88,59,57,82,78,70,58,72,64,45,61,72,70,79,76,41,77,72,52,28,76,80,42,71,30,25,30,46,41,78,58,21,50,26,67,49,38,41,43,32,85,80,35,54,67,61,48,51,51,52,51,54,53,50,51,56,53,59,70,61,45,48,73,58,59,49,67,76,59,58,87,83,51,39,30,81,77,42,54,58,14,64,32,52,48,86,129,79,55,52,53,29,53,47,77,46,68,40,63,50,38,7,49,22,49,41,35,80,48,21,18,85,80,48,72,29,51,24,51,37,40,45,35,38,47,8,34,27,39,74,34,28,31,27,22,27,39,54,52,52,17,50,40,11,28,62,44,7,30,60,57,50,61,42,57,54,64,47,41,45,20,54,32,50,11,51,49,47,40,50,28,53,76,62,62,44,40,75,28,27,36,40,36,41,32,34,24,15,10,2,19,21,82,49,34,36,34,16,72,23,16,16,42,74,18,19,18,12,41,63,22,83,35,45,8,0,18,40,28,47,36,28,39,31,36,68,80,42,81,66,53,43,77,39,71,45,54,44,47,40,22,18,48,35,34,16,53,39,36,72,56,69,45,61,57,76,77,71,58,95,49,69,31,49,69,42,47,62,25,66,55,68,70,42,80,46,89,53,55,64,44,80,48,47,73,38,81,86,58,51,26,36,29,39,35,47,70,50,36,35,44,37,31,30,34,51,77,84,47,76,54,67,49,70,37,62,58,66,50,92,84,52,66,79,65,87,76,74,80,65,57,69,62,35,70,57,75,90,61,75,74,50,69,80,35,48,30,36,47,40,41,44,71,72,71,44,77,80,58,64,88,58,64,82,78,70,58,76,63,46,59,72,70,79,77,41,76,72,52,29,78,80,41,71,29,26,30,48,42,79,58,21,51,27,66,47,38,42,42,32,85,80,36,53,67,62,47,52,51,52,51,52,52,50,50,56,52,58,70,60,44,48,74,58,60,46,67,76,59,59,88,82,48,37,28,83,75,45,55,58,15,60,41,47,49,82

Secondary structure (DSSP, 8-state):
-----EEEEEEETT--TTSSGGGT-SSS--HHHHHHHHTSEEESSEE--SSHHHHHHHHHHSS-GGGS-HHHHHHHHHHHHHHHHHHTT-GGGEEEEEEESS----TTGGG-----TTSB--TTSSSHHHHB--EEEEETT--S-EEE-S-EEGGGHHHHHHHHTT--GGGG-S-S----HHHHHHTPPPS--EEEEEEETTTTEEEEEETTEEEEES-GGGGTT-SB-----TT-----STT---TTS-------TTSHHHHHHHHTTPPPP---HHHH--------S----TTTS-EEEETTT-TT-----TTT-HHHHHHHHHHHHHHHHTPPPPSS----GGG-TTTTTT------/-----EEEEEEETT--TTSSGGGT-SSS--HHHHHHHHTSEEESSEE--SSHHHHHHHHHHSS-GGGS-HHHHHHHHHHHHHHHHHHTT-GGGEEEEEEESS----TTGGG-----TTSB--TTSSSHHHHB--EEEEETT--S-EEE-S-EEGGGHHHHHHHHTT--GGGG-S-S----HHHHHHTPPPS--EEEEEEETTTTEEEEEETTEEEEES-GGGGTT-SB-----TT-----STT---TT--------TTSHHHHHHHHTTPPPP---HHHH--------S----TTTS-EEEETTT-TT-----TTT-HHHHHHHHHHHHHHHHTPPP-SS----GGG-TTTTTT------

pLDDT: mean 75.45, std 22.72, range [22.73, 98.81]

Radius of gyration: 24.42 Å; Cα contacts (8 Å, |Δi|>4): 1719; chains: 2; bounding box: 60×67×55 Å

Nearest PDB structures (foldseek):
  1fsu-assembly1_A  TM=7.875E-01  e=7.100E-15  Homo sapiens
  4cxs-assembly2_B  TM=6.019E-01  e=5.477E-07  Pseudomonas aeruginosa
  4cxu-assembly1_A  TM=6.004E-01  e=5.825E-07  Pseudomonas aeruginosa
  4cxs-assembly1_A  TM=6.011E-01  e=1.078E-06  Pseudomonas aeruginosa
  4cys-assembly2_B  TM=5.655E-01  e=6.589E-07  Pseudomonas aeruginosa

InterPro domains:
  IPR000917 Sulfatase, N-terminal [PF00884] (69-166)
  IPR017850 Alkaline-phosphatase-like, core domain superfamily [G3DSA:3.40.720.10] (15-70)
  IPR017850 Alkaline-phosphatase-like, core domain superfamily [G3DSA:3.40.720.10] (71-192)
  IPR017850 Alkaline-phosphatase-like, core domain superfamily [SSF53649] (15-356)
  IPR024607 Sulfatase, conserved site [PS00523] (50-62)
  IPR047115 Arylsulfatase B [PTHR10342] (69-358)